Protein AF-A0A7S4PWJ2-F1 (afdb_monomer)

Secondary structure (DSSP, 8-state):
-HHHHHHHHHHTT---EEE---TT-S-GGG-EEEEEETTEEEEEESS---EE--SHHHHHHHHHHHHTTS-EE--S-EEEEETTTEEEE--HHHH--EEE-BTTTBTHHHHHHHHHTSEEE-S----EEEE-TTS-EEEE-TTS-B-SS-S-BS-EEE---HHHHHHHHTT-SS--TTHHHH-EEE-SS--SS-SSEEE--EEEEEEEEETTS-S-SEEEEES-SSEEEEEEHHHHS--PPPTT---EEEEEEEE-HHHHHHT---TTS--HHHHHHHHHHHHHHHHHHTT-S--TT-EEEEEEEETT--BSEEESSS-EEETTTTEEE--HHHH-SSHHHHHHHHHHHHHHHHHHHHHT-PPP---PPEEE-SS-BTTB-SS-S-TT--HHHHHHHHHTTPPPP----HHHHTTS-SPPPP----------------------------------------------------------EEEEEE-GGGG-HIIIIIIS----SEEEEEEEETEEEE--STTS--EEEE-SSSS-TT---SEEEEEEEEEEHHHHHHHHHHTTTSEEEEEEEEETTS-EEEEEEEE--TT---

Organism: NCBI:txid311494

Radius of gyration: 30.35 Å; Cα contacts (8 Å, |Δi|>4): 1183; chains: 1; bounding box: 60×90×89 Å

Sequence (594 aa):
SGLACGWALKRRGLPAVVLDTGHRGPGGRASSRLLPLGGWPQAVDHAVQAFTAQGTEVRALLGEAERAGAARPWRGVVGTLRAGEGFSPRDEMAEGQLWIGSSEVGMGSLATWLASEQAVVNDVWVAKLATAHDGTWALLDQRGRPVGGHRSYRYAVVAHSGKCADRLIKTAPMTTAAHAPLRCKFAHTASATSDRLELSSLWVCVVATPRGAAAFEGAFVEGSEVLSWVGNNSAKYPRQLRAGEQPVDAWTLISTRKYGSANKCPQEAIPDPVRRKVSSELCQAFAELLGLCSVRGMEVLHLQLWGAALPLNVCAQHFIHDPGVNVGVCGDWLTSPSVEGALFSGLALAEAIGRHLQGGGLAGSGAKRFEGLRCCHAIGSFGSCTRGSTTKETVGLLASGSEPARGADPVTRRLAAAPAPQQEDVGTPLGDAARQAVGSSKWRRRGPAGPSPTTPRAGADGLAACSASGDQRSACADEDLVWYFGFGASISPVKLREQRKITPVEEVPGRLPGWRLVFNHKGGMGNIERMPSMPPPDGGPEAVHGILLLLRAQDFRRLAQMEHECTKEELQVEAYDGRSLRARVFVSQPQWRL

InterPro domains:
  IPR013024 Gamma-glutamyl cyclotransferase-like [cd06661] (484-587)
  IPR036188 FAD/NAD(P)-binding domain superfamily [G3DSA:3.50.50.60] (1-351)
  IPR036188 FAD/NAD(P)-binding domain superfamily [SSF51905] (1-359)

pLDDT: mean 82.8, std 21.89, range [24.33, 98.69]

Solvent-accessible surface area (backbone atoms only — not comparable to full-atom values): 33987 Å² total; per-residue (Å²): 44,47,52,39,17,42,35,46,23,44,79,70,74,38,92,50,73,47,72,27,64,35,76,94,47,60,43,75,64,37,32,38,42,75,41,74,55,93,86,37,80,37,33,32,45,74,56,43,72,62,35,35,70,73,28,55,65,56,42,51,52,46,56,52,31,35,77,70,51,19,29,39,75,58,88,64,52,41,27,40,34,33,61,96,77,46,77,45,77,56,58,47,87,86,57,47,60,41,36,34,28,23,57,80,45,15,38,19,24,44,39,49,53,42,42,75,69,44,52,67,41,62,59,38,65,73,51,30,39,40,65,37,98,86,69,29,38,20,45,14,27,89,86,69,45,74,45,85,94,47,79,58,34,82,60,50,74,46,53,62,68,41,70,64,33,32,53,27,54,72,42,38,86,62,92,56,57,64,55,60,68,34,30,53,50,75,45,61,67,53,49,87,77,43,82,42,41,30,23,18,17,29,36,30,38,32,30,36,31,57,57,76,77,57,98,56,35,31,27,43,40,41,86,49,76,52,41,30,33,41,33,32,26,37,72,75,30,63,73,88,80,58,93,91,62,75,70,61,30,42,32,32,39,31,27,18,29,59,42,19,56,76,66,66,68,56,62,93,62,68,52,66,71,56,51,53,51,52,52,50,52,55,44,46,53,51,22,54,69,64,74,42,96,56,56,81,70,58,43,83,76,43,80,45,54,35,73,69,53,47,51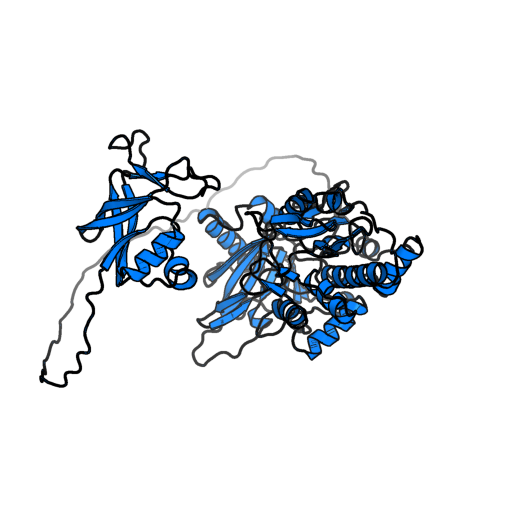,32,28,20,34,76,40,51,45,34,40,31,61,91,77,30,40,33,37,25,29,21,42,21,62,36,42,24,66,47,32,8,39,47,8,6,39,31,41,25,50,44,51,47,44,30,76,76,68,79,67,44,63,57,63,48,70,63,67,44,45,43,51,90,84,62,54,79,81,34,50,71,72,83,63,67,79,70,69,44,49,68,55,61,44,44,28,52,65,68,74,42,76,77,77,82,64,80,59,64,82,64,63,76,68,71,77,67,84,76,82,80,84,77,84,89,79,86,89,88,78,91,83,85,90,85,88,89,86,86,84,87,86,81,90,82,86,87,83,86,86,87,88,86,86,82,82,89,85,88,87,78,89,86,87,86,83,88,87,84,87,78,85,76,78,82,71,87,76,57,71,40,43,32,48,27,49,79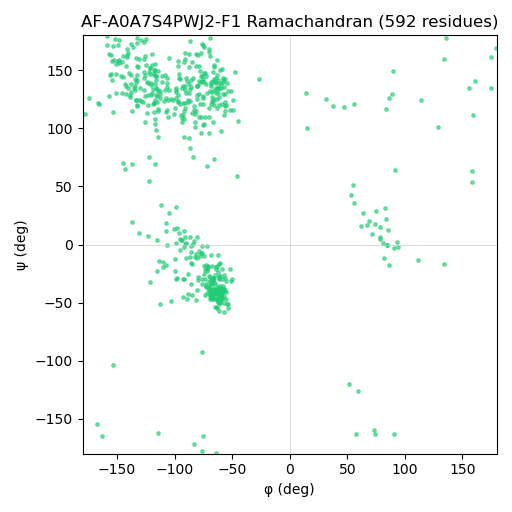,75,65,62,35,66,61,49,33,45,72,71,66,67,36,77,60,81,42,81,44,55,25,34,31,70,57,24,33,75,41,57,75,32,67,92,60,47,77,43,52,44,77,53,96,54,85,75,42,93,83,73,55,69,62,38,33,70,34,36,37,31,32,24,48,50,69,51,49,50,56,50,47,65,75,45,62,85,38,44,80,44,80,42,77,30,42,35,74,91,73,49,79,43,74,22,39,30,76,34,52,62,80,88,51,86,96

Mean predicted aligned error: 15.98 Å

Nearest PDB structures (foldseek):
  4zcd-assembly3_B  TM=8.743E-01  e=1.534E-20  Pseudomonas savastanoi pv. phaseolicola 1448A
  4zcd-assembly2_A  TM=8.883E-01  e=5.383E-19  Pseudomonas savastanoi pv. phaseolicola 1448A
  4zcc-assembly2_B  TM=8.789E-01  e=2.892E-19  Pseudomonas savastanoi pv. phaseolicola 1448A
  4zcc-assembly2_C  TM=8.827E-01  e=1.002E-18  Pseudomonas savastanoi pv. phaseolicola 1448A
  6foz-assembly2_B  TM=5.422E-01  e=1.763E-05  Pseudomonas fluorescens

Foldseek 3Di:
DQLLQQLLLVVLVHADEAEEQAPVADDVQLFWAQFQDLHGTFTGRQAFPWAFAQAPVVVVLVVVCVVVQFKDWQPFFEAAQEQPPGTDGDDCVVQHTIMWGHLVGISCSSRVVSPVSHHYDYSDDQQEWDADPVLFIFTADPVRHGDRPDRGDNAAEAADADPRQQNHVVRHPDDFLSNQARAEDEDQAWDQADSYWYFFKKKKWKKKAQPCLDPGAKHQYHPDQFFGIKGWSCSRNPDDDDPPRGHITIMITMTHSNNRVVLDDDQVDQDPVSVVVSNVVRLVSVCSSSVHPDSPRIDTRDMGMPRRRWTQKAQCALKWATLPSNYIYGYCRHHWRGPNSRSRSSSLVSVLSSCVVPVPDQDTPRTHGIGGQPDAGSSTDRDFDDRPDDSCNSSVCSRVVHDPDCPPRCSPVVVPPDDDDDDDDDDDDDDDDDDDDDDDDDDDDDDDDDDDDDDDDDDDDDDDDDDDDDDDDDDDDPQDKAKAWDDDPRQDPCCQCVVLVWDFPDKFKWKAFQKDWDQLADVRDIFIDGAPDPPHPVNDDRTGITMIGIGGPVSVVSVCVVLVQWDWDFGFIQTPVGDTDTHIYTGHDSPDHD

Structure (mmCIF, N/CA/C/O backbone):
data_AF-A0A7S4PWJ2-F1
#
_entry.id   AF-A0A7S4PWJ2-F1
#
loop_
_atom_site.group_PDB
_atom_site.id
_atom_site.type_symbol
_atom_site.label_atom_id
_atom_site.label_alt_id
_atom_site.label_comp_id
_atom_site.label_asym_id
_atom_site.label_entity_id
_atom_site.label_seq_id
_atom_site.pdbx_PDB_ins_code
_atom_site.Cartn_x
_atom_site.Cartn_y
_atom_site.Cartn_z
_atom_site.occupancy
_atom_site.B_iso_or_equiv
_atom_site.auth_seq_id
_atom_site.auth_comp_id
_atom_site.auth_asym_id
_atom_site.auth_atom_id
_atom_site.pdbx_PDB_model_num
ATOM 1 N N . SER A 1 1 ? 1.475 2.292 -8.385 1.00 95.94 1 SER A N 1
ATOM 2 C CA . SER A 1 1 ? 2.346 2.749 -9.483 1.00 95.94 1 SER A CA 1
ATOM 3 C C . SER A 1 1 ? 2.641 1.642 -10.481 1.00 95.94 1 SER A C 1
ATOM 5 O O . SER A 1 1 ? 2.285 1.815 -11.637 1.00 95.94 1 SER A O 1
ATOM 7 N N . GLY A 1 2 ? 3.209 0.500 -10.070 1.00 97.62 2 GLY A N 1
ATOM 8 C CA . GLY A 1 2 ? 3.576 -0.598 -10.986 1.00 97.62 2 GLY A CA 1
ATOM 9 C C . GLY A 1 2 ? 2.429 -1.084 -11.877 1.00 97.62 2 GLY A C 1
ATOM 10 O O . GLY A 1 2 ? 2.562 -1.059 -13.095 1.00 97.62 2 GLY A O 1
ATOM 11 N N . LEU A 1 3 ? 1.272 -1.396 -11.280 1.00 97.81 3 LEU A N 1
ATOM 12 C CA . LEU A 1 3 ? 0.063 -1.771 -12.026 1.00 97.81 3 LEU A CA 1
ATOM 13 C C . LEU A 1 3 ? -0.391 -0.689 -13.022 1.00 97.81 3 LEU A C 1
ATOM 15 O O . LEU A 1 3 ? -0.755 -1.013 -14.144 1.00 97.81 3 LEU A O 1
ATOM 19 N N . ALA A 1 4 ? -0.336 0.594 -12.650 1.00 97.62 4 ALA A N 1
ATOM 20 C CA . ALA A 1 4 ? -0.696 1.684 -13.561 1.00 97.62 4 ALA A CA 1
ATOM 21 C C . ALA A 1 4 ? 0.289 1.797 -14.738 1.00 97.62 4 ALA A C 1
ATOM 23 O O . ALA A 1 4 ? -0.132 2.027 -15.867 1.00 97.62 4 ALA A O 1
ATOM 24 N N . CYS A 1 5 ? 1.587 1.589 -14.484 1.00 98.31 5 CYS A N 1
ATOM 25 C CA . CYS A 1 5 ? 2.617 1.569 -15.521 1.00 98.31 5 CYS A CA 1
ATOM 26 C C . CYS A 1 5 ? 2.389 0.421 -16.513 1.00 98.31 5 CYS A C 1
ATOM 28 O O . CYS A 1 5 ? 2.268 0.668 -17.709 1.00 98.31 5 CYS A O 1
ATOM 30 N N . GLY A 1 6 ? 2.256 -0.819 -16.031 1.00 97.81 6 GLY A N 1
ATOM 31 C CA . GLY A 1 6 ? 2.047 -1.978 -16.905 1.00 97.81 6 GLY A CA 1
ATOM 32 C C . GLY A 1 6 ? 0.731 -1.910 -17.690 1.00 97.81 6 GLY A C 1
ATOM 33 O O . GLY A 1 6 ? 0.720 -2.174 -18.893 1.00 97.81 6 GLY A O 1
ATOM 34 N N . TRP A 1 7 ? -0.349 -1.426 -17.066 1.00 96.94 7 TRP A N 1
ATOM 35 C CA . TRP A 1 7 ? -1.626 -1.169 -17.738 1.00 96.94 7 TRP A CA 1
ATOM 36 C C . TRP A 1 7 ? -1.474 -0.161 -18.886 1.00 96.94 7 TRP A C 1
ATOM 38 O O . TRP A 1 7 ? -1.914 -0.395 -20.014 1.00 96.94 7 TRP A O 1
ATOM 48 N N . ALA A 1 8 ? -0.781 0.949 -18.627 1.00 97.06 8 ALA A N 1
ATOM 49 C CA . ALA A 1 8 ? -0.532 1.992 -19.612 1.00 97.06 8 ALA A CA 1
ATOM 50 C C . ALA A 1 8 ? 0.441 1.562 -20.726 1.00 97.06 8 ALA A C 1
ATOM 52 O O . ALA A 1 8 ? 0.296 2.030 -21.859 1.00 97.06 8 ALA A O 1
ATOM 53 N N . LEU A 1 9 ? 1.402 0.678 -20.436 1.00 97.38 9 LEU A N 1
ATOM 54 C CA . LEU A 1 9 ? 2.285 0.063 -21.434 1.00 97.38 9 LEU A CA 1
ATOM 55 C C . LEU A 1 9 ? 1.501 -0.864 -22.367 1.00 97.38 9 LEU A C 1
ATOM 57 O O . LEU A 1 9 ? 1.608 -0.726 -23.587 1.00 97.38 9 LEU A O 1
ATOM 61 N N . LYS A 1 10 ? 0.639 -1.732 -21.819 1.00 95.88 10 LYS A N 1
ATOM 62 C CA . LYS A 1 10 ? -0.197 -2.633 -22.626 1.00 95.88 10 LYS A CA 1
ATOM 63 C C . LYS A 1 10 ? -1.073 -1.857 -23.610 1.00 95.88 10 LYS A C 1
ATOM 65 O O . LYS A 1 10 ? -1.126 -2.208 -24.785 1.00 95.88 10 LYS A O 1
ATOM 70 N N . ARG A 1 11 ? -1.705 -0.760 -23.173 1.00 94.25 11 ARG A N 1
ATOM 71 C CA . ARG A 1 11 ? -2.519 0.111 -24.050 1.00 94.25 11 ARG A CA 1
ATOM 72 C C . ARG A 1 11 ? -1.715 0.798 -25.161 1.00 94.25 11 ARG A C 1
ATOM 74 O O . ARG A 1 11 ? -2.300 1.222 -26.149 1.00 94.25 11 ARG A O 1
ATOM 81 N N . ARG A 1 12 ? -0.390 0.894 -25.016 1.00 93.88 12 ARG A N 1
ATOM 82 C CA . ARG A 1 12 ? 0.541 1.386 -26.048 1.00 93.88 12 ARG A CA 1
ATOM 83 C C . ARG A 1 12 ? 1.088 0.268 -26.946 1.00 93.88 12 ARG A C 1
ATOM 85 O O . ARG A 1 12 ? 1.987 0.519 -27.744 1.00 93.88 12 ARG A O 1
ATOM 92 N N . GLY A 1 13 ? 0.581 -0.958 -26.807 1.00 95.19 13 GLY A N 1
ATOM 93 C CA . GLY A 1 13 ? 1.055 -2.122 -27.556 1.00 95.19 13 GLY A CA 1
ATOM 94 C C . GLY A 1 13 ? 2.410 -2.652 -27.083 1.00 95.19 13 GLY A C 1
ATOM 95 O O . GLY A 1 13 ? 3.054 -3.391 -27.820 1.00 95.19 13 GLY A O 1
ATOM 96 N N . LEU A 1 14 ? 2.860 -2.282 -25.878 1.00 94.81 14 LEU A N 1
ATOM 97 C CA . LEU A 1 14 ? 4.109 -2.767 -25.291 1.00 94.81 14 LEU A CA 1
ATOM 98 C C . LEU A 1 14 ? 3.809 -3.873 -24.267 1.00 94.81 14 LEU A C 1
ATOM 100 O O . LEU A 1 14 ? 3.223 -3.581 -23.220 1.00 94.81 14 LEU A O 1
ATOM 104 N N . PRO A 1 15 ? 4.197 -5.135 -24.534 1.00 93.69 15 PRO A N 1
ATOM 105 C CA . PRO A 1 15 ? 4.018 -6.223 -23.581 1.00 93.69 15 PRO A CA 1
ATOM 106 C C . PRO A 1 15 ? 4.810 -5.962 -22.297 1.00 93.69 15 PRO A C 1
ATOM 108 O O . PRO A 1 15 ? 6.005 -5.671 -22.339 1.00 93.69 15 PRO A O 1
ATOM 111 N N . ALA A 1 16 ? 4.144 -6.094 -21.154 1.00 95.12 16 ALA A N 1
ATOM 112 C CA . ALA A 1 16 ? 4.745 -5.954 -19.836 1.00 95.12 16 ALA A CA 1
ATOM 113 C C . ALA A 1 16 ? 4.179 -7.019 -18.893 1.00 95.12 16 ALA A C 1
ATOM 115 O O . ALA A 1 16 ? 3.009 -7.388 -19.005 1.00 95.12 16 ALA A O 1
ATOM 116 N N . VAL A 1 17 ? 5.008 -7.477 -17.954 1.00 96.62 17 VAL A N 1
ATOM 117 C CA . VAL A 1 17 ? 4.608 -8.356 -16.852 1.00 96.62 17 VAL A CA 1
ATOM 118 C C . VAL A 1 17 ? 4.894 -7.662 -15.525 1.00 96.62 17 VAL A C 1
ATOM 120 O O . VAL A 1 17 ? 5.988 -7.137 -15.309 1.00 96.62 17 VAL A O 1
ATOM 123 N N . VAL A 1 18 ? 3.905 -7.630 -14.635 1.00 97.25 18 VAL A N 1
ATOM 124 C CA . VAL A 1 18 ? 4.050 -7.097 -13.276 1.00 97.25 18 VAL A CA 1
ATOM 125 C C . VAL A 1 18 ? 4.318 -8.251 -12.320 1.00 97.25 18 VAL A C 1
ATOM 127 O O . VAL A 1 18 ? 3.568 -9.221 -12.299 1.00 97.25 18 VAL A O 1
ATOM 130 N N . LEU A 1 19 ? 5.371 -8.140 -11.512 1.00 96.50 19 LEU A N 1
ATOM 131 C CA . LEU A 1 19 ? 5.717 -9.124 -10.485 1.00 96.50 19 LEU A CA 1
ATOM 132 C C . LEU A 1 19 ? 5.416 -8.534 -9.109 1.00 96.50 19 LEU A C 1
ATOM 134 O O . LEU A 1 19 ? 5.888 -7.438 -8.797 1.00 96.50 19 LEU A O 1
ATOM 138 N N . ASP A 1 20 ? 4.634 -9.242 -8.299 1.00 95.38 20 ASP A N 1
ATOM 139 C CA . ASP A 1 20 ? 4.210 -8.783 -6.974 1.00 95.38 20 ASP A CA 1
ATOM 140 C C . ASP A 1 20 ? 4.360 -9.912 -5.942 1.00 95.38 20 ASP A C 1
ATOM 142 O O . ASP A 1 20 ? 4.112 -11.085 -6.227 1.00 95.38 20 ASP A O 1
ATOM 146 N N . THR A 1 21 ? 4.766 -9.561 -4.724 1.00 92.19 21 THR A N 1
ATOM 147 C CA . THR A 1 21 ? 4.941 -10.505 -3.610 1.00 92.19 21 THR A CA 1
ATOM 148 C C . THR A 1 21 ? 3.623 -10.825 -2.901 1.00 92.19 21 THR A C 1
ATOM 150 O O . THR A 1 21 ? 3.571 -11.707 -2.046 1.00 92.19 21 THR A O 1
ATOM 153 N N . GLY A 1 22 ? 2.540 -10.119 -3.227 1.00 89.00 22 GLY A N 1
ATOM 154 C CA . GLY A 1 22 ? 1.217 -10.343 -2.666 1.00 89.00 22 GLY A CA 1
ATOM 155 C C . GLY A 1 22 ? 0.628 -11.688 -3.089 1.00 89.00 22 GLY A C 1
ATOM 156 O O . GLY A 1 22 ? 0.130 -11.830 -4.204 1.00 89.00 22 GLY A O 1
ATOM 157 N N . HIS A 1 23 ? 0.608 -12.650 -2.163 1.00 85.00 23 HIS A N 1
ATOM 158 C CA . HIS A 1 23 ? 0.003 -13.978 -2.354 1.00 85.00 23 HIS A CA 1
ATOM 159 C C . HIS A 1 23 ? -1.494 -13.924 -2.724 1.00 85.00 23 HIS A C 1
ATOM 161 O O . HIS A 1 23 ? -1.955 -14.713 -3.540 1.00 85.00 23 HIS A O 1
ATOM 167 N N . ARG A 1 24 ? -2.270 -12.999 -2.135 1.00 81.88 24 ARG A N 1
ATOM 168 C CA . ARG A 1 24 ? -3.731 -12.894 -2.368 1.00 81.88 24 ARG A CA 1
ATOM 169 C C . ARG A 1 24 ? -4.111 -11.977 -3.532 1.00 81.88 24 ARG A C 1
ATOM 171 O O . ARG A 1 24 ? -5.294 -11.751 -3.755 1.00 81.88 24 ARG A O 1
ATOM 178 N N . GLY A 1 25 ? -3.127 -11.410 -4.220 1.00 86.38 25 GLY A N 1
ATOM 179 C CA . GLY A 1 25 ? -3.336 -10.383 -5.231 1.00 86.38 25 GLY A CA 1
ATOM 180 C C . GLY A 1 25 ? -2.366 -9.211 -5.066 1.00 86.38 25 GLY A C 1
ATOM 181 O O . GLY A 1 25 ? -1.789 -9.029 -3.987 1.00 86.38 25 GLY A O 1
ATOM 182 N N . PRO A 1 26 ? -2.163 -8.425 -6.135 1.00 90.94 26 PRO A N 1
ATOM 183 C CA . PRO A 1 26 ? -1.317 -7.243 -6.089 1.00 90.94 26 PRO A CA 1
ATOM 184 C C . PRO A 1 26 ? -2.029 -6.088 -5.366 1.00 90.94 26 PRO A C 1
ATOM 186 O O . PRO A 1 26 ? -3.221 -6.147 -5.069 1.00 90.94 26 PRO A O 1
ATOM 189 N N . GLY A 1 27 ? -1.307 -4.997 -5.109 1.00 90.12 27 GLY A N 1
ATOM 190 C CA . GLY A 1 27 ? -1.904 -3.744 -4.615 1.00 90.12 27 GLY A CA 1
ATOM 191 C C . GLY A 1 27 ? -1.163 -3.098 -3.450 1.00 90.12 27 GLY A C 1
ATOM 192 O O . GLY A 1 27 ? -1.328 -1.902 -3.203 1.00 90.12 27 GLY A O 1
ATOM 193 N N . GLY A 1 28 ? -0.294 -3.844 -2.764 1.00 92.56 28 GLY A N 1
ATOM 194 C CA . GLY A 1 28 ? 0.567 -3.319 -1.704 1.00 92.56 28 GLY A CA 1
ATOM 195 C C . GLY A 1 28 ? -0.214 -2.533 -0.644 1.00 92.56 28 GLY A C 1
ATOM 196 O O . GLY A 1 28 ? -1.132 -3.056 -0.016 1.00 92.56 28 GLY A O 1
ATOM 197 N N . ARG A 1 29 ? 0.124 -1.249 -0.463 1.00 93.94 29 ARG A N 1
ATOM 198 C CA . ARG A 1 29 ? -0.524 -0.345 0.511 1.00 93.94 29 ARG A CA 1
ATOM 199 C C . ARG A 1 29 ? -1.981 0.016 0.166 1.00 93.94 29 ARG A C 1
ATOM 201 O O . ARG A 1 29 ? -2.654 0.601 1.003 1.00 93.94 29 ARG A O 1
ATOM 208 N N . ALA A 1 30 ? -2.478 -0.330 -1.021 1.00 93.94 30 ALA A N 1
ATOM 209 C CA . ALA A 1 30 ? -3.884 -0.172 -1.406 1.00 93.94 30 ALA A CA 1
ATOM 210 C C . ALA A 1 30 ? -4.685 -1.486 -1.307 1.00 93.94 30 ALA A C 1
ATOM 212 O O . ALA A 1 30 ? -5.778 -1.579 -1.849 1.00 93.94 30 ALA A O 1
ATOM 213 N N . SER A 1 31 ? -4.139 -2.516 -0.652 1.00 93.56 31 SER A N 1
ATOM 214 C CA . SER A 1 31 ? -4.832 -3.792 -0.464 1.00 93.56 31 SER A CA 1
ATOM 215 C C . SER A 1 31 ? -5.829 -3.764 0.699 1.00 93.56 31 SER A C 1
ATOM 217 O O . SER A 1 31 ? -5.666 -3.056 1.698 1.00 93.56 31 SER A O 1
ATOM 219 N N . SER A 1 32 ? -6.836 -4.622 0.586 1.00 95.25 32 SER A N 1
ATOM 220 C CA . SER A 1 32 ? -7.879 -4.831 1.589 1.00 95.25 32 SER A CA 1
ATOM 221 C C . SER A 1 32 ? -7.855 -6.276 2.076 1.00 95.25 32 SER A C 1
ATOM 223 O O . SER A 1 32 ? -7.246 -7.156 1.461 1.00 95.25 32 SER A O 1
ATOM 225 N N . ARG A 1 33 ? -8.503 -6.533 3.209 1.00 93.62 33 ARG A N 1
ATOM 226 C CA . ARG A 1 33 ? -8.677 -7.874 3.772 1.00 93.62 33 ARG A CA 1
ATOM 227 C C . ARG A 1 33 ? -10.155 -8.176 3.919 1.00 93.62 33 ARG A C 1
ATOM 229 O O . ARG A 1 33 ? -10.929 -7.289 4.244 1.00 93.62 33 ARG A O 1
ATOM 236 N N . LEU A 1 34 ? -10.511 -9.443 3.751 1.00 93.81 34 LEU A N 1
ATOM 237 C CA . LEU A 1 34 ? -11.783 -9.968 4.227 1.00 93.81 34 LEU A CA 1
ATOM 238 C C . LEU A 1 34 ? -11.542 -10.547 5.622 1.00 93.81 34 LEU A C 1
ATOM 240 O O . LEU A 1 34 ? -10.796 -11.520 5.760 1.00 93.81 34 LEU A O 1
ATOM 244 N N . LEU A 1 35 ? -12.101 -9.909 6.647 1.00 94.12 35 LEU A N 1
ATOM 245 C CA . LEU A 1 35 ? -11.987 -10.336 8.044 1.00 94.12 35 LEU A CA 1
ATOM 246 C C . LEU A 1 35 ? -13.340 -10.846 8.551 1.00 94.12 35 LEU A C 1
ATOM 248 O O . LEU A 1 35 ? -14.365 -10.303 8.143 1.00 94.12 35 LEU A O 1
ATOM 252 N N . PRO A 1 36 ? -13.371 -11.865 9.427 1.00 91.19 36 PRO A N 1
ATOM 253 C CA . PRO A 1 36 ? -14.613 -12.310 10.040 1.00 91.19 36 PRO A CA 1
ATOM 254 C C . PRO A 1 36 ? -15.114 -11.245 11.026 1.00 91.19 36 PRO A C 1
ATOM 256 O O . PRO A 1 36 ? -14.451 -10.941 12.012 1.00 91.19 36 PRO A O 1
ATOM 259 N N . LEU A 1 37 ? -16.292 -10.688 10.763 1.00 89.94 37 LEU A N 1
ATOM 260 C CA . LEU A 1 37 ? -17.015 -9.767 11.633 1.00 89.94 37 LEU A CA 1
ATOM 261 C C . LEU A 1 37 ? -18.405 -10.360 11.877 1.00 89.94 37 LEU A C 1
ATOM 263 O O . LEU A 1 37 ? -19.184 -10.501 10.935 1.00 89.94 37 LEU A O 1
ATOM 267 N N . GLY A 1 38 ? -18.698 -10.761 13.117 1.00 82.38 38 GLY A N 1
ATOM 268 C CA . GLY A 1 38 ? -19.947 -11.471 13.430 1.00 82.38 38 GLY A CA 1
ATOM 269 C C . GLY A 1 38 ? -20.068 -12.835 12.731 1.00 82.38 38 GLY A C 1
ATOM 270 O O . GLY A 1 38 ? -21.169 -13.281 12.433 1.00 82.38 38 GLY A O 1
ATOM 271 N N . GLY A 1 39 ? -18.936 -13.479 12.417 1.00 82.25 39 GLY A N 1
ATOM 272 C CA . GLY A 1 39 ? -18.891 -14.755 11.689 1.00 82.25 39 GLY A CA 1
ATOM 273 C C . GLY A 1 39 ? -18.941 -14.637 10.159 1.00 82.25 39 GLY A C 1
ATOM 274 O O . GLY A 1 39 ? -18.836 -15.655 9.479 1.00 82.25 39 GLY A O 1
ATOM 275 N N . TRP A 1 40 ? -19.036 -13.423 9.605 1.00 84.50 40 TRP A N 1
ATOM 276 C CA . TRP A 1 40 ? -19.130 -13.182 8.159 1.00 84.50 40 TRP A CA 1
ATOM 277 C C . TRP A 1 40 ? -17.951 -12.366 7.621 1.00 84.50 40 TRP A C 1
ATOM 279 O O . TRP A 1 40 ? -17.411 -11.530 8.342 1.00 84.50 40 TRP A O 1
ATOM 289 N N . PRO A 1 41 ? -17.545 -12.560 6.354 1.00 90.88 41 PRO A N 1
ATOM 290 C CA . PRO A 1 41 ? -16.478 -11.769 5.757 1.00 90.88 41 PRO A CA 1
ATOM 291 C C . PRO A 1 41 ? -16.913 -10.308 5.573 1.00 90.88 41 PRO A C 1
ATOM 293 O O . PRO A 1 41 ? -17.897 -10.017 4.896 1.00 90.88 41 PRO A O 1
ATOM 296 N N . GLN A 1 42 ? -16.143 -9.389 6.147 1.00 93.50 42 GLN A N 1
ATOM 297 C CA . GLN A 1 42 ? -16.239 -7.945 5.952 1.00 93.50 42 GLN A CA 1
ATOM 298 C C . GLN A 1 42 ? -14.988 -7.461 5.219 1.00 93.50 42 GLN A C 1
ATOM 300 O O . GLN A 1 42 ? -13.869 -7.754 5.651 1.00 93.50 42 GLN A O 1
ATOM 305 N N . ALA A 1 43 ? -15.168 -6.692 4.144 1.00 95.38 43 ALA A N 1
ATOM 306 C CA . ALA A 1 43 ? -14.069 -5.976 3.510 1.00 95.38 43 ALA A CA 1
ATOM 307 C C . ALA A 1 43 ? -13.556 -4.878 4.451 1.00 95.38 43 ALA A C 1
ATOM 309 O O . ALA A 1 43 ? -14.330 -4.056 4.950 1.00 95.38 43 ALA A O 1
ATOM 310 N N . VAL A 1 44 ? -12.250 -4.887 4.703 1.00 96.75 44 VAL A N 1
ATOM 311 C CA . VAL A 1 44 ? -11.562 -3.943 5.579 1.00 96.75 44 VAL A CA 1
ATOM 312 C C . VAL A 1 44 ? -10.304 -3.428 4.899 1.00 96.75 44 VAL A C 1
ATOM 314 O O . VAL A 1 44 ? -9.401 -4.189 4.535 1.00 96.75 44 VAL A O 1
ATOM 317 N N . ASP A 1 45 ? -10.212 -2.111 4.795 1.00 97.19 45 ASP A N 1
ATOM 318 C CA . ASP A 1 45 ? -9.005 -1.438 4.354 1.00 97.19 45 ASP A CA 1
ATOM 319 C C . ASP A 1 45 ? -8.060 -1.271 5.534 1.00 97.19 45 ASP A C 1
ATOM 321 O O . ASP A 1 45 ? -8.344 -0.550 6.482 1.00 97.19 45 ASP A O 1
ATOM 325 N N . HIS A 1 46 ? -6.905 -1.923 5.462 1.00 93.06 46 HIS A N 1
ATOM 326 C CA . HIS A 1 46 ? -5.918 -1.970 6.546 1.00 93.06 46 HIS A CA 1
ATOM 327 C C . HIS A 1 46 ? -4.660 -1.130 6.248 1.00 93.06 46 HIS A C 1
ATOM 329 O O . HIS A 1 46 ? -3.596 -1.342 6.835 1.00 93.06 46 HIS A O 1
ATOM 335 N N . ALA A 1 47 ? -4.773 -0.203 5.295 1.00 93.19 47 ALA A N 1
ATOM 336 C CA . ALA A 1 47 ? -3.732 0.738 4.895 1.00 93.19 47 ALA A CA 1
ATOM 337 C C . ALA A 1 47 ? -4.380 1.999 4.298 1.00 93.19 47 ALA A C 1
ATOM 339 O O . ALA A 1 47 ? -4.932 2.789 5.061 1.00 93.19 47 ALA A O 1
ATOM 340 N N . VAL A 1 48 ? -4.374 2.185 2.971 1.00 95.62 48 VAL A N 1
ATOM 341 C CA . VAL A 1 48 ? -5.067 3.311 2.317 1.00 95.62 48 VAL A CA 1
ATOM 342 C C . VAL A 1 48 ? -6.557 3.281 2.650 1.00 95.62 48 VAL A C 1
ATOM 344 O O . VAL A 1 48 ? -7.255 2.324 2.334 1.00 95.62 48 VAL A O 1
ATOM 347 N N . GLN A 1 49 ? -7.037 4.358 3.268 1.00 96.69 49 GLN A N 1
ATOM 348 C CA . GLN A 1 49 ? -8.431 4.497 3.688 1.00 96.69 49 GLN A CA 1
ATOM 349 C C . GLN A 1 49 ? -9.256 5.196 2.615 1.00 96.69 49 GLN A C 1
ATOM 351 O O . GLN A 1 49 ? -10.333 4.751 2.262 1.00 96.69 49 GLN A O 1
ATOM 356 N N . ALA A 1 50 ? -8.752 6.271 2.042 1.00 95.88 50 ALA A N 1
ATOM 357 C CA . ALA A 1 50 ? -9.379 6.942 0.921 1.00 95.88 50 ALA A CA 1
ATOM 358 C C . ALA A 1 50 ? -8.310 7.759 0.207 1.00 95.88 50 ALA A C 1
ATOM 360 O O . ALA A 1 50 ? -7.187 7.893 0.702 1.00 95.88 50 ALA A O 1
ATOM 361 N N . PHE A 1 51 ? -8.653 8.314 -0.944 1.00 95.19 51 PHE A N 1
ATOM 362 C CA . PHE A 1 51 ? -7.771 9.229 -1.652 1.00 95.19 51 PHE A CA 1
ATOM 363 C C . PHE A 1 51 ? -8.575 10.260 -2.438 1.00 95.19 51 PHE A C 1
ATOM 365 O O . PHE A 1 51 ? -9.734 10.040 -2.772 1.00 95.19 51 PHE A O 1
ATOM 372 N N . THR A 1 52 ? -7.954 11.393 -2.739 1.00 92.56 52 THR A N 1
ATOM 373 C CA . THR A 1 52 ? -8.481 12.379 -3.690 1.00 92.56 52 THR A CA 1
ATOM 374 C C . THR A 1 52 ? -7.848 12.174 -5.058 1.00 92.56 52 THR A C 1
ATOM 376 O O . THR A 1 52 ? -6.733 11.661 -5.145 1.00 92.56 52 THR A O 1
ATOM 379 N N . ALA A 1 53 ? -8.509 12.659 -6.106 1.00 90.69 53 ALA A N 1
ATOM 380 C CA . ALA A 1 53 ? -7.907 12.799 -7.426 1.00 90.69 53 ALA A CA 1
ATOM 381 C C . ALA A 1 53 ? -8.319 14.120 -8.077 1.00 90.69 53 ALA A C 1
ATOM 383 O O . ALA A 1 53 ? -9.506 14.432 -8.182 1.00 90.69 53 ALA A O 1
ATOM 384 N N . GLN A 1 54 ? -7.335 14.894 -8.519 1.00 84.69 54 GLN A N 1
ATOM 385 C CA . GLN A 1 54 ? -7.506 16.212 -9.129 1.00 84.69 54 GLN A CA 1
ATOM 386 C C . GLN A 1 54 ? -6.927 16.271 -10.553 1.00 84.69 54 GLN A C 1
ATOM 388 O O . GLN A 1 54 ? -7.473 16.963 -11.416 1.00 84.69 54 GLN A O 1
ATOM 393 N N . GLY A 1 55 ? -5.859 15.520 -10.826 1.00 85.44 55 GLY A N 1
ATOM 394 C CA . GLY A 1 55 ? -5.190 15.428 -12.117 1.00 85.44 55 GLY A CA 1
ATOM 395 C C . GLY A 1 55 ? -6.089 14.830 -13.196 1.00 85.44 55 GLY A C 1
ATOM 396 O O . GLY A 1 55 ? -6.830 13.876 -12.961 1.00 85.44 55 GLY A O 1
ATOM 397 N N . THR A 1 56 ? -6.033 15.397 -14.400 1.00 87.81 56 THR A N 1
ATOM 398 C CA . THR A 1 56 ? -6.942 15.052 -15.504 1.00 87.81 56 THR A CA 1
ATOM 399 C C . THR A 1 56 ? -6.869 13.575 -15.888 1.00 87.81 56 THR A C 1
ATOM 401 O O . THR A 1 56 ? -7.906 12.928 -16.000 1.00 87.81 56 THR A O 1
ATOM 404 N N . GLU A 1 57 ? -5.670 13.010 -16.027 1.00 90.31 57 GLU A N 1
ATOM 405 C CA . GLU A 1 57 ? -5.512 11.605 -16.432 1.00 90.31 57 GLU A CA 1
ATOM 406 C C . GLU A 1 57 ? -5.897 10.620 -15.332 1.00 90.31 57 GLU A C 1
ATOM 408 O O . GLU A 1 57 ? -6.492 9.584 -15.618 1.00 90.31 57 GLU A O 1
ATOM 413 N N . VAL A 1 58 ? -5.613 10.949 -14.069 1.00 92.69 58 VAL A N 1
ATOM 414 C CA . VAL A 1 58 ? -6.037 10.107 -12.945 1.00 92.69 58 VAL A CA 1
ATOM 415 C C . VAL A 1 58 ? -7.557 10.144 -12.809 1.00 92.69 58 VAL A C 1
ATOM 417 O O . VAL A 1 58 ? -8.163 9.095 -12.623 1.00 92.69 58 VAL A O 1
ATOM 420 N N . ARG A 1 59 ? -8.201 11.306 -12.988 1.00 92.69 59 ARG A N 1
ATOM 421 C CA . ARG A 1 59 ? -9.671 11.398 -13.033 1.00 92.69 59 ARG A CA 1
ATOM 422 C C . ARG A 1 59 ? -10.269 10.608 -14.197 1.00 92.69 59 ARG A C 1
ATOM 424 O O . ARG A 1 59 ? -11.281 9.948 -14.002 1.00 92.69 59 ARG A O 1
ATOM 431 N N . ALA A 1 60 ? -9.646 10.633 -15.376 1.00 93.75 60 ALA A N 1
ATOM 432 C CA . ALA A 1 60 ? -10.092 9.824 -16.511 1.00 93.75 60 ALA A CA 1
ATOM 433 C C . ALA A 1 60 ? -10.005 8.319 -16.200 1.00 93.75 60 ALA A C 1
ATOM 435 O O . ALA A 1 60 ? -10.982 7.598 -16.396 1.00 93.75 60 ALA A O 1
ATOM 436 N N . LEU A 1 61 ? -8.880 7.867 -15.632 1.00 94.94 61 LEU A N 1
ATOM 437 C CA . LEU A 1 61 ? -8.703 6.486 -15.176 1.00 94.94 61 LEU A CA 1
ATOM 438 C C . LEU A 1 61 ? -9.735 6.107 -14.109 1.00 94.94 61 LEU A C 1
ATOM 440 O O . LEU A 1 61 ? -10.302 5.021 -14.176 1.00 94.94 61 LEU A O 1
ATOM 444 N N . LEU A 1 62 ? -10.022 6.992 -13.152 1.00 95.50 62 LEU A N 1
ATOM 445 C CA . LEU A 1 62 ? -11.054 6.743 -12.143 1.00 95.50 62 LEU A CA 1
ATOM 446 C C . LEU A 1 62 ? -12.458 6.693 -12.735 1.00 95.50 62 LEU A C 1
ATOM 448 O O . LEU A 1 62 ? -13.247 5.883 -12.277 1.00 95.50 62 LEU A O 1
ATOM 452 N N . GLY A 1 63 ? -12.763 7.478 -13.769 1.00 96.94 63 GLY A N 1
ATOM 453 C CA . GLY A 1 63 ? -14.033 7.361 -14.488 1.00 96.94 63 GLY A CA 1
ATOM 454 C C . GLY A 1 63 ? -14.171 6.035 -15.250 1.00 96.94 63 GLY A C 1
ATOM 455 O O . GLY A 1 63 ? -15.275 5.513 -15.404 1.00 96.94 63 GLY A O 1
ATOM 456 N N . GLU A 1 64 ? -13.068 5.450 -15.730 1.00 97.12 64 GLU A N 1
ATOM 457 C CA . GLU A 1 64 ? -13.058 4.069 -16.243 1.00 97.12 64 GLU A CA 1
ATOM 458 C C . GLU A 1 64 ? -13.259 3.055 -15.102 1.00 97.12 64 GLU A C 1
ATOM 460 O O . GLU A 1 64 ? -14.125 2.186 -15.206 1.00 97.12 64 GLU A O 1
ATOM 465 N N . ALA A 1 65 ? -12.534 3.212 -13.991 1.00 97.19 65 ALA A N 1
ATOM 466 C CA . ALA A 1 65 ? -12.637 2.335 -12.827 1.00 97.19 65 ALA A CA 1
ATOM 467 C C . ALA A 1 65 ? -14.032 2.371 -12.179 1.00 97.19 65 ALA A C 1
ATOM 469 O O . ALA A 1 65 ? -14.552 1.331 -11.790 1.00 97.19 65 ALA A O 1
ATOM 470 N N . GLU A 1 66 ? -14.661 3.541 -12.086 1.00 97.81 66 GLU A N 1
ATOM 471 C CA . GLU A 1 66 ? -16.007 3.722 -11.536 1.00 97.81 66 GLU A CA 1
ATOM 472 C C . GLU A 1 66 ? -17.061 3.034 -12.398 1.00 97.81 66 GLU A C 1
ATOM 474 O O . GLU A 1 66 ? -17.880 2.278 -11.878 1.00 97.81 66 GLU A O 1
ATOM 479 N N . ARG A 1 67 ? -16.994 3.200 -13.725 1.00 97.56 67 ARG A N 1
ATOM 480 C CA . ARG A 1 67 ? -17.880 2.479 -14.655 1.00 97.56 67 ARG A CA 1
ATOM 481 C C . ARG A 1 67 ? -17.697 0.964 -14.586 1.00 97.56 67 ARG A C 1
ATOM 483 O O . ARG A 1 67 ? -18.656 0.235 -14.810 1.00 97.56 67 ARG A O 1
ATOM 490 N N . ALA A 1 68 ? -16.494 0.499 -14.256 1.00 96.81 68 ALA A N 1
ATOM 491 C CA . ALA A 1 68 ? -16.198 -0.911 -14.021 1.00 96.81 68 ALA A CA 1
ATOM 492 C C . ALA A 1 68 ? -16.530 -1.389 -12.589 1.00 96.81 68 ALA A C 1
ATOM 494 O O . ALA A 1 68 ? -16.276 -2.547 -12.265 1.00 96.81 68 ALA A O 1
ATOM 495 N N . GLY A 1 69 ? -17.053 -0.520 -11.714 1.00 97.00 69 GLY A N 1
ATOM 496 C CA . GLY A 1 69 ? -17.354 -0.840 -10.312 1.00 97.00 69 GLY A CA 1
ATOM 497 C C . GLY A 1 69 ? -16.122 -1.003 -9.409 1.00 97.00 69 GLY A C 1
ATOM 498 O O . GLY A 1 69 ? -16.242 -1.419 -8.260 1.00 97.00 69 GLY A O 1
ATOM 499 N N . ALA A 1 70 ? -14.927 -0.674 -9.900 1.00 97.19 70 ALA A N 1
ATOM 500 C CA . ALA A 1 70 ? -13.659 -0.853 -9.198 1.00 97.19 70 ALA A CA 1
ATOM 501 C C . ALA A 1 70 ? -13.297 0.306 -8.256 1.00 97.19 70 ALA A C 1
ATOM 503 O O . ALA A 1 70 ? -12.426 0.150 -7.399 1.00 97.19 70 ALA A O 1
ATOM 504 N N . ALA A 1 71 ? -13.940 1.462 -8.396 1.00 97.44 71 ALA A N 1
ATOM 505 C CA . ALA A 1 71 ? -13.800 2.607 -7.503 1.00 97.44 71 ALA A CA 1
ATOM 506 C C . ALA A 1 71 ? -15.138 3.342 -7.393 1.00 97.44 71 ALA A C 1
ATOM 508 O O . ALA A 1 71 ? -15.975 3.240 -8.283 1.00 97.44 71 ALA A O 1
ATOM 509 N N . ARG A 1 72 ? -15.351 4.095 -6.315 1.00 97.00 72 ARG A N 1
ATOM 510 C CA . ARG A 1 72 ? -16.536 4.949 -6.169 1.00 97.00 72 ARG A CA 1
ATOM 511 C C . ARG A 1 72 ? -16.279 6.133 -5.237 1.00 97.00 72 ARG A C 1
ATOM 513 O O . ARG A 1 72 ? -15.393 6.045 -4.380 1.00 97.00 72 ARG A O 1
ATOM 520 N N . PRO A 1 73 ? -17.071 7.208 -5.348 1.00 96.44 73 PRO A N 1
ATOM 521 C CA . PRO A 1 73 ? -17.091 8.275 -4.360 1.00 96.44 73 PRO A CA 1
ATOM 522 C C . PRO A 1 73 ? -17.484 7.737 -2.979 1.00 96.44 73 PRO A C 1
ATOM 524 O O . PRO A 1 73 ? -18.453 6.982 -2.849 1.00 96.44 73 PRO A O 1
ATOM 527 N N . TRP A 1 74 ? -16.764 8.140 -1.935 1.00 96.19 74 TRP A N 1
ATOM 528 C CA . TRP A 1 74 ? -17.201 7.917 -0.560 1.00 96.19 74 TRP A CA 1
ATOM 529 C C . TRP A 1 74 ? -18.211 9.000 -0.189 1.00 96.19 74 TRP A C 1
ATOM 531 O O . TRP A 1 74 ? -17.866 10.173 -0.154 1.00 96.19 74 TRP A O 1
ATOM 541 N N . ARG A 1 75 ? -19.461 8.598 0.059 1.00 94.06 75 ARG A N 1
ATOM 542 C CA . ARG A 1 75 ? -20.568 9.500 0.431 1.00 94.06 75 ARG A CA 1
ATOM 543 C C . ARG A 1 75 ? -20.807 9.585 1.945 1.00 94.06 75 ARG A C 1
ATOM 545 O O . ARG A 1 75 ? -21.843 10.080 2.372 1.00 94.06 75 ARG A O 1
ATOM 552 N N . GLY A 1 76 ? -19.889 9.025 2.727 1.00 93.56 76 GLY A N 1
ATOM 553 C CA . GLY A 1 76 ? -19.987 8.953 4.177 1.00 93.56 76 GLY A CA 1
ATOM 554 C C . GLY A 1 76 ? -19.558 10.244 4.856 1.00 93.56 76 GLY A C 1
ATOM 555 O O . GLY A 1 76 ? -18.871 11.076 4.265 1.00 93.56 76 GLY A O 1
ATOM 556 N N . VAL A 1 77 ? -19.918 10.395 6.129 1.00 95.94 77 VAL A N 1
ATOM 557 C CA . VAL A 1 77 ? -19.514 11.562 6.924 1.00 95.94 77 VAL A CA 1
ATOM 558 C C . VAL A 1 77 ? -18.041 11.424 7.315 1.00 95.94 77 VAL A C 1
ATOM 560 O O . VAL A 1 77 ? -17.700 10.665 8.224 1.00 95.94 77 VAL A O 1
ATOM 563 N N . VAL A 1 78 ? -17.163 12.157 6.627 1.00 97.00 78 VAL A N 1
ATOM 564 C CA . VAL A 1 78 ? -15.717 12.191 6.893 1.00 97.00 78 VAL A CA 1
ATOM 565 C C . VAL A 1 78 ? -15.293 13.593 7.324 1.00 97.00 78 VAL A C 1
ATOM 567 O O . VAL A 1 78 ? -15.803 14.584 6.808 1.00 97.00 78 VAL A O 1
ATOM 570 N N . GLY A 1 79 ? -14.367 13.694 8.275 1.00 95.50 79 GLY A N 1
ATOM 571 C CA . GLY A 1 79 ? -13.928 14.983 8.809 1.00 95.50 79 GLY A CA 1
ATOM 572 C C . GLY A 1 79 ? -12.673 14.900 9.664 1.00 95.50 79 GLY A C 1
ATOM 573 O O . GLY A 1 79 ? -11.869 13.981 9.518 1.00 95.50 79 GLY A O 1
ATOM 574 N N . THR A 1 80 ? -12.524 15.859 10.568 1.00 95.62 80 THR A N 1
ATOM 575 C CA . THR A 1 80 ? -11.451 15.907 11.563 1.00 95.62 80 THR A CA 1
ATOM 576 C C . THR A 1 80 ? -12.048 15.761 12.955 1.00 95.62 80 THR A C 1
ATOM 578 O O . THR A 1 80 ? -13.017 16.435 13.289 1.00 95.62 80 THR A O 1
ATOM 581 N N . LEU A 1 81 ? -11.467 14.888 13.770 1.00 96.44 81 LEU A N 1
ATOM 582 C CA . LEU A 1 81 ? -11.778 14.708 15.180 1.00 96.44 81 LEU A CA 1
ATOM 583 C C . LEU A 1 81 ? -10.623 15.269 16.012 1.00 96.44 81 LEU A C 1
ATOM 585 O O . LEU A 1 81 ? -9.509 14.741 15.974 1.00 96.44 81 LEU A O 1
ATOM 589 N N . ARG A 1 82 ? -10.895 16.335 16.763 1.00 93.56 82 ARG A N 1
ATOM 590 C CA . ARG A 1 82 ? -9.939 16.975 17.671 1.00 93.56 82 ARG A CA 1
ATOM 591 C C . ARG A 1 82 ? -10.181 16.493 19.090 1.00 93.56 82 ARG A C 1
ATOM 593 O O . ARG A 1 82 ? -11.300 16.589 19.599 1.00 93.56 82 ARG A O 1
ATOM 600 N N . ALA A 1 83 ? -9.136 15.978 19.732 1.00 85.94 83 ALA A N 1
ATOM 601 C CA . ALA A 1 83 ? -9.207 15.579 21.132 1.00 85.94 83 ALA A CA 1
ATOM 602 C C . ALA A 1 83 ? -9.664 16.770 21.999 1.00 85.94 83 ALA A C 1
ATOM 604 O O . ALA A 1 83 ? -9.013 17.809 22.017 1.00 85.94 83 ALA A O 1
ATOM 605 N N . GLY A 1 84 ? -10.801 16.629 22.685 1.00 83.06 84 GLY A N 1
ATOM 606 C CA . GLY A 1 84 ? -11.385 17.675 23.539 1.00 83.06 84 GLY A CA 1
ATOM 607 C C . GLY A 1 84 ? -12.290 18.700 22.837 1.00 83.06 84 GLY A C 1
ATOM 608 O O . GLY A 1 84 ? -13.097 19.324 23.518 1.00 83.06 84 GLY A O 1
ATOM 609 N N . GLU A 1 85 ? -12.230 18.837 21.508 1.00 88.19 85 GLU A N 1
ATOM 610 C CA . GLU A 1 85 ? -13.047 19.807 20.744 1.00 88.19 85 GLU A CA 1
ATOM 611 C C . GLU A 1 85 ? -14.138 19.146 19.880 1.00 88.19 85 GLU A C 1
ATOM 613 O O . GLU A 1 85 ? -15.077 19.809 19.443 1.00 88.19 85 GLU A O 1
ATOM 618 N N . GLY A 1 86 ? -14.050 17.833 19.648 1.00 91.38 86 GLY A N 1
ATOM 619 C CA . GLY A 1 86 ? -15.063 17.067 18.920 1.00 91.38 86 GLY A CA 1
ATOM 620 C C . GLY A 1 86 ? -14.821 16.976 17.410 1.00 91.38 86 GLY A C 1
ATOM 621 O O . GLY A 1 86 ? -13.701 17.139 16.921 1.00 91.38 86 GLY A O 1
ATOM 622 N N . PHE A 1 87 ? -15.871 16.608 16.671 1.00 96.38 87 PHE A N 1
ATOM 623 C CA . PHE A 1 87 ? -15.809 16.307 15.238 1.00 96.38 87 PHE A CA 1
ATOM 624 C C . PHE A 1 87 ? -16.261 17.496 14.379 1.00 96.38 87 PHE A C 1
ATOM 626 O O . PHE A 1 87 ? -17.348 18.033 14.582 1.00 96.38 87 PHE A O 1
ATOM 633 N N . SER A 1 88 ? -15.469 17.841 13.364 1.00 95.81 88 SER A N 1
ATOM 634 C CA . SER A 1 88 ? -15.809 18.812 12.320 1.00 95.81 88 SER A CA 1
ATOM 635 C C . SER A 1 88 ? -15.825 18.132 10.941 1.00 95.81 88 SER A C 1
ATOM 637 O O . SER A 1 88 ? -14.786 17.589 10.549 1.00 95.81 88 SER A O 1
ATOM 639 N N . PRO A 1 89 ? -16.943 18.161 10.187 1.00 95.06 89 PRO A N 1
ATOM 640 C CA . PRO A 1 89 ? -17.009 17.604 8.834 1.00 95.06 89 PRO A CA 1
ATOM 641 C C . PRO A 1 89 ? -16.005 18.251 7.873 1.00 95.06 89 PRO A C 1
ATOM 643 O O . PRO A 1 89 ? -15.663 19.424 8.015 1.00 95.06 89 PRO A O 1
ATOM 646 N N . ARG A 1 90 ? -15.559 17.483 6.877 1.00 92.56 90 ARG A N 1
ATOM 647 C CA . ARG A 1 90 ? -14.673 17.957 5.807 1.00 92.56 90 ARG A CA 1
ATOM 648 C C . ARG A 1 90 ? -15.423 18.856 4.821 1.00 92.56 90 ARG A C 1
ATOM 650 O O . ARG A 1 90 ? -16.571 18.567 4.483 1.00 92.56 90 ARG A O 1
ATOM 657 N N . ASP A 1 91 ? -14.755 19.876 4.283 1.00 87.62 91 ASP A N 1
ATOM 658 C CA . ASP A 1 91 ? -15.282 20.648 3.153 1.00 87.62 91 ASP A CA 1
ATOM 659 C C . ASP A 1 91 ? -14.876 19.973 1.834 1.00 87.62 91 ASP A C 1
ATOM 661 O O . ASP A 1 91 ? -13.811 20.222 1.262 1.00 87.62 91 ASP A O 1
ATOM 665 N N . GLU A 1 92 ? -15.731 19.082 1.329 1.00 82.56 92 GLU A N 1
ATOM 666 C CA . GLU A 1 92 ? -15.463 18.369 0.075 1.00 82.56 92 GLU A CA 1
ATOM 667 C C . GLU A 1 92 ? -15.335 19.296 -1.142 1.00 82.56 92 GLU A C 1
ATOM 669 O O . GLU A 1 92 ? -14.620 18.955 -2.088 1.00 82.56 92 GLU A O 1
ATOM 674 N N . MET A 1 93 ? -15.970 20.471 -1.130 1.00 81.50 93 MET A N 1
ATOM 675 C CA . MET A 1 93 ? -15.868 21.430 -2.235 1.00 81.50 93 MET A CA 1
ATOM 676 C C . MET A 1 93 ? -14.487 22.086 -2.254 1.00 81.50 93 MET A C 1
ATOM 678 O O . MET A 1 93 ? -13.875 22.228 -3.319 1.00 81.50 93 MET A O 1
ATOM 682 N N . ALA A 1 94 ? -13.960 22.443 -1.082 1.00 81.94 94 ALA A N 1
ATOM 683 C CA . ALA A 1 94 ? -12.642 23.057 -0.956 1.00 81.94 94 ALA A CA 1
ATOM 684 C C . ALA A 1 94 ? -11.480 22.052 -1.022 1.00 81.94 94 ALA A C 1
ATOM 686 O O . ALA A 1 94 ? -10.365 22.430 -1.417 1.00 81.94 94 ALA A O 1
ATOM 687 N N . GLU A 1 95 ? -11.709 20.802 -0.618 1.00 83.25 95 GLU A N 1
ATOM 688 C CA . GLU A 1 95 ? -10.661 19.794 -0.421 1.00 83.25 95 GLU A CA 1
ATOM 689 C C . GLU A 1 95 ? -10.720 18.616 -1.411 1.00 83.25 95 GLU A C 1
ATOM 691 O O . GLU A 1 95 ? -9.742 17.876 -1.568 1.00 83.25 95 GLU A O 1
ATOM 696 N N . GLY A 1 96 ? -11.832 18.461 -2.127 1.00 87.31 96 GLY A N 1
ATOM 697 C CA . GLY A 1 96 ? -12.032 17.469 -3.176 1.00 87.31 96 GLY A CA 1
ATOM 698 C C . GLY A 1 96 ? -12.599 16.129 -2.695 1.00 87.31 96 GLY A C 1
ATOM 699 O O . GLY A 1 96 ? -12.298 15.645 -1.600 1.00 87.31 96 GLY A O 1
ATOM 700 N N . GLN A 1 97 ? -13.364 15.501 -3.594 1.00 91.44 97 GLN A N 1
ATOM 701 C CA . GLN A 1 97 ? -14.034 14.211 -3.408 1.00 91.44 97 GLN A CA 1
ATOM 702 C C . GLN A 1 97 ? -13.073 13.102 -2.959 1.00 91.44 97 GLN A C 1
ATOM 704 O O . GLN A 1 97 ? -12.025 12.880 -3.578 1.00 91.44 97 GLN A O 1
ATOM 709 N N . LEU A 1 98 ? -13.480 12.355 -1.929 1.00 95.38 98 LEU A N 1
ATOM 710 C CA . LEU A 1 98 ? -12.840 11.094 -1.555 1.00 95.38 98 LEU A CA 1
ATOM 711 C C . LEU A 1 98 ? -13.317 9.938 -2.423 1.00 95.38 98 LEU A C 1
ATOM 713 O O . LEU A 1 98 ? -14.515 9.757 -2.632 1.00 95.38 98 LEU A O 1
ATOM 717 N N . TRP A 1 99 ? -12.362 9.121 -2.843 1.00 97.25 99 TRP A N 1
ATOM 718 C CA . TRP A 1 99 ? -12.557 7.874 -3.562 1.00 97.25 99 TRP A CA 1
ATOM 719 C C . TRP A 1 99 ? -12.184 6.687 -2.681 1.00 97.25 99 TRP A C 1
ATOM 721 O O . TRP A 1 99 ? -11.195 6.717 -1.937 1.00 97.25 99 TRP A O 1
ATOM 731 N N . ILE A 1 100 ? -12.992 5.640 -2.790 1.00 97.94 100 ILE A N 1
ATOM 732 C CA . ILE A 1 100 ? -12.837 4.345 -2.127 1.00 97.94 100 ILE A CA 1
ATOM 733 C C . ILE A 1 100 ? -13.029 3.222 -3.149 1.00 97.94 100 ILE A C 1
ATOM 735 O O . ILE A 1 100 ? -13.378 3.476 -4.304 1.00 97.94 100 ILE A O 1
ATOM 739 N N . GLY A 1 101 ? -12.784 1.980 -2.739 1.00 97.69 101 GLY A N 1
ATOM 740 C CA . GLY A 1 101 ? -13.033 0.826 -3.595 1.00 97.69 101 GLY A CA 1
ATOM 741 C C . GLY A 1 101 ? -14.486 0.335 -3.576 1.00 97.69 101 GLY A C 1
ATOM 742 O O . GLY A 1 101 ? -15.388 0.965 -3.009 1.00 97.69 101 GLY A O 1
ATOM 743 N N . SER A 1 102 ? -14.702 -0.815 -4.209 1.00 96.00 102 SER A N 1
ATOM 744 C CA . SER A 1 102 ? -15.980 -1.543 -4.225 1.00 96.00 102 SER A CA 1
ATOM 745 C C . SER A 1 102 ? -16.388 -2.008 -2.823 1.00 96.00 102 SER A C 1
ATOM 747 O O . SER A 1 102 ? -15.536 -2.158 -1.945 1.00 96.00 102 SER A O 1
ATOM 749 N N . SER A 1 103 ? -17.675 -2.283 -2.613 1.00 93.06 103 SER A N 1
ATOM 750 C CA . SER A 1 103 ? -18.177 -2.805 -1.334 1.00 93.06 103 SER A CA 1
ATOM 751 C C . SER A 1 103 ? -17.670 -4.218 -1.029 1.00 93.06 103 SER A C 1
ATOM 753 O O . SER A 1 103 ? -17.460 -4.564 0.130 1.00 93.06 103 SER A O 1
ATOM 755 N N . GLU A 1 104 ? -17.443 -5.024 -2.061 1.00 90.81 104 GLU A N 1
ATOM 756 C CA . GLU A 1 104 ? -17.122 -6.447 -1.960 1.00 90.81 104 GLU A CA 1
ATOM 757 C C . GLU A 1 104 ? -15.643 -6.680 -1.640 1.00 90.81 104 GLU A C 1
ATOM 759 O O . GLU A 1 104 ? -15.297 -7.574 -0.868 1.00 90.81 104 GLU A O 1
ATOM 764 N N . VAL A 1 105 ? -14.762 -5.875 -2.240 1.00 93.38 105 VAL A N 1
ATOM 765 C CA . VAL A 1 105 ? -13.304 -6.056 -2.155 1.00 93.38 105 VAL A CA 1
ATOM 766 C C . VAL A 1 105 ? -12.643 -4.963 -1.313 1.00 93.38 105 VAL A C 1
ATOM 768 O O . VAL A 1 105 ? -11.536 -5.168 -0.826 1.00 93.38 105 VAL A O 1
ATOM 771 N N . GLY A 1 106 ? -13.297 -3.820 -1.094 1.00 96.50 106 GLY A N 1
ATOM 772 C CA . GLY A 1 106 ? -12.683 -2.638 -0.486 1.00 96.50 106 GLY A CA 1
ATOM 773 C C . GLY A 1 106 ? -11.725 -1.928 -1.446 1.00 96.50 106 GLY A C 1
ATOM 774 O O . GLY A 1 106 ? -11.795 -2.132 -2.657 1.00 96.50 106 GLY A O 1
ATOM 775 N N . MET A 1 107 ? -10.803 -1.113 -0.921 1.00 97.00 107 MET A N 1
ATOM 776 C CA . MET A 1 107 ? -9.784 -0.364 -1.682 1.00 97.00 107 MET A CA 1
ATOM 777 C C . MET A 1 107 ? -8.994 -1.224 -2.685 1.00 97.00 107 MET A C 1
ATOM 779 O O . MET A 1 107 ? -8.591 -0.736 -3.744 1.00 97.00 107 MET A O 1
ATOM 783 N N . GLY A 1 108 ? -8.817 -2.515 -2.387 1.00 96.25 108 GLY A N 1
ATOM 784 C CA . GLY A 1 108 ? -8.143 -3.476 -3.255 1.00 96.25 108 GLY A CA 1
ATOM 785 C C . GLY A 1 108 ? -8.784 -3.644 -4.636 1.00 96.25 108 GLY A C 1
ATOM 786 O O . GLY A 1 108 ? -8.088 -4.048 -5.565 1.00 96.25 108 GLY A O 1
ATOM 787 N N . SER A 1 109 ? -10.061 -3.286 -4.820 1.00 97.12 109 SER A N 1
ATOM 788 C CA . SER A 1 109 ? -10.747 -3.403 -6.116 1.00 97.12 109 SER A CA 1
ATOM 789 C C . SER A 1 109 ? -10.066 -2.624 -7.235 1.00 97.12 109 SER A C 1
ATOM 791 O O . SER A 1 109 ? -10.008 -3.114 -8.360 1.00 97.12 109 SER A O 1
ATOM 793 N N . LEU A 1 110 ? -9.496 -1.452 -6.937 1.00 96.75 110 LEU A N 1
ATOM 794 C CA . LEU A 1 110 ? -8.785 -0.655 -7.937 1.00 96.75 110 LEU A CA 1
ATOM 795 C C . LEU A 1 110 ? -7.519 -1.375 -8.424 1.00 96.75 110 LEU A C 1
ATOM 797 O O . LEU A 1 110 ? -7.218 -1.376 -9.617 1.00 96.75 110 LEU A O 1
ATOM 801 N N . ALA A 1 111 ? -6.782 -2.007 -7.506 1.00 96.31 111 ALA A N 1
ATOM 802 C CA . ALA A 1 111 ? -5.604 -2.795 -7.851 1.00 96.31 111 ALA A CA 1
ATOM 803 C C . ALA A 1 111 ? -5.989 -4.053 -8.643 1.00 96.31 111 ALA A C 1
ATOM 805 O O . ALA A 1 111 ? -5.356 -4.341 -9.657 1.00 96.31 111 ALA A O 1
ATOM 806 N N . THR A 1 112 ? -7.048 -4.752 -8.228 1.00 96.12 112 THR A N 1
ATOM 807 C CA . THR A 1 112 ? -7.578 -5.927 -8.935 1.00 96.12 112 THR A CA 1
ATOM 808 C C . THR A 1 112 ? -8.010 -5.586 -10.359 1.00 96.12 112 THR A C 1
ATOM 810 O O . THR A 1 112 ? -7.649 -6.302 -11.287 1.00 96.12 112 THR A O 1
ATOM 813 N N . TRP A 1 113 ? -8.714 -4.471 -10.555 1.00 96.94 113 TRP A N 1
ATOM 814 C CA . TRP A 1 113 ? -9.148 -4.019 -11.879 1.00 96.94 113 TRP A CA 1
ATOM 815 C C . TRP A 1 113 ? -7.978 -3.616 -12.783 1.00 96.94 113 TRP A C 1
ATOM 817 O O . TRP A 1 113 ? -7.916 -4.015 -13.942 1.00 96.94 113 TRP A O 1
ATOM 827 N N . LEU A 1 114 ? -6.987 -2.885 -12.260 1.00 96.75 114 LEU A N 1
ATOM 828 C CA . LEU A 1 114 ? -5.781 -2.601 -13.044 1.00 96.75 114 LEU A CA 1
ATOM 829 C C . LEU A 1 114 ? -5.043 -3.892 -13.420 1.00 96.75 114 LEU A C 1
ATOM 831 O O . LEU A 1 114 ? -4.485 -3.983 -14.513 1.00 96.75 114 LEU A O 1
ATOM 835 N N . ALA A 1 115 ? -5.016 -4.876 -12.521 1.00 96.25 115 ALA A N 1
ATOM 836 C CA . ALA A 1 115 ? -4.360 -6.158 -12.742 1.00 96.25 115 ALA A CA 1
ATOM 837 C C . ALA A 1 115 ? -5.084 -7.037 -13.773 1.00 96.25 115 ALA A C 1
ATOM 839 O O . ALA A 1 115 ? -4.403 -7.686 -14.562 1.00 96.25 115 ALA A O 1
ATOM 840 N N . SER A 1 116 ? -6.423 -7.040 -13.818 1.00 94.25 116 SER A N 1
ATOM 841 C CA . SER A 1 116 ? -7.195 -7.886 -14.749 1.00 94.25 116 SER A CA 1
ATOM 842 C C . SER A 1 116 ? -6.926 -7.561 -16.216 1.00 94.25 116 SER A C 1
ATOM 844 O O . SER A 1 116 ? -7.065 -8.408 -17.092 1.00 94.25 116 SER A O 1
ATOM 846 N N . GLU A 1 117 ? -6.484 -6.337 -16.478 1.00 85.25 117 GLU A N 1
ATOM 847 C CA . GLU A 1 117 ? -6.178 -5.843 -17.808 1.00 85.25 117 GLU A CA 1
ATOM 848 C C . GLU A 1 117 ? -4.706 -6.036 -18.206 1.00 85.25 117 GLU A C 1
ATOM 850 O O . GLU A 1 117 ? -4.298 -5.471 -19.212 1.00 85.25 117 GLU A O 1
ATOM 855 N N . GLN A 1 118 ? -3.873 -6.804 -17.493 1.00 94.25 118 GLN A N 1
ATOM 856 C CA . GLN A 1 118 ? -2.450 -6.998 -17.842 1.00 94.25 118 GLN A CA 1
ATOM 857 C C . GLN A 1 118 ? -1.872 -8.331 -17.339 1.00 94.25 118 GLN A C 1
ATOM 859 O O . GLN A 1 118 ? -2.508 -9.043 -16.571 1.00 94.25 118 GLN A O 1
ATOM 864 N N . ALA A 1 119 ? -0.655 -8.685 -17.767 1.00 95.25 119 ALA A N 1
ATOM 865 C CA . ALA A 1 119 ? 0.031 -9.855 -17.223 1.00 95.25 119 ALA A CA 1
ATOM 866 C C . ALA A 1 119 ? 0.579 -9.536 -15.825 1.00 95.25 119 ALA A C 1
ATOM 868 O O . ALA A 1 119 ? 1.396 -8.627 -15.659 1.00 95.25 119 ALA A O 1
ATOM 869 N N . VAL A 1 120 ? 0.142 -10.297 -14.823 1.00 95.81 120 VAL A N 1
ATOM 870 C CA . VAL A 1 120 ? 0.598 -10.179 -13.435 1.00 95.81 120 VAL A CA 1
ATOM 871 C C . VAL A 1 120 ? 0.992 -11.557 -12.922 1.00 95.81 120 VAL A C 1
ATOM 873 O O . VAL A 1 120 ? 0.267 -12.527 -13.131 1.00 95.81 120 VAL A O 1
ATOM 876 N N . VAL A 1 121 ? 2.136 -11.643 -12.246 1.00 94.94 121 VAL A N 1
ATOM 877 C CA . VAL A 1 121 ? 2.579 -12.848 -11.542 1.00 94.94 121 VAL A CA 1
ATOM 878 C C . VAL A 1 121 ? 2.692 -12.526 -10.057 1.00 94.94 121 VAL A C 1
ATOM 880 O O . VAL A 1 121 ? 3.511 -11.707 -9.635 1.00 94.94 121 VAL A O 1
ATOM 883 N N . ASN A 1 122 ? 1.827 -13.168 -9.280 1.00 93.81 122 ASN A N 1
ATOM 884 C CA . ASN A 1 122 ? 1.746 -13.047 -7.831 1.00 93.81 122 ASN A CA 1
ATOM 885 C C . ASN A 1 122 ? 2.685 -14.020 -7.124 1.00 93.81 122 ASN A C 1
ATOM 887 O O . ASN A 1 122 ? 3.134 -14.997 -7.715 1.00 93.81 122 ASN A O 1
ATOM 891 N N . ASP A 1 123 ? 2.925 -13.759 -5.838 1.00 92.56 123 ASP A N 1
ATOM 892 C CA . ASP A 1 123 ? 3.795 -14.568 -4.978 1.00 92.56 123 ASP A CA 1
ATOM 893 C C . ASP A 1 123 ? 5.222 -14.719 -5.542 1.00 92.56 123 ASP A C 1
ATOM 895 O O . ASP A 1 123 ? 5.877 -15.754 -5.421 1.00 92.56 123 ASP A O 1
ATOM 899 N N . VAL A 1 124 ? 5.718 -13.661 -6.192 1.00 93.19 124 VAL A N 1
ATOM 900 C CA . VAL A 1 124 ? 7.061 -13.632 -6.779 1.00 93.19 124 VAL A CA 1
ATOM 901 C C . VAL A 1 124 ? 7.924 -12.608 -6.067 1.00 93.19 124 VAL A C 1
ATOM 903 O O . VAL A 1 124 ? 7.719 -11.398 -6.162 1.00 93.19 124 VAL A O 1
ATOM 906 N N . TRP A 1 125 ? 8.966 -13.102 -5.402 1.00 93.31 125 TRP A N 1
ATOM 907 C CA . TRP A 1 125 ? 10.027 -12.268 -4.856 1.00 93.31 125 TRP A CA 1
ATOM 908 C C . TRP A 1 125 ? 11.190 -12.145 -5.845 1.00 93.31 125 TRP A C 1
ATOM 910 O O . TRP A 1 125 ? 11.974 -13.081 -6.022 1.00 93.31 125 TRP A O 1
ATOM 920 N N . VAL A 1 126 ? 11.354 -10.963 -6.443 1.00 96.38 126 VAL A N 1
ATOM 921 C CA . VAL A 1 126 ? 12.561 -10.629 -7.214 1.00 96.38 126 VAL A CA 1
ATOM 922 C C . VAL A 1 126 ? 13.674 -10.256 -6.237 1.00 96.38 126 VAL A C 1
ATOM 924 O O . VAL A 1 126 ? 13.624 -9.212 -5.587 1.00 96.38 126 VAL A O 1
ATOM 927 N N . ALA A 1 127 ? 14.681 -11.116 -6.110 1.00 96.00 127 ALA A N 1
ATOM 928 C CA . ALA A 1 127 ? 15.803 -10.900 -5.201 1.00 96.00 127 ALA A CA 1
ATOM 929 C C . ALA A 1 127 ? 16.984 -10.193 -5.867 1.00 96.00 127 ALA A C 1
ATOM 931 O O . ALA A 1 127 ? 17.735 -9.498 -5.180 1.00 96.00 127 ALA A O 1
ATOM 932 N N . LYS A 1 128 ? 17.170 -10.395 -7.177 1.00 96.81 128 LYS A N 1
ATOM 933 C CA . LYS A 1 128 ? 18.338 -9.906 -7.907 1.00 96.81 128 LYS A CA 1
ATOM 934 C C . LYS A 1 128 ? 17.986 -9.446 -9.320 1.00 96.81 128 LYS A C 1
ATOM 936 O O . LYS A 1 128 ? 17.241 -10.113 -10.036 1.00 96.81 128 LYS A O 1
ATOM 941 N N . LEU A 1 129 ? 18.572 -8.319 -9.710 1.00 96.94 129 LEU A N 1
ATOM 942 C CA . LEU A 1 129 ? 18.667 -7.849 -11.084 1.00 96.94 129 LEU A CA 1
ATOM 943 C C . LEU A 1 129 ? 19.972 -8.380 -11.684 1.00 96.94 129 LEU A C 1
ATOM 945 O O . LEU A 1 129 ? 21.027 -8.313 -11.057 1.00 96.94 129 LEU A O 1
ATOM 949 N N . ALA A 1 130 ? 19.908 -8.925 -12.886 1.00 95.56 130 ALA A N 1
ATOM 950 C CA . ALA A 1 130 ? 21.062 -9.395 -13.638 1.00 95.56 130 ALA A CA 1
ATOM 951 C C . ALA A 1 130 ? 20.917 -8.989 -15.106 1.00 95.56 130 ALA A C 1
ATOM 953 O O . ALA A 1 130 ? 19.869 -8.499 -15.524 1.00 95.56 130 ALA A O 1
ATOM 954 N N . THR A 1 131 ? 21.963 -9.214 -15.889 1.00 93.94 131 THR A N 1
ATOM 955 C CA . THR A 1 131 ? 21.910 -9.144 -17.347 1.00 93.94 131 THR A CA 1
ATOM 956 C C . THR A 1 131 ? 21.972 -10.542 -17.938 1.00 93.94 131 THR A C 1
ATOM 958 O O . THR A 1 131 ? 22.724 -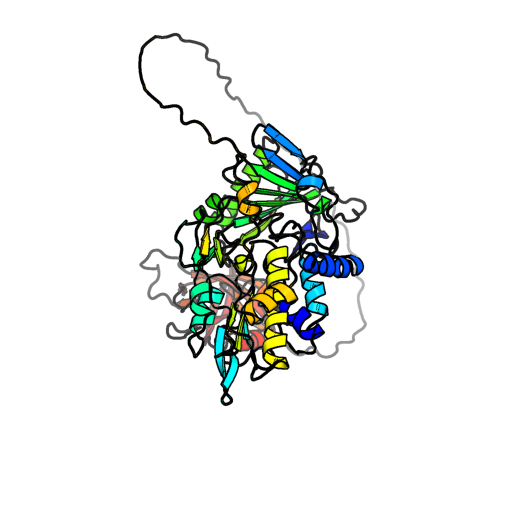11.399 -17.473 1.00 93.94 131 THR A O 1
ATOM 961 N N . ALA A 1 132 ? 21.167 -10.770 -18.967 1.00 89.88 132 ALA A N 1
ATOM 962 C CA . ALA A 1 132 ? 21.314 -11.897 -19.868 1.00 89.88 132 ALA A CA 1
ATOM 963 C C . ALA A 1 132 ? 22.512 -11.677 -20.814 1.00 89.88 132 ALA A C 1
ATOM 965 O O . ALA A 1 132 ? 23.089 -10.589 -20.880 1.00 89.88 132 ALA A O 1
ATOM 966 N N . HIS A 1 133 ? 22.888 -12.721 -21.559 1.00 84.75 133 HIS A N 1
ATOM 967 C CA . HIS A 1 133 ? 24.035 -12.690 -22.478 1.00 84.75 133 HIS A CA 1
ATOM 968 C C . HIS A 1 133 ? 23.907 -11.646 -23.598 1.00 84.75 133 HIS A C 1
ATOM 970 O O . HIS A 1 133 ? 24.916 -11.151 -24.086 1.00 84.75 133 HIS A O 1
ATOM 976 N N . ASP A 1 134 ? 22.681 -11.300 -23.986 1.00 87.19 134 ASP A N 1
ATOM 977 C CA . ASP A 1 134 ? 22.363 -10.293 -25.005 1.00 87.19 134 ASP A CA 1
ATOM 978 C C . ASP A 1 134 ? 22.281 -8.858 -24.440 1.00 87.19 134 ASP A C 1
ATOM 980 O O . ASP A 1 134 ? 21.879 -7.932 -25.143 1.00 87.19 134 ASP A O 1
ATOM 984 N N . GLY A 1 135 ? 22.631 -8.662 -23.163 1.00 87.62 135 GLY A N 1
ATOM 985 C CA . GLY A 1 135 ? 22.594 -7.365 -22.484 1.00 87.62 135 GLY A CA 1
ATOM 986 C C . GLY A 1 135 ? 21.210 -6.941 -21.984 1.00 87.62 135 GLY A C 1
ATOM 987 O O . GLY A 1 135 ? 21.084 -5.867 -21.396 1.00 87.62 135 GLY A O 1
ATOM 988 N N . THR A 1 136 ? 20.172 -7.759 -22.173 1.00 93.88 136 THR A N 1
ATOM 989 C CA . THR A 1 136 ? 18.832 -7.489 -21.629 1.00 93.88 136 THR A CA 1
ATOM 990 C C . THR A 1 136 ? 18.739 -7.858 -20.145 1.00 93.88 136 THR A C 1
ATOM 992 O O . THR A 1 136 ? 19.581 -8.575 -19.606 1.00 93.88 136 THR A O 1
ATOM 995 N N . TRP A 1 137 ? 17.728 -7.355 -19.440 1.00 96.88 137 TRP A N 1
ATOM 996 C CA . TRP A 1 137 ? 17.545 -7.606 -18.011 1.00 96.88 137 TRP A CA 1
ATOM 997 C C . TRP A 1 137 ? 17.085 -9.032 -17.737 1.00 96.88 137 TRP A C 1
ATOM 999 O O . TRP A 1 137 ? 16.170 -9.520 -18.383 1.00 96.88 137 TRP A O 1
ATOM 1009 N N . ALA A 1 138 ? 17.631 -9.668 -16.709 1.00 96.06 138 ALA A N 1
ATOM 1010 C CA . ALA A 1 138 ? 17.123 -10.902 -16.127 1.00 96.06 138 ALA A CA 1
ATOM 1011 C C . ALA A 1 138 ? 16.737 -10.648 -14.664 1.00 96.06 138 ALA A C 1
ATOM 1013 O O . ALA A 1 138 ? 17.481 -10.023 -13.906 1.00 96.06 138 ALA A O 1
ATOM 1014 N N . LEU A 1 139 ? 15.562 -11.131 -14.263 1.00 96.75 139 LEU A N 1
ATOM 1015 C CA . LEU A 1 139 ? 15.042 -11.002 -12.902 1.00 96.75 139 LEU A CA 1
ATOM 1016 C C . LEU A 1 139 ? 15.166 -12.356 -12.214 1.00 96.75 139 LEU A C 1
ATOM 10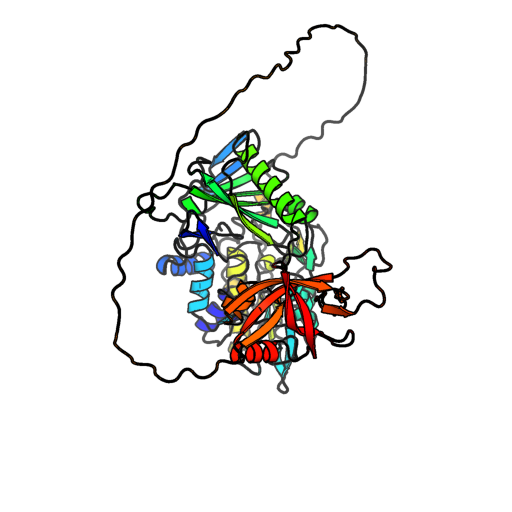18 O O . LEU A 1 139 ? 14.670 -13.347 -12.749 1.00 96.75 139 LEU A O 1
ATOM 1022 N N . LEU A 1 140 ? 15.831 -12.408 -11.060 1.00 96.12 140 LEU A N 1
ATOM 1023 C CA . LEU A 1 140 ? 16.175 -13.660 -10.387 1.00 96.12 140 LEU A CA 1
ATOM 1024 C C . LEU A 1 140 ? 15.615 -13.725 -8.960 1.00 96.12 140 LEU A C 1
ATOM 1026 O O . LEU A 1 140 ? 15.538 -12.708 -8.262 1.00 96.12 140 LEU A O 1
ATOM 1030 N N . ASP A 1 141 ? 15.278 -14.931 -8.508 1.00 94.69 141 ASP A N 1
ATOM 1031 C CA . ASP A 1 141 ? 14.973 -15.227 -7.107 1.00 94.69 141 ASP A CA 1
ATOM 1032 C C . ASP A 1 141 ? 16.246 -15.304 -6.237 1.00 94.69 141 ASP A C 1
ATOM 1034 O O . ASP A 1 141 ? 17.372 -15.097 -6.698 1.00 94.69 141 ASP A O 1
ATOM 1038 N N . GLN A 1 142 ? 16.082 -15.612 -4.946 1.00 92.69 142 GLN A N 1
ATOM 1039 C CA . GLN A 1 142 ? 17.200 -15.711 -3.995 1.00 92.69 142 GLN A CA 1
ATOM 1040 C C . GLN A 1 142 ? 18.194 -16.837 -4.325 1.00 92.69 142 GLN A C 1
ATOM 1042 O O . GLN A 1 142 ? 19.339 -16.789 -3.882 1.00 92.69 142 GLN A O 1
ATOM 1047 N N . ARG A 1 143 ? 17.770 -17.837 -5.104 1.00 92.94 143 ARG A N 1
ATOM 1048 C CA . ARG A 1 143 ? 18.590 -18.971 -5.552 1.00 92.94 143 ARG A CA 1
ATOM 1049 C C . ARG A 1 143 ? 19.227 -18.711 -6.922 1.00 92.94 143 ARG A C 1
ATOM 1051 O O . ARG A 1 143 ? 19.880 -19.597 -7.461 1.00 92.94 143 ARG A O 1
ATOM 1058 N N . GLY A 1 144 ? 19.043 -17.517 -7.492 1.00 91.75 144 GLY A N 1
ATOM 1059 C CA . GLY A 1 144 ? 19.568 -17.145 -8.804 1.00 91.75 144 GLY A CA 1
ATOM 1060 C C . GLY A 1 144 ? 18.766 -17.703 -9.981 1.00 91.75 144 GLY A C 1
ATOM 1061 O O . GLY A 1 144 ? 19.266 -17.697 -11.104 1.00 91.75 144 GLY A O 1
ATOM 1062 N N . ARG A 1 145 ? 17.540 -18.189 -9.757 1.00 92.12 145 ARG A N 1
ATOM 1063 C CA . ARG A 1 145 ? 16.681 -18.737 -10.816 1.00 92.12 145 ARG A CA 1
ATOM 1064 C C . ARG A 1 145 ? 15.829 -17.627 -11.443 1.00 92.12 145 ARG A C 1
ATOM 1066 O O . ARG A 1 145 ? 15.337 -16.784 -10.693 1.00 92.12 145 ARG A O 1
ATOM 1073 N N . PRO A 1 146 ? 15.611 -17.624 -12.772 1.00 92.88 146 PRO A N 1
ATOM 1074 C CA . PRO A 1 146 ? 14.747 -16.644 -13.426 1.00 92.88 146 PRO A CA 1
ATOM 1075 C C . PRO A 1 146 ? 13.314 -16.648 -12.887 1.00 92.88 146 PRO A C 1
ATOM 1077 O O . PRO A 1 146 ? 12.747 -17.710 -12.632 1.00 92.88 146 PRO A O 1
ATOM 1080 N N . VAL A 1 147 ? 12.720 -15.460 -12.767 1.00 93.50 147 VAL A N 1
ATOM 1081 C CA . VAL A 1 147 ? 11.321 -15.257 -12.365 1.00 93.50 147 VAL A CA 1
ATOM 1082 C C . VAL A 1 147 ? 10.551 -14.406 -13.380 1.00 93.50 147 VAL A C 1
ATOM 1084 O O . VAL A 1 147 ? 11.131 -13.705 -14.209 1.00 93.50 147 VAL A O 1
ATOM 1087 N N . GLY A 1 148 ? 9.217 -14.465 -13.308 1.00 84.12 148 GLY A N 1
ATOM 1088 C CA . GLY A 1 148 ? 8.316 -13.672 -14.155 1.00 84.12 148 GLY A CA 1
ATOM 1089 C C . GLY A 1 148 ? 7.989 -14.272 -15.523 1.00 84.12 148 GLY A C 1
ATOM 1090 O O . GLY A 1 148 ? 7.416 -13.593 -16.366 1.00 84.12 148 GLY A O 1
ATOM 1091 N N . GLY A 1 149 ? 8.327 -15.545 -15.747 1.00 84.38 149 GLY A N 1
ATOM 1092 C CA . GLY A 1 149 ? 7.916 -16.302 -16.936 1.00 84.38 149 GLY A CA 1
ATOM 1093 C C . GLY A 1 149 ? 8.765 -16.065 -18.188 1.00 84.38 149 GLY A C 1
ATOM 1094 O O . GLY A 1 149 ? 8.685 -16.857 -19.124 1.00 84.38 149 GLY A O 1
ATOM 1095 N N . HIS A 1 150 ? 9.631 -15.050 -18.194 1.00 86.38 150 HIS A N 1
ATOM 1096 C CA . HIS A 1 150 ? 10.555 -14.776 -19.294 1.00 86.38 150 HIS A CA 1
ATOM 1097 C C . HIS A 1 150 ? 12.011 -14.872 -18.838 1.00 86.38 150 HIS A C 1
ATOM 1099 O O . HIS A 1 150 ? 12.353 -14.572 -17.694 1.00 86.38 150 HIS A O 1
ATOM 1105 N N . ARG A 1 151 ? 12.887 -15.298 -19.757 1.00 85.31 151 ARG A N 1
ATOM 1106 C CA . ARG A 1 151 ? 14.334 -15.385 -19.502 1.00 85.31 151 ARG A CA 1
ATOM 1107 C C . ARG A 1 151 ? 14.996 -14.014 -19.466 1.00 85.31 151 ARG A C 1
ATOM 1109 O O . ARG A 1 151 ? 15.986 -13.854 -18.758 1.00 85.31 151 ARG A O 1
ATOM 1116 N N . SER A 1 152 ? 14.457 -13.053 -20.214 1.00 92.50 152 SER A N 1
ATOM 1117 C CA . SER A 1 152 ? 14.978 -11.700 -20.236 1.00 92.50 152 SER A CA 1
ATOM 1118 C C . SER A 1 152 ? 13.944 -10.638 -20.628 1.00 92.50 152 SER A C 1
ATOM 1120 O O . SER A 1 152 ? 12.876 -10.950 -21.156 1.00 92.50 152 SER A O 1
ATOM 1122 N N . TYR A 1 153 ? 14.264 -9.378 -20.328 1.00 95.31 153 TYR A N 1
ATOM 1123 C CA . TYR A 1 153 ? 13.403 -8.207 -20.454 1.00 95.31 153 TYR A CA 1
ATOM 1124 C C . TYR A 1 153 ? 14.194 -7.032 -21.028 1.00 95.31 153 TYR A C 1
ATOM 1126 O O . TYR A 1 153 ? 15.262 -6.676 -20.535 1.00 95.31 153 TYR A O 1
ATOM 1134 N N . ARG A 1 154 ? 13.654 -6.358 -22.045 1.00 94.69 154 ARG A N 1
ATOM 1135 C CA . ARG A 1 154 ? 14.317 -5.189 -22.646 1.00 94.69 154 ARG A CA 1
ATOM 1136 C C . ARG A 1 154 ? 14.398 -3.990 -21.696 1.00 94.69 154 ARG A C 1
ATOM 1138 O O . ARG A 1 154 ? 15.311 -3.183 -21.824 1.00 94.69 154 ARG A O 1
ATOM 1145 N N . TYR A 1 155 ? 13.443 -3.869 -20.777 1.00 96.62 155 TYR A N 1
ATOM 1146 C CA . 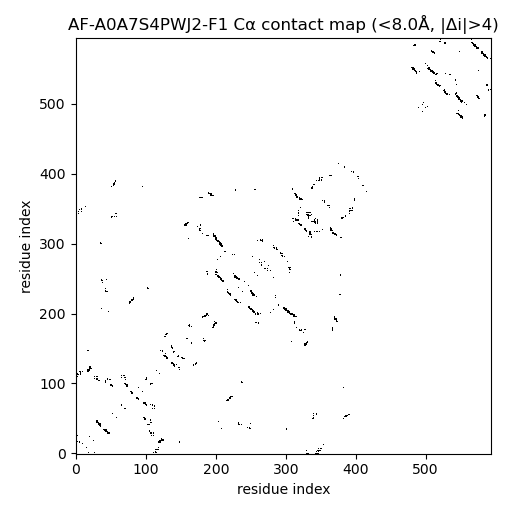TYR A 1 155 ? 13.316 -2.739 -19.864 1.00 96.62 155 TYR A CA 1
ATOM 1147 C C . TYR A 1 155 ? 12.862 -3.224 -18.484 1.00 96.62 155 TYR A C 1
ATOM 1149 O O . TYR A 1 155 ? 11.944 -4.042 -18.401 1.00 96.62 155 TYR A O 1
ATOM 1157 N N . ALA A 1 156 ? 13.471 -2.718 -17.411 1.00 97.00 156 ALA A N 1
ATOM 1158 C CA . ALA A 1 156 ? 13.100 -3.050 -16.036 1.00 97.00 156 ALA A CA 1
ATOM 1159 C C . ALA A 1 156 ? 12.501 -1.836 -15.311 1.00 97.00 156 ALA A C 1
ATOM 1161 O O . ALA A 1 156 ? 13.064 -0.743 -15.322 1.00 97.00 156 ALA A O 1
ATOM 1162 N N . VAL A 1 157 ? 11.357 -2.025 -14.646 1.00 98.19 157 VAL A N 1
ATOM 1163 C CA . VAL A 1 157 ? 10.698 -0.976 -13.853 1.00 98.19 157 VAL A CA 1
ATOM 1164 C C . VAL A 1 157 ? 10.684 -1.367 -12.381 1.00 98.19 157 VAL A C 1
ATOM 1166 O O . VAL A 1 157 ? 10.111 -2.388 -12.008 1.00 98.19 157 VAL A O 1
ATOM 1169 N N . VAL A 1 158 ? 11.260 -0.523 -11.525 1.00 97.88 158 VAL A N 1
ATOM 1170 C CA . VAL A 1 158 ? 11.178 -0.668 -10.069 1.00 97.88 158 VAL A CA 1
ATOM 1171 C C . VAL A 1 158 ? 10.006 0.162 -9.551 1.00 97.88 158 VAL A C 1
ATOM 1173 O O . VAL A 1 158 ? 10.076 1.384 -9.456 1.00 97.88 158 VAL A O 1
ATOM 1176 N N . ALA A 1 159 ? 8.919 -0.515 -9.186 1.00 97.25 159 ALA A N 1
ATOM 1177 C CA . ALA A 1 159 ? 7.732 0.099 -8.585 1.00 97.25 159 ALA A CA 1
ATOM 1178 C C . ALA A 1 159 ? 7.615 -0.168 -7.070 1.00 97.25 159 ALA A C 1
ATOM 1180 O O . ALA A 1 159 ? 6.518 -0.207 -6.513 1.00 97.25 159 ALA A O 1
ATOM 1181 N N . HIS A 1 160 ? 8.755 -0.381 -6.410 1.00 92.50 160 HIS A N 1
ATOM 1182 C CA . HIS A 1 160 ? 8.872 -0.709 -4.989 1.00 92.50 160 HIS A CA 1
ATOM 1183 C C . HIS A 1 160 ? 9.642 0.403 -4.255 1.00 92.50 160 HIS A C 1
ATOM 1185 O O . HIS A 1 160 ? 10.449 1.108 -4.855 1.00 92.50 160 HIS A O 1
ATOM 1191 N N . SER A 1 161 ? 9.427 0.557 -2.947 1.00 90.62 161 SER A N 1
ATOM 1192 C CA . SER A 1 161 ? 10.178 1.484 -2.085 1.00 90.62 161 SER A CA 1
ATOM 1193 C C . SER A 1 161 ? 10.820 0.781 -0.878 1.00 90.62 161 SER A C 1
ATOM 1195 O O . SER A 1 161 ? 10.653 -0.424 -0.669 1.00 90.62 161 SER A O 1
ATOM 1197 N N . GLY A 1 162 ? 11.579 1.527 -0.072 1.00 91.00 162 GLY A N 1
ATOM 1198 C CA . GLY A 1 162 ? 12.155 1.039 1.183 1.00 91.00 162 GLY A CA 1
ATOM 1199 C C . GLY A 1 162 ? 13.344 0.088 1.010 1.00 91.00 162 GLY A C 1
ATOM 1200 O O . GLY A 1 162 ? 13.962 0.014 -0.050 1.00 91.00 162 GLY A O 1
ATOM 1201 N N . LYS A 1 163 ? 13.676 -0.658 2.077 1.00 92.12 163 LYS A N 1
ATOM 1202 C CA . LYS A 1 163 ? 14.884 -1.511 2.129 1.00 92.12 163 LYS A CA 1
ATOM 1203 C C . LYS A 1 163 ? 14.913 -2.571 1.030 1.00 92.12 163 LYS A C 1
ATOM 1205 O O . LYS A 1 163 ? 15.989 -2.990 0.622 1.00 92.12 163 LYS A O 1
ATOM 1210 N N . CYS A 1 164 ? 13.755 -3.048 0.580 1.00 92.38 164 CYS A N 1
ATOM 1211 C CA . CYS A 1 164 ? 13.680 -4.054 -0.477 1.00 92.38 164 CYS A CA 1
ATOM 1212 C C . CYS A 1 164 ? 14.115 -3.475 -1.822 1.00 92.38 164 CYS A C 1
ATOM 1214 O O . CYS A 1 164 ? 14.943 -4.086 -2.485 1.00 92.38 164 CYS A O 1
ATOM 1216 N N . ALA A 1 165 ? 13.651 -2.272 -2.167 1.00 94.81 165 ALA A N 1
ATOM 1217 C CA . ALA A 1 165 ? 14.060 -1.601 -3.396 1.00 94.81 165 ALA A CA 1
ATOM 1218 C C . ALA A 1 165 ? 15.542 -1.187 -3.359 1.00 94.81 165 ALA A C 1
ATOM 1220 O O . ALA A 1 165 ? 16.260 -1.433 -4.323 1.00 94.81 165 ALA A O 1
ATOM 1221 N N . ASP A 1 166 ? 16.019 -0.663 -2.220 1.00 95.00 166 ASP A N 1
ATOM 1222 C CA . ASP A 1 166 ? 17.440 -0.340 -1.998 1.00 95.00 166 ASP A CA 1
ATOM 1223 C C . ASP A 1 166 ? 18.344 -1.580 -2.138 1.00 95.00 166 ASP A C 1
ATOM 1225 O O . ASP A 1 166 ? 19.397 -1.535 -2.767 1.00 95.00 166 ASP A O 1
ATOM 1229 N N . ARG A 1 167 ? 17.934 -2.727 -1.578 1.00 95.69 167 ARG A N 1
ATOM 1230 C CA . ARG A 1 167 ? 18.679 -3.988 -1.736 1.00 95.69 167 ARG A CA 1
ATOM 1231 C C . ARG A 1 167 ? 18.633 -4.506 -3.168 1.00 95.69 167 ARG A C 1
ATOM 1233 O O . ARG A 1 167 ? 19.668 -4.931 -3.663 1.00 95.69 167 ARG A O 1
ATOM 1240 N N . LEU A 1 168 ? 17.468 -4.466 -3.814 1.00 96.62 168 LEU A N 1
ATOM 1241 C CA . LEU A 1 168 ? 17.299 -4.965 -5.175 1.00 96.62 168 LEU A CA 1
ATOM 1242 C C . LEU A 1 168 ? 18.174 -4.181 -6.155 1.00 96.62 168 LEU A C 1
ATOM 1244 O O . LEU A 1 168 ? 18.920 -4.791 -6.918 1.00 96.62 168 LEU A O 1
ATOM 1248 N N . ILE A 1 169 ? 18.144 -2.845 -6.107 1.00 96.31 169 ILE A N 1
ATOM 1249 C CA . ILE A 1 169 ? 18.905 -2.035 -7.065 1.00 96.31 169 ILE A CA 1
ATOM 1250 C C . ILE A 1 169 ? 20.418 -2.219 -6.915 1.00 96.31 169 ILE A C 1
ATOM 1252 O O . ILE A 1 169 ? 21.111 -2.266 -7.919 1.00 96.31 169 ILE A O 1
ATOM 1256 N N . LYS A 1 170 ? 20.927 -2.449 -5.695 1.00 96.31 170 LYS A N 1
ATOM 1257 C CA . LYS A 1 170 ? 22.352 -2.753 -5.447 1.00 96.31 170 LYS A CA 1
ATOM 1258 C C . LYS A 1 170 ? 22.846 -4.029 -6.123 1.00 96.31 170 LYS A C 1
ATOM 1260 O O . LYS A 1 170 ? 24.050 -4.244 -6.194 1.00 96.31 170 LYS A O 1
ATOM 1265 N N . THR A 1 171 ? 21.938 -4.898 -6.562 1.00 96.94 171 THR A N 1
ATOM 1266 C CA . THR A 1 171 ? 22.310 -6.105 -7.304 1.00 96.94 171 THR A CA 1
ATOM 1267 C C . THR A 1 171 ? 22.448 -5.871 -8.805 1.00 96.94 171 THR A C 1
ATOM 1269 O O . THR A 1 171 ? 22.955 -6.759 -9.486 1.00 96.94 171 THR A O 1
ATOM 1272 N N . ALA A 1 172 ? 22.014 -4.709 -9.315 1.00 96.00 172 ALA A N 1
ATOM 1273 C CA . ALA A 1 172 ? 22.121 -4.376 -10.728 1.00 96.00 172 ALA A CA 1
ATOM 1274 C C . ALA A 1 172 ? 23.588 -4.456 -11.190 1.00 96.00 172 ALA A C 1
ATOM 1276 O O . ALA A 1 172 ? 24.474 -3.951 -10.500 1.00 96.00 172 ALA A O 1
ATOM 1277 N N . PRO A 1 173 ? 23.867 -5.062 -12.358 1.00 93.69 173 PRO A N 1
ATOM 1278 C CA . PRO A 1 173 ? 25.236 -5.254 -12.834 1.00 93.69 173 PRO A CA 1
ATOM 1279 C C . PRO A 1 173 ? 25.874 -3.973 -13.399 1.00 93.69 173 PRO A C 1
ATOM 1281 O O . PRO A 1 173 ? 27.031 -3.996 -13.808 1.00 93.69 173 PRO A O 1
ATOM 1284 N N . MET A 1 174 ? 25.141 -2.858 -13.420 1.00 93.25 174 MET A N 1
ATOM 1285 C CA . MET A 1 174 ? 25.611 -1.553 -13.870 1.00 93.25 174 MET A CA 1
ATOM 1286 C C . MET A 1 174 ? 25.045 -0.425 -13.012 1.00 93.25 174 MET A C 1
ATOM 1288 O O . MET A 1 174 ? 23.949 -0.528 -12.462 1.00 93.25 174 MET A O 1
ATOM 1292 N N . THR A 1 175 ? 25.774 0.687 -12.960 1.00 94.31 175 THR A N 1
ATOM 1293 C CA . THR A 1 175 ? 25.308 1.932 -12.345 1.00 94.31 175 THR A CA 1
ATOM 1294 C C . THR A 1 175 ? 24.168 2.538 -13.164 1.00 94.31 175 THR A C 1
ATOM 1296 O O . THR A 1 175 ? 24.203 2.550 -14.389 1.00 94.31 175 THR A O 1
ATOM 1299 N N . THR A 1 176 ? 23.162 3.071 -12.473 1.00 94.50 176 THR A N 1
ATOM 1300 C CA . THR A 1 176 ? 21.989 3.722 -13.078 1.00 94.50 176 THR A CA 1
ATOM 1301 C C . THR A 1 176 ? 21.466 4.841 -12.190 1.00 94.50 176 THR A C 1
ATOM 1303 O O . THR A 1 176 ? 21.642 4.788 -10.965 1.00 94.50 176 THR A O 1
ATOM 1306 N N . ALA A 1 177 ? 20.760 5.806 -12.787 1.00 93.31 177 ALA A N 1
ATOM 1307 C CA . ALA A 1 177 ? 20.057 6.887 -12.097 1.00 93.31 177 ALA A CA 1
ATOM 1308 C C . ALA A 1 177 ? 19.103 6.408 -10.982 1.00 93.31 177 ALA A C 1
ATOM 1310 O O . ALA A 1 177 ? 18.805 7.172 -10.067 1.00 93.31 177 ALA A O 1
ATOM 1311 N N . ALA A 1 178 ? 18.657 5.146 -11.004 1.00 94.50 178 ALA A N 1
ATOM 1312 C CA . ALA A 1 178 ? 17.799 4.572 -9.965 1.00 94.50 178 ALA A CA 1
ATOM 1313 C C . ALA A 1 178 ? 18.511 4.305 -8.617 1.00 94.50 178 ALA A C 1
ATOM 1315 O O . ALA A 1 178 ? 17.838 4.215 -7.590 1.00 94.50 178 ALA A O 1
ATOM 1316 N N . HIS A 1 179 ? 19.847 4.199 -8.578 1.00 95.25 179 HIS A N 1
ATOM 1317 C CA . HIS A 1 179 ? 20.585 3.803 -7.365 1.00 95.25 179 HIS A CA 1
ATOM 1318 C C . HIS A 1 179 ? 20.402 4.774 -6.198 1.00 95.25 179 HIS A C 1
ATOM 1320 O O . HIS A 1 179 ? 19.982 4.379 -5.112 1.00 95.25 179 HIS A O 1
ATOM 1326 N N . ALA A 1 180 ? 20.734 6.049 -6.411 1.00 94.06 180 ALA A N 1
ATOM 1327 C CA . ALA A 1 180 ? 20.668 7.073 -5.374 1.00 94.06 180 ALA A CA 1
ATOM 1328 C C . ALA A 1 180 ? 19.246 7.279 -4.804 1.00 94.06 180 ALA A C 1
ATOM 1330 O O . ALA A 1 180 ? 19.107 7.227 -3.576 1.00 94.06 180 ALA A O 1
ATOM 1331 N N . PRO A 1 181 ? 18.192 7.459 -5.628 1.00 93.75 181 PRO A N 1
ATOM 1332 C CA . PRO A 1 181 ? 16.845 7.740 -5.130 1.00 93.75 181 PRO A CA 1
ATOM 1333 C C . PRO A 1 181 ? 16.159 6.536 -4.464 1.00 93.75 181 PRO A C 1
ATOM 1335 O O . PRO A 1 181 ? 15.264 6.731 -3.648 1.00 93.75 181 PRO A O 1
ATOM 1338 N N . LEU A 1 182 ? 16.581 5.296 -4.739 1.00 95.75 182 LEU A N 1
ATOM 1339 C CA . LEU A 1 182 ? 16.031 4.110 -4.066 1.00 95.75 182 LEU A CA 1
ATOM 1340 C C . LEU A 1 182 ? 16.627 3.847 -2.677 1.00 95.75 182 LEU A C 1
ATOM 1342 O O . LEU A 1 182 ? 16.070 3.048 -1.918 1.00 95.75 182 LEU A O 1
ATOM 1346 N N . ARG A 1 183 ? 17.717 4.530 -2.299 1.00 95.50 183 ARG A N 1
ATOM 1347 C CA . ARG A 1 183 ? 18.243 4.451 -0.932 1.00 95.50 183 ARG A CA 1
ATOM 1348 C C . ARG A 1 183 ? 17.220 5.015 0.040 1.00 95.50 183 ARG A C 1
ATOM 1350 O O . ARG A 1 183 ? 16.696 6.111 -0.156 1.00 95.50 183 ARG A O 1
ATOM 1357 N N . CYS A 1 184 ? 17.006 4.306 1.142 1.00 95.12 184 CYS A N 1
ATOM 1358 C CA . CYS A 1 184 ? 16.012 4.700 2.128 1.00 95.12 184 CYS A CA 1
ATOM 1359 C C . CYS A 1 184 ? 16.579 4.794 3.546 1.00 95.12 184 CYS A C 1
ATOM 1361 O O . CYS A 1 184 ? 17.598 4.186 3.889 1.00 95.12 184 CYS A O 1
ATOM 1363 N N . LYS A 1 185 ? 15.876 5.538 4.391 1.00 94.75 185 LYS A N 1
ATOM 1364 C CA . LYS A 1 185 ? 15.976 5.470 5.849 1.00 94.75 185 LYS A CA 1
ATOM 1365 C C . LYS A 1 185 ? 14.583 5.633 6.453 1.00 94.75 185 LYS A C 1
ATOM 1367 O O . LYS A 1 185 ? 13.630 5.977 5.758 1.00 94.75 185 LYS A O 1
ATOM 1372 N N . PHE A 1 186 ? 14.463 5.364 7.746 1.00 93.75 186 PHE A N 1
ATOM 1373 C CA . PHE A 1 186 ? 13.187 5.457 8.446 1.00 93.75 186 PHE A CA 1
ATOM 1374 C C . PHE A 1 186 ? 13.253 6.537 9.509 1.00 93.75 186 PHE A C 1
ATOM 1376 O O . PHE A 1 186 ? 14.222 6.592 10.262 1.00 93.75 186 PHE A O 1
ATOM 1383 N N . ALA A 1 187 ? 12.215 7.357 9.568 1.00 93.06 187 ALA A N 1
ATOM 1384 C CA . ALA A 1 187 ? 12.079 8.451 10.518 1.00 93.06 187 ALA A CA 1
ATOM 1385 C C . ALA A 1 187 ? 10.594 8.661 10.841 1.00 93.06 187 ALA A C 1
ATOM 1387 O O . ALA A 1 187 ? 9.727 8.056 10.212 1.00 93.06 187 ALA A O 1
ATOM 1388 N N . HIS A 1 188 ? 10.290 9.504 11.823 1.00 91.56 188 HIS A N 1
ATOM 1389 C CA . HIS A 1 188 ? 8.920 9.967 12.083 1.00 91.56 188 HIS A CA 1
ATOM 1390 C C . HIS A 1 188 ? 8.702 11.433 11.682 1.00 91.56 188 HIS A C 1
ATOM 1392 O O . HIS A 1 188 ? 7.559 11.828 11.462 1.00 91.56 188 HIS A O 1
ATOM 1398 N N . THR A 1 189 ? 9.788 12.193 11.514 1.00 90.75 189 THR A N 1
ATOM 1399 C CA . THR A 1 189 ? 9.800 13.602 11.102 1.00 90.75 189 THR A CA 1
ATOM 1400 C C . THR A 1 189 ? 10.663 13.753 9.856 1.00 90.75 189 THR A C 1
ATOM 1402 O O . THR A 1 189 ? 11.708 13.108 9.756 1.00 90.75 189 THR A O 1
ATOM 1405 N N . ALA A 1 190 ? 10.211 14.576 8.910 1.00 88.38 190 ALA A N 1
ATOM 1406 C CA . ALA A 1 190 ? 10.941 14.848 7.679 1.00 88.38 190 ALA A CA 1
ATOM 1407 C C . ALA A 1 190 ? 12.224 15.646 7.958 1.00 88.38 190 ALA A C 1
ATOM 1409 O O . ALA A 1 190 ? 12.208 16.621 8.712 1.00 88.38 190 ALA A O 1
ATOM 1410 N N . SER A 1 191 ? 13.328 15.267 7.324 1.00 88.19 191 SER A N 1
ATOM 1411 C CA . SER A 1 191 ? 14.562 16.053 7.327 1.00 88.19 191 SER A CA 1
ATOM 1412 C C . SER A 1 191 ? 14.546 17.109 6.223 1.00 88.19 191 SER A C 1
ATOM 1414 O O . SER A 1 191 ? 14.137 16.842 5.094 1.00 88.19 191 SER A O 1
ATOM 1416 N N . ALA A 1 192 ? 15.083 18.292 6.525 1.00 83.06 192 ALA A N 1
ATOM 1417 C CA . ALA A 1 192 ? 15.277 19.356 5.541 1.00 83.06 192 ALA A CA 1
ATOM 1418 C C . ALA A 1 192 ? 16.394 19.056 4.521 1.00 83.06 192 ALA A C 1
ATOM 1420 O O . ALA A 1 192 ? 16.443 19.694 3.474 1.00 83.06 192 ALA A O 1
ATOM 1421 N N . THR A 1 193 ? 17.300 18.117 4.817 1.00 82.62 193 THR A N 1
ATOM 1422 C CA . THR A 1 193 ? 18.548 17.914 4.056 1.00 82.62 193 THR A CA 1
ATOM 1423 C C . THR A 1 193 ? 18.809 16.460 3.654 1.00 82.62 193 THR A C 1
ATOM 1425 O O . THR A 1 193 ? 19.905 16.138 3.200 1.00 82.62 193 THR A O 1
ATOM 1428 N N . SER A 1 194 ? 17.838 15.552 3.819 1.00 88.00 194 SER A N 1
ATOM 1429 C CA . SER A 1 194 ? 18.045 14.133 3.500 1.00 88.00 194 SER A CA 1
ATOM 1430 C C . SER A 1 194 ? 18.347 13.909 2.019 1.00 88.00 194 SER A C 1
ATOM 1432 O O . SER A 1 194 ? 17.637 14.385 1.142 1.00 88.00 194 SER A O 1
ATOM 1434 N N . ASP A 1 195 ? 19.352 13.081 1.752 1.00 89.75 195 ASP A N 1
ATOM 1435 C CA . ASP A 1 195 ? 19.731 12.570 0.433 1.00 89.75 195 ASP A CA 1
ATOM 1436 C C . ASP A 1 195 ? 19.164 11.154 0.172 1.00 89.75 195 ASP A C 1
ATOM 1438 O O . ASP A 1 195 ? 19.619 10.424 -0.715 1.00 89.75 195 ASP A O 1
ATOM 1442 N N . ARG A 1 196 ? 18.206 10.722 1.000 1.00 93.94 196 ARG A N 1
ATOM 1443 C CA . ARG A 1 196 ? 17.537 9.413 0.950 1.00 93.94 196 ARG A CA 1
ATOM 1444 C C . ARG A 1 196 ? 16.034 9.576 1.067 1.00 93.94 196 ARG A C 1
ATOM 1446 O O . ARG A 1 196 ? 15.570 10.480 1.767 1.00 93.94 196 ARG A O 1
ATOM 1453 N N . LEU A 1 197 ? 15.305 8.615 0.509 1.00 95.31 197 LEU A N 1
ATOM 1454 C CA . LEU A 1 197 ? 13.883 8.441 0.768 1.00 95.31 197 LEU A CA 1
ATOM 1455 C C . LEU A 1 197 ? 13.657 8.159 2.260 1.00 95.31 197 LEU A C 1
ATOM 1457 O O . LEU A 1 197 ? 14.150 7.170 2.808 1.00 95.31 197 LEU A O 1
ATOM 1461 N N . GLU A 1 198 ? 12.898 9.018 2.921 1.00 95.44 198 GLU A N 1
ATOM 1462 C CA . GLU A 1 198 ? 12.501 8.868 4.314 1.00 95.44 198 GLU A CA 1
ATOM 1463 C C . GLU A 1 198 ? 11.113 8.249 4.388 1.00 95.44 198 GLU A C 1
ATOM 1465 O O . GLU A 1 198 ? 10.155 8.790 3.844 1.00 95.44 198 GLU A O 1
ATOM 1470 N N . LEU A 1 199 ? 10.993 7.112 5.071 1.00 95.50 199 LEU A N 1
ATOM 1471 C CA . LEU A 1 199 ? 9.722 6.413 5.243 1.00 95.50 199 LEU A CA 1
ATOM 1472 C C . LEU A 1 199 ? 9.314 6.389 6.711 1.00 95.50 199 LEU A C 1
ATOM 1474 O O . LEU A 1 199 ? 10.106 6.056 7.598 1.00 95.50 199 LEU A O 1
ATOM 1478 N N . SER A 1 200 ? 8.046 6.700 6.945 1.00 95.44 200 SER A N 1
ATOM 1479 C CA . SER A 1 200 ? 7.403 6.552 8.244 1.00 95.44 200 SER A CA 1
ATOM 1480 C C . SER A 1 200 ? 7.064 5.099 8.557 1.00 95.44 200 SER A C 1
ATOM 1482 O O . SER A 1 200 ? 7.179 4.195 7.721 1.00 95.44 200 SER A O 1
ATOM 1484 N N . SER A 1 201 ? 6.622 4.876 9.790 1.00 96.25 201 SER A N 1
ATOM 1485 C CA . SER A 1 201 ? 6.029 3.612 10.201 1.00 96.25 201 SER A CA 1
ATOM 1486 C C . SER A 1 201 ? 4.754 3.859 10.969 1.00 96.25 201 SER A C 1
ATOM 1488 O O . SER A 1 201 ? 4.675 4.818 11.734 1.00 96.25 201 SER A O 1
ATOM 1490 N N . LEU A 1 202 ? 3.770 3.000 10.734 1.00 97.69 202 LEU A N 1
ATOM 1491 C CA . LEU A 1 202 ? 2.424 3.141 11.271 1.00 97.69 202 LEU A CA 1
ATOM 1492 C C . LEU A 1 202 ? 1.930 1.787 11.751 1.00 97.69 202 LEU A C 1
ATOM 1494 O O . LEU A 1 202 ? 2.110 0.776 11.065 1.00 97.69 202 LEU A O 1
ATOM 1498 N N . TRP A 1 203 ? 1.276 1.789 12.902 1.00 98.44 203 TRP A N 1
ATOM 1499 C CA . TRP A 1 203 ? 0.445 0.679 13.326 1.00 98.44 203 TRP A CA 1
ATOM 1500 C C . TRP A 1 203 ? -0.964 0.863 12.789 1.00 98.44 203 TRP A C 1
ATOM 1502 O O . TRP A 1 203 ? -1.504 1.968 12.817 1.00 98.44 203 TRP A O 1
ATOM 1512 N N . VAL A 1 204 ? -1.544 -0.230 12.312 1.00 98.25 204 VAL A N 1
ATOM 1513 C CA . VAL A 1 204 ? -2.939 -0.304 11.897 1.00 98.25 204 VAL A CA 1
ATOM 1514 C C . VAL A 1 204 ? -3.607 -1.410 12.696 1.00 98.25 204 VAL A C 1
ATOM 1516 O O . VAL A 1 204 ? -3.179 -2.564 12.637 1.00 98.25 204 VAL A O 1
ATOM 1519 N N . CYS A 1 205 ? -4.636 -1.052 13.453 1.00 98.50 205 CYS A N 1
ATOM 1520 C CA . CYS A 1 205 ? -5.458 -1.972 14.227 1.00 98.50 205 CYS A CA 1
ATOM 1521 C C . CYS A 1 205 ? -6.876 -1.956 13.665 1.00 98.50 205 CYS A C 1
ATOM 1523 O O . CYS A 1 205 ? -7.458 -0.888 13.500 1.00 98.50 205 CYS A O 1
ATOM 1525 N N . VAL A 1 206 ? -7.425 -3.127 13.360 1.00 98.50 206 VAL A N 1
ATOM 1526 C CA . VAL A 1 206 ? -8.839 -3.282 13.029 1.00 98.50 206 VAL A CA 1
ATOM 1527 C C . VAL A 1 206 ? -9.539 -3.822 14.260 1.00 98.50 206 VAL A C 1
ATOM 1529 O O . VAL A 1 206 ? -9.156 -4.875 14.772 1.00 98.50 206 VAL A O 1
ATOM 1532 N N . VAL A 1 207 ? -10.569 -3.118 14.706 1.00 97.56 207 VAL A N 1
ATOM 1533 C CA . VAL A 1 207 ? -11.324 -3.426 15.914 1.00 97.56 207 VAL A CA 1
ATOM 1534 C C . VAL A 1 207 ? -12.813 -3.525 15.591 1.00 97.56 207 VAL A C 1
ATOM 1536 O O . VAL A 1 207 ? -13.351 -2.678 14.884 1.00 97.56 207 VAL A O 1
ATOM 1539 N N . ALA A 1 208 ? -13.483 -4.568 16.068 1.00 96.25 208 ALA A N 1
ATOM 1540 C CA . ALA A 1 208 ? -14.936 -4.645 16.071 1.00 96.25 208 ALA A CA 1
ATOM 1541 C C . ALA A 1 208 ? -15.473 -3.851 17.259 1.00 96.25 208 ALA A C 1
ATOM 1543 O O . ALA A 1 208 ? -14.951 -3.978 18.366 1.00 96.25 208 ALA A O 1
ATOM 1544 N N . THR A 1 209 ? -16.519 -3.066 17.043 1.00 94.75 209 THR A N 1
ATOM 1545 C CA . THR A 1 209 ? -17.233 -2.338 18.096 1.00 94.75 209 THR A CA 1
ATOM 1546 C C . THR A 1 209 ? -18.739 -2.564 17.963 1.00 94.75 209 THR A C 1
ATOM 1548 O O . THR A 1 209 ? -19.210 -2.931 16.880 1.00 94.75 209 THR A O 1
ATOM 1551 N N . PRO A 1 210 ? -19.532 -2.345 19.028 1.00 91.25 210 PRO A N 1
ATOM 1552 C CA . PRO A 1 210 ? -20.975 -2.218 18.879 1.00 91.25 210 PRO A CA 1
ATOM 1553 C C . PRO A 1 210 ? -21.300 -1.124 17.855 1.00 91.25 210 PRO A C 1
ATOM 1555 O O . PRO A 1 210 ? -20.653 -0.071 17.836 1.00 91.25 210 PRO A O 1
ATOM 1558 N N . ARG A 1 211 ? -22.295 -1.369 16.996 1.00 90.25 211 ARG A N 1
ATOM 1559 C CA . ARG A 1 211 ? -22.707 -0.388 15.988 1.00 90.25 211 ARG A CA 1
ATOM 1560 C C . ARG A 1 211 ? -23.092 0.943 16.630 1.00 90.25 211 ARG A C 1
ATOM 1562 O O . ARG A 1 211 ? -23.728 0.977 17.680 1.00 90.25 211 ARG A O 1
ATOM 1569 N N . GLY A 1 212 ? -22.745 2.035 15.949 1.00 88.25 212 GLY A N 1
ATOM 1570 C CA . GLY A 1 212 ? -23.066 3.387 16.408 1.00 88.25 212 GLY A CA 1
ATOM 1571 C C . GLY A 1 212 ? -22.073 3.951 17.424 1.00 88.25 212 GLY A C 1
ATOM 1572 O O . GLY A 1 212 ? -22.411 4.884 18.143 1.00 88.25 212 GLY A O 1
ATOM 1573 N N . ALA A 1 213 ? -20.843 3.422 17.469 1.00 90.00 213 ALA A N 1
ATOM 1574 C CA . ALA A 1 213 ? -19.771 3.957 18.312 1.00 90.00 213 ALA A CA 1
ATOM 1575 C C . ALA A 1 213 ? -19.452 5.443 18.033 1.00 90.00 213 ALA A C 1
ATOM 1577 O O . ALA A 1 213 ? -18.977 6.141 18.923 1.00 90.00 213 ALA A O 1
ATOM 1578 N N . ALA A 1 214 ? -19.717 5.933 16.817 1.00 92.75 214 ALA A N 1
ATOM 1579 C CA . ALA A 1 214 ? -19.587 7.339 16.451 1.00 92.75 214 ALA A CA 1
ATOM 1580 C C . ALA A 1 214 ? -20.616 7.732 15.380 1.00 92.75 214 ALA A C 1
ATOM 1582 O O . ALA A 1 214 ? -21.105 6.879 14.639 1.00 92.75 214 ALA A O 1
ATOM 1583 N N . ALA A 1 215 ? -20.899 9.033 15.275 1.00 92.88 215 ALA A N 1
ATOM 1584 C CA . ALA A 1 215 ? -21.793 9.600 14.259 1.00 92.88 215 ALA A CA 1
ATOM 1585 C C . ALA A 1 215 ? -21.114 9.845 12.893 1.00 92.88 215 ALA A C 1
ATOM 1587 O O . ALA A 1 215 ? -21.793 10.144 11.915 1.00 92.88 215 ALA A O 1
ATOM 1588 N N . PHE A 1 216 ? -19.784 9.738 12.826 1.00 96.00 216 PHE A N 1
ATOM 1589 C CA . PHE A 1 216 ? -18.996 9.873 11.600 1.00 96.00 216 PHE A CA 1
ATOM 1590 C C . PHE A 1 216 ? -18.507 8.506 11.104 1.00 96.00 216 PHE A C 1
ATOM 1592 O O . PHE A 1 216 ? -18.414 7.545 11.867 1.00 96.00 216 PHE A O 1
ATOM 1599 N N . GLU A 1 217 ? -18.140 8.421 9.829 1.00 97.12 217 GLU A N 1
ATOM 1600 C CA . GLU A 1 217 ? -17.589 7.210 9.210 1.00 97.12 217 GLU A CA 1
ATOM 1601 C C . GLU A 1 217 ? -16.066 7.237 9.087 1.00 97.12 217 GLU A C 1
ATOM 1603 O O . GLU A 1 217 ? -15.434 6.188 8.989 1.00 97.12 217 GLU A O 1
ATOM 1608 N N . GLY A 1 218 ? -15.453 8.419 9.085 1.00 97.50 218 GLY A N 1
ATOM 1609 C CA . GLY A 1 218 ? -14.003 8.569 9.036 1.00 97.50 218 GLY A CA 1
ATOM 1610 C C . GLY A 1 218 ? -13.554 9.878 9.660 1.00 97.50 218 GLY A C 1
ATOM 1611 O O . GLY A 1 218 ? -14.201 10.908 9.484 1.00 97.50 218 GLY A O 1
ATOM 1612 N N . ALA A 1 219 ? -12.440 9.853 10.379 1.00 97.12 219 ALA A N 1
ATOM 1613 C CA . ALA A 1 219 ? -11.874 11.058 10.953 1.00 97.12 219 ALA A CA 1
ATOM 1614 C C . ALA A 1 219 ? -10.348 11.065 10.895 1.00 97.12 219 ALA A C 1
ATOM 1616 O O . ALA A 1 219 ? -9.687 10.126 11.350 1.00 97.12 219 ALA A O 1
ATOM 1617 N N . PHE A 1 220 ? -9.799 12.169 10.389 1.00 96.25 220 PHE A N 1
ATOM 1618 C CA . PHE A 1 220 ? -8.434 12.591 10.689 1.00 96.25 220 PHE A CA 1
ATOM 1619 C C . PHE A 1 220 ? -8.375 12.983 12.163 1.00 96.25 220 PHE A C 1
ATOM 1621 O O . PHE A 1 220 ? -9.243 13.708 12.636 1.00 96.25 220 PHE A O 1
ATOM 1628 N N . VAL A 1 221 ? -7.394 12.484 12.904 1.00 96.62 221 VAL A N 1
ATOM 1629 C CA . VAL A 1 221 ? -7.289 12.711 14.347 1.00 96.62 221 VAL A CA 1
ATOM 1630 C C . VAL A 1 221 ? -6.217 13.756 14.620 1.00 96.62 221 VAL A C 1
ATOM 1632 O O . VAL A 1 221 ? -5.060 13.589 14.233 1.00 96.62 221 VAL A O 1
ATOM 1635 N N . GLU A 1 222 ? -6.604 14.807 15.333 1.00 93.75 222 GLU A N 1
ATOM 1636 C CA . GLU A 1 222 ? -5.727 15.880 15.803 1.00 93.75 222 GLU A CA 1
ATOM 1637 C C . GLU A 1 222 ? -5.688 15.894 17.340 1.00 93.75 222 GLU A C 1
ATOM 1639 O O . GLU A 1 222 ? -6.671 15.577 18.012 1.00 93.75 222 GLU A O 1
ATOM 1644 N N . GLY A 1 223 ? -4.528 16.233 17.911 1.00 91.12 223 GLY A N 1
ATOM 1645 C CA . GLY A 1 223 ? -4.334 16.288 19.366 1.00 91.12 223 GLY A CA 1
ATOM 1646 C C . GLY A 1 223 ? -4.134 14.932 20.061 1.00 91.12 223 GLY A C 1
ATOM 1647 O O . GLY A 1 223 ? -4.016 14.895 21.281 1.00 91.12 223 GLY A O 1
ATOM 1648 N N . SER A 1 224 ? -4.057 13.818 19.322 1.00 94.75 224 SER A N 1
ATOM 1649 C CA . SER A 1 224 ? -3.695 12.504 19.877 1.00 94.75 224 SER A CA 1
ATOM 1650 C C . SER A 1 224 ? -2.220 12.179 19.633 1.00 94.75 224 SER A C 1
ATOM 1652 O O . SER A 1 224 ? -1.727 12.253 18.509 1.00 94.75 224 SER A O 1
ATOM 1654 N N . GLU A 1 225 ? -1.515 11.724 20.670 1.00 95.75 225 GLU A N 1
ATOM 1655 C CA . GLU A 1 225 ? -0.149 11.193 20.537 1.00 95.75 225 GLU A CA 1
ATOM 1656 C C . GLU A 1 225 ? -0.123 9.799 19.880 1.00 95.75 225 GLU A C 1
ATOM 1658 O O . GLU A 1 225 ? 0.896 9.375 19.321 1.00 95.75 225 GLU A O 1
ATOM 1663 N N . VAL A 1 226 ? -1.248 9.079 19.932 1.00 98.00 226 VAL A N 1
ATOM 1664 C CA . VAL A 1 226 ? -1.347 7.664 19.561 1.00 98.00 226 VAL A CA 1
ATOM 1665 C C . VAL A 1 226 ? -1.980 7.485 18.189 1.00 98.00 226 VAL A C 1
ATOM 1667 O O . VAL A 1 226 ? -1.403 6.777 17.365 1.00 98.00 226 VAL A O 1
ATOM 1670 N N . LEU A 1 227 ? -3.117 8.129 17.917 1.00 98.06 227 LEU A N 1
ATOM 1671 C CA . LEU A 1 227 ? -3.894 7.948 16.689 1.00 98.06 227 LEU A CA 1
ATOM 1672 C C . LEU A 1 227 ? -3.759 9.138 15.743 1.00 98.06 227 LEU A C 1
ATOM 1674 O O . LEU A 1 227 ? -3.705 10.284 16.163 1.00 98.06 227 LEU A O 1
ATOM 1678 N N . SER A 1 228 ? -3.730 8.845 14.447 1.00 96.94 228 SER A N 1
ATOM 1679 C CA . SER A 1 228 ? -3.827 9.845 13.382 1.00 96.94 228 SER A CA 1
ATOM 1680 C C . SER A 1 228 ? -5.088 9.683 12.544 1.00 96.94 228 SER A C 1
ATOM 1682 O O . SER A 1 228 ? -5.533 10.634 11.918 1.00 96.94 228 SER A O 1
ATOM 1684 N N . TRP A 1 229 ? -5.687 8.495 12.507 1.00 98.00 229 TRP A N 1
ATOM 1685 C CA . TRP A 1 229 ? -6.909 8.262 11.746 1.00 98.00 229 TRP A CA 1
ATOM 1686 C C . TRP A 1 229 ? -7.756 7.167 12.371 1.00 98.00 229 TRP A C 1
ATOM 1688 O O . TRP A 1 229 ? -7.222 6.174 12.874 1.00 98.00 229 TRP A O 1
ATOM 1698 N N . VAL A 1 230 ? -9.071 7.320 12.246 1.00 98.25 230 VAL A N 1
ATOM 1699 C CA . VAL A 1 230 ? -10.061 6.282 12.536 1.00 98.25 230 VAL A CA 1
ATOM 1700 C C . VAL A 1 230 ? -11.086 6.198 11.403 1.00 98.25 230 VAL A C 1
ATOM 1702 O O . VAL A 1 230 ? -11.494 7.223 10.863 1.00 98.25 230 VAL A O 1
ATOM 1705 N N . GLY A 1 231 ? -11.508 4.994 11.009 1.00 97.94 231 GLY A N 1
ATOM 1706 C CA . GLY A 1 231 ? -12.494 4.818 9.935 1.00 97.94 231 GLY A CA 1
ATOM 1707 C C . GLY A 1 231 ? -13.355 3.564 10.069 1.00 97.94 231 GLY A C 1
ATOM 1708 O O . GLY A 1 231 ? -12.833 2.463 10.239 1.00 97.94 231 GLY A O 1
ATOM 1709 N N . ASN A 1 232 ? -14.669 3.725 9.952 1.00 97.81 232 ASN A N 1
ATOM 1710 C CA . ASN A 1 232 ? -15.673 2.670 10.012 1.00 97.81 232 ASN A CA 1
ATOM 1711 C C . ASN A 1 232 ? -15.794 1.971 8.650 1.00 97.81 232 ASN A C 1
ATOM 1713 O O . ASN A 1 232 ? -16.436 2.465 7.725 1.00 97.81 232 ASN A O 1
ATOM 1717 N N . ASN A 1 233 ? -15.183 0.795 8.522 1.00 97.50 233 ASN A N 1
ATOM 1718 C CA . ASN A 1 233 ? -15.243 -0.013 7.307 1.00 97.50 233 ASN A CA 1
ATOM 1719 C C . ASN A 1 233 ? -16.634 -0.602 7.063 1.00 97.50 233 ASN A C 1
ATOM 1721 O O . ASN A 1 233 ? -16.986 -0.812 5.910 1.00 97.50 233 ASN A O 1
ATOM 1725 N N . SER A 1 234 ? -17.428 -0.844 8.107 1.00 95.69 234 SER A N 1
ATOM 1726 C CA . SER A 1 234 ? -18.791 -1.365 7.956 1.00 95.69 234 SER A CA 1
ATOM 1727 C C . SER A 1 234 ? -19.758 -0.317 7.409 1.00 95.69 234 SER A C 1
ATOM 1729 O O . SER A 1 234 ? -20.620 -0.661 6.607 1.00 95.69 234 SER A O 1
ATOM 1731 N N . ALA A 1 235 ? -19.601 0.954 7.786 1.00 95.19 235 ALA A N 1
ATOM 1732 C CA . ALA A 1 235 ? -20.366 2.051 7.190 1.00 95.19 235 ALA A CA 1
ATOM 1733 C C . ALA A 1 235 ? -19.878 2.364 5.767 1.00 95.19 235 ALA A C 1
ATOM 1735 O O . ALA A 1 235 ? -20.669 2.467 4.832 1.00 95.19 235 ALA A O 1
ATOM 1736 N N . LYS A 1 236 ? -18.554 2.401 5.591 1.00 95.44 236 LYS A N 1
ATOM 1737 C CA . LYS A 1 236 ? -17.906 2.629 4.300 1.00 95.44 236 LYS A CA 1
ATOM 1738 C C . LYS A 1 236 ? -18.239 1.548 3.270 1.00 95.44 236 LYS A C 1
ATOM 1740 O O . LYS A 1 236 ? -18.486 1.875 2.112 1.00 95.44 236 LYS A O 1
ATOM 1745 N N . TYR A 1 237 ? -18.265 0.278 3.672 1.00 95.19 237 TYR A N 1
ATOM 1746 C CA . TYR A 1 237 ? -18.589 -0.891 2.846 1.00 95.19 237 TYR A CA 1
ATOM 1747 C C . TYR A 1 237 ? -19.776 -1.643 3.461 1.00 95.19 237 TYR A C 1
ATOM 1749 O O . TYR A 1 237 ? -19.587 -2.685 4.103 1.00 95.19 237 TYR A O 1
ATOM 1757 N N . PRO A 1 238 ? -21.000 -1.104 3.303 1.00 91.69 238 PRO A N 1
ATOM 1758 C CA . PRO A 1 238 ? -22.177 -1.675 3.926 1.00 91.69 238 PRO A CA 1
ATOM 1759 C C . PRO A 1 238 ? -22.507 -3.023 3.295 1.00 91.69 238 PRO A C 1
ATOM 1761 O O . PRO A 1 238 ? -22.490 -3.186 2.074 1.00 91.69 238 PRO A O 1
ATOM 1764 N N . ARG A 1 239 ? -22.864 -3.981 4.148 1.00 87.12 239 ARG A N 1
ATOM 1765 C CA . ARG A 1 239 ? -23.414 -5.277 3.749 1.00 87.12 239 ARG A CA 1
ATOM 1766 C C . ARG A 1 239 ? -24.807 -5.459 4.327 1.00 87.12 239 ARG A C 1
ATOM 1768 O O . ARG A 1 239 ? -25.134 -4.900 5.375 1.00 87.12 239 ARG A O 1
ATOM 1775 N N . GLN A 1 240 ? -25.611 -6.280 3.663 1.00 82.56 240 GLN A N 1
ATOM 1776 C CA . GLN A 1 240 ? -26.886 -6.712 4.221 1.00 82.56 240 GLN A CA 1
ATOM 1777 C C . GLN A 1 240 ? -26.631 -7.583 5.456 1.00 82.56 240 GLN A C 1
ATOM 1779 O O . GLN A 1 240 ? -25.888 -8.567 5.395 1.00 82.56 240 GLN A O 1
ATOM 1784 N N . LEU A 1 241 ? -27.233 -7.192 6.580 1.00 78.81 241 LEU A N 1
ATOM 1785 C CA . LEU A 1 241 ? -27.245 -7.995 7.799 1.00 78.81 241 LEU A CA 1
ATOM 1786 C C . LEU A 1 241 ? -28.222 -9.155 7.624 1.00 78.81 241 LEU A C 1
ATOM 1788 O O . LEU A 1 241 ? -29.307 -8.982 7.062 1.00 78.81 241 LEU A O 1
ATOM 1792 N N . ARG A 1 242 ? -27.847 -10.337 8.111 1.00 78.81 242 ARG A N 1
ATOM 1793 C CA . ARG A 1 242 ? -28.751 -11.495 8.119 1.00 78.81 242 ARG A CA 1
ATOM 1794 C C . ARG A 1 242 ? -29.641 -11.469 9.362 1.00 78.81 242 ARG A C 1
ATOM 1796 O O . ARG A 1 242 ? -29.295 -10.875 10.380 1.00 78.81 242 ARG A O 1
ATOM 1803 N N . ALA A 1 243 ? -30.793 -12.136 9.287 1.00 78.69 243 ALA A N 1
ATOM 1804 C CA . ALA A 1 243 ? -31.690 -12.276 10.432 1.00 78.69 243 ALA A CA 1
ATOM 1805 C C . ALA A 1 243 ? -30.953 -12.904 11.632 1.00 78.69 243 ALA A C 1
ATOM 1807 O O . ALA A 1 243 ? -30.300 -13.937 11.487 1.00 78.69 243 ALA A O 1
ATOM 1808 N N . GLY A 1 244 ? -31.055 -12.272 12.805 1.00 75.50 244 GLY A N 1
ATOM 1809 C CA . GLY A 1 244 ? -30.408 -12.724 14.044 1.00 75.50 244 GLY A CA 1
ATOM 1810 C C . GLY A 1 244 ? -28.953 -12.275 14.230 1.00 75.50 244 GLY A C 1
ATOM 1811 O O . GLY A 1 244 ? -28.353 -12.587 15.257 1.00 75.50 244 GLY A O 1
ATOM 1812 N N . GLU A 1 245 ? -28.378 -11.536 13.280 1.00 80.12 245 GLU A N 1
ATOM 1813 C CA . GLU A 1 245 ? -27.018 -11.017 13.396 1.00 80.12 245 GLU A CA 1
ATOM 1814 C C . GLU A 1 245 ? -26.952 -9.770 14.292 1.00 80.12 245 GLU A C 1
ATOM 1816 O O . GLU A 1 245 ? -27.698 -8.808 14.099 1.00 80.12 245 GLU A O 1
ATOM 1821 N N . GLN A 1 246 ? -26.030 -9.771 15.260 1.00 76.00 246 GLN A N 1
ATOM 1822 C CA . GLN A 1 246 ? -25.788 -8.606 16.110 1.00 76.00 246 GLN A CA 1
ATOM 1823 C C . GLN A 1 246 ? -25.082 -7.500 15.311 1.00 76.00 246 GLN A C 1
ATOM 1825 O O . GLN A 1 246 ? -24.068 -7.773 14.661 1.00 76.00 246 GLN A O 1
ATOM 1830 N N . PRO A 1 247 ? -25.568 -6.247 15.360 1.00 85.50 247 PRO A N 1
ATOM 1831 C CA . PRO A 1 247 ? -24.973 -5.161 14.603 1.00 85.50 247 PRO A CA 1
ATOM 1832 C C . PRO A 1 247 ? -23.652 -4.725 15.250 1.00 85.50 247 PRO A C 1
ATOM 1834 O O . PRO A 1 247 ? -23.622 -4.017 16.258 1.00 85.50 247 PRO A O 1
ATOM 1837 N N . VAL A 1 248 ? -22.552 -5.141 14.633 1.00 92.56 248 VAL A N 1
ATOM 1838 C CA . VAL A 1 248 ? -21.188 -4.711 14.956 1.00 92.56 248 VAL A CA 1
ATOM 1839 C C . VAL A 1 248 ? -20.575 -3.989 13.762 1.00 92.56 248 VAL A C 1
ATOM 1841 O O . VAL A 1 248 ? -20.897 -4.293 12.609 1.00 92.56 248 VAL A O 1
ATOM 1844 N N . ASP A 1 249 ? -19.679 -3.050 14.043 1.00 94.81 249 ASP A N 1
ATOM 1845 C CA . ASP A 1 249 ? -18.949 -2.292 13.033 1.00 94.81 249 ASP A CA 1
ATOM 1846 C C . ASP A 1 249 ? -17.446 -2.572 13.135 1.00 94.81 249 ASP A C 1
ATOM 1848 O O . ASP A 1 249 ? -16.882 -2.622 14.228 1.00 94.81 249 ASP A O 1
ATOM 1852 N N . ALA A 1 250 ? -16.775 -2.733 11.993 1.00 97.12 250 ALA A N 1
ATOM 1853 C CA . ALA A 1 250 ? -15.321 -2.843 11.926 1.00 97.12 250 ALA A CA 1
ATOM 1854 C C . ALA A 1 250 ? -14.682 -1.462 11.744 1.00 97.12 250 ALA A C 1
ATOM 1856 O O . ALA A 1 250 ? -14.842 -0.822 10.704 1.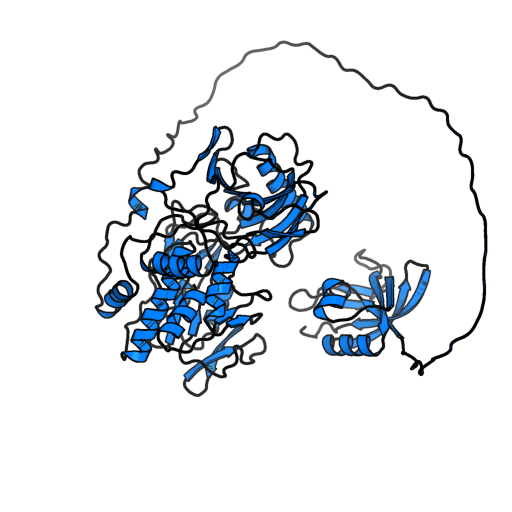00 97.12 250 ALA A O 1
ATOM 1857 N N . TRP A 1 251 ? -13.886 -1.031 12.713 1.00 98.12 251 TRP A N 1
ATOM 1858 C CA . TRP A 1 251 ? -13.141 0.223 12.694 1.00 98.12 251 TRP A CA 1
ATOM 1859 C C . TRP A 1 251 ? -11.660 -0.019 12.425 1.00 98.12 251 TRP A C 1
ATOM 1861 O O . TRP A 1 251 ? -11.043 -0.876 13.045 1.00 98.12 251 TRP A O 1
ATOM 1871 N N . THR A 1 252 ? -11.070 0.750 11.514 1.00 98.50 252 THR A N 1
ATOM 1872 C CA . THR A 1 252 ? -9.620 0.808 11.315 1.00 98.50 252 THR A CA 1
ATOM 1873 C C . THR A 1 252 ? -9.052 2.005 12.057 1.00 98.50 252 THR A C 1
ATOM 1875 O O . THR A 1 252 ? -9.449 3.136 11.798 1.00 98.50 252 THR A O 1
ATOM 1878 N N . LEU A 1 253 ? -8.098 1.746 12.943 1.00 98.69 253 LEU A N 1
ATOM 1879 C CA . LEU A 1 253 ? -7.361 2.718 13.740 1.00 98.69 253 LEU A CA 1
ATOM 1880 C C . LEU A 1 253 ? -5.924 2.777 13.219 1.00 98.69 253 LEU A C 1
ATOM 1882 O O . LEU A 1 253 ? -5.244 1.748 13.177 1.00 98.69 253 LEU A O 1
ATOM 1886 N N . ILE A 1 254 ? -5.448 3.955 12.824 1.00 98.62 254 ILE A N 1
ATOM 1887 C CA . ILE A 1 254 ? -4.085 4.148 12.315 1.00 98.62 254 ILE A CA 1
ATOM 1888 C C . ILE A 1 254 ? -3.325 5.068 13.258 1.00 98.62 254 ILE A C 1
ATOM 1890 O O . ILE A 1 254 ? -3.791 6.158 13.595 1.00 98.62 254 ILE A O 1
ATOM 1894 N N . SER A 1 255 ? -2.139 4.635 13.677 1.00 98.56 255 SER A N 1
ATOM 1895 C CA . SER A 1 255 ? -1.333 5.365 14.649 1.00 98.56 255 SER A CA 1
ATOM 1896 C C . SER A 1 255 ? -0.741 6.661 14.089 1.00 98.56 255 SER A C 1
ATOM 1898 O O . SER A 1 255 ? -0.691 6.875 12.877 1.00 98.56 255 SER A O 1
ATOM 1900 N N . THR A 1 256 ? -0.190 7.509 14.953 1.00 97.44 256 THR A N 1
ATOM 1901 C CA . THR A 1 256 ? 0.748 8.558 14.536 1.00 97.44 256 THR A CA 1
ATOM 1902 C C . THR A 1 256 ? 2.075 7.945 14.070 1.00 97.44 256 THR A C 1
ATOM 1904 O O . THR A 1 256 ? 2.415 6.796 14.384 1.00 97.44 256 THR A O 1
ATOM 1907 N N . ARG A 1 257 ? 2.871 8.731 13.334 1.00 96.06 257 ARG A N 1
ATOM 1908 C CA . ARG A 1 257 ? 4.231 8.351 12.903 1.00 96.06 257 ARG A CA 1
ATOM 1909 C C . ARG A 1 257 ? 5.185 8.201 14.084 1.00 96.06 257 ARG A C 1
ATOM 1911 O O . ARG A 1 257 ? 6.027 7.306 14.089 1.00 96.06 257 ARG A O 1
ATOM 1918 N N . LYS A 1 258 ? 5.046 9.085 15.079 1.00 96.62 258 LYS A N 1
ATOM 1919 C CA . LYS A 1 258 ? 5.831 9.077 16.318 1.00 96.62 258 LYS A CA 1
ATOM 1920 C C . LYS A 1 258 ? 5.584 7.776 17.078 1.00 96.62 258 LYS A C 1
ATOM 1922 O O . LYS A 1 258 ? 6.536 7.050 17.360 1.00 96.62 258 LYS A O 1
ATOM 1927 N N . TYR A 1 259 ? 4.315 7.423 17.282 1.00 98.12 259 TYR A N 1
ATOM 1928 C CA . TYR A 1 259 ? 3.925 6.178 17.937 1.00 98.12 259 TYR A CA 1
ATOM 1929 C C . TYR A 1 259 ? 4.413 4.936 17.174 1.00 98.12 259 TYR A C 1
ATOM 1931 O O . TYR A 1 259 ? 5.004 4.028 17.765 1.00 98.12 259 TYR A O 1
ATOM 1939 N N . GLY A 1 260 ? 4.232 4.910 15.849 1.00 97.50 260 GLY A N 1
ATOM 1940 C CA . GLY A 1 260 ? 4.698 3.808 15.004 1.00 97.50 260 GLY A CA 1
ATOM 1941 C C . GLY A 1 260 ? 6.220 3.639 15.005 1.00 97.50 260 GLY A C 1
ATOM 1942 O O . GLY A 1 260 ? 6.713 2.513 14.992 1.00 97.50 260 GLY A O 1
ATOM 1943 N N . SER A 1 261 ? 6.977 4.738 15.078 1.00 96.69 261 SER A N 1
ATOM 1944 C CA . SER A 1 261 ? 8.438 4.706 15.211 1.00 96.69 261 SER A CA 1
ATOM 1945 C C . SER A 1 261 ? 8.896 4.211 16.584 1.00 96.69 261 SER A C 1
ATOM 1947 O O . SER A 1 261 ? 9.863 3.455 16.651 1.00 96.69 261 SER A O 1
ATOM 1949 N N . ALA A 1 262 ? 8.223 4.622 17.661 1.00 97.75 262 ALA A N 1
ATOM 1950 C CA . ALA A 1 262 ? 8.569 4.242 19.032 1.00 97.75 262 ALA A CA 1
ATOM 1951 C C . ALA A 1 262 ? 8.272 2.763 19.338 1.00 97.75 262 ALA A C 1
ATOM 1953 O O . ALA A 1 262 ? 8.941 2.157 20.168 1.00 97.75 262 ALA A O 1
ATOM 1954 N N . ASN A 1 263 ? 7.300 2.169 18.643 1.00 97.19 263 ASN A N 1
ATOM 1955 C CA . ASN A 1 263 ? 6.855 0.790 18.860 1.00 97.19 263 ASN A CA 1
ATOM 1956 C C . ASN A 1 263 ? 7.205 -0.136 17.681 1.00 97.19 263 ASN A C 1
ATOM 1958 O O . ASN A 1 263 ? 6.433 -1.035 17.339 1.00 97.19 263 ASN A O 1
ATOM 1962 N N . LYS A 1 264 ? 8.344 0.088 17.014 1.00 94.81 264 LYS A N 1
ATOM 1963 C CA . LYS A 1 264 ? 8.802 -0.793 15.930 1.00 94.81 264 LYS A CA 1
ATOM 1964 C C . LYS A 1 264 ? 9.174 -2.182 16.440 1.00 94.81 264 LYS A C 1
ATOM 1966 O O . LYS A 1 264 ? 9.849 -2.331 17.450 1.00 94.81 264 LYS A O 1
ATOM 1971 N N . CYS A 1 265 ? 8.815 -3.192 15.659 1.00 94.62 265 CYS A N 1
ATOM 1972 C CA . CYS A 1 265 ? 9.232 -4.580 15.841 1.00 94.62 265 CYS A CA 1
ATOM 1973 C C . CYS A 1 265 ? 9.339 -5.271 14.463 1.00 94.62 265 CYS A C 1
ATOM 1975 O O . CYS A 1 265 ? 9.039 -4.636 13.442 1.00 94.62 265 CYS A O 1
ATOM 1977 N N . PRO A 1 266 ? 9.786 -6.537 14.379 1.00 92.19 266 PRO A N 1
ATOM 1978 C CA . PRO A 1 266 ? 9.720 -7.304 13.136 1.00 92.19 266 PRO A CA 1
ATOM 1979 C C . PRO A 1 266 ? 8.275 -7.394 12.617 1.00 92.19 266 PRO A C 1
ATOM 1981 O O . PRO A 1 266 ? 7.427 -8.044 13.218 1.00 92.19 266 PRO A O 1
ATOM 1984 N N . GLN A 1 267 ? 7.983 -6.733 11.492 1.00 90.06 267 GLN A N 1
ATOM 1985 C CA . GLN A 1 267 ? 6.606 -6.588 10.991 1.00 90.06 267 GLN A CA 1
ATOM 1986 C C . GLN A 1 267 ? 5.951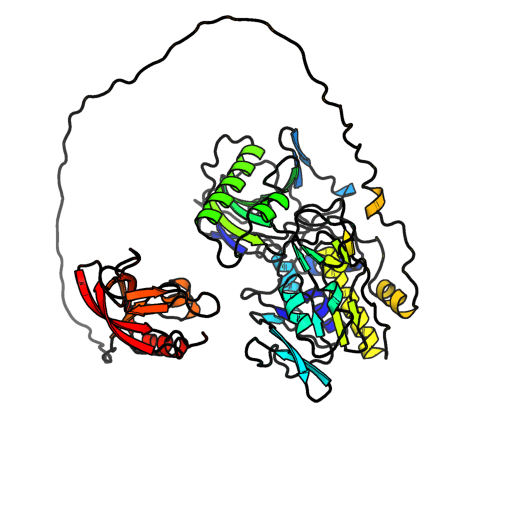 -7.917 10.570 1.00 90.06 267 GLN A C 1
ATOM 1988 O O . GLN A 1 267 ? 4.730 -8.029 10.586 1.00 90.06 267 GLN A O 1
ATOM 1993 N N . GLU A 1 268 ? 6.760 -8.910 10.187 1.00 85.25 268 GLU A N 1
ATOM 1994 C CA . GLU A 1 268 ? 6.311 -10.250 9.775 1.00 85.25 268 GLU A CA 1
ATOM 1995 C C . GLU A 1 268 ? 6.101 -11.188 10.976 1.00 85.25 268 GLU A C 1
ATOM 1997 O O . GLU A 1 268 ? 5.426 -12.206 10.854 1.00 85.25 268 GLU A O 1
ATOM 2002 N N . ALA A 1 269 ? 6.647 -10.833 12.145 1.00 89.81 269 ALA A N 1
ATOM 2003 C CA . ALA A 1 269 ? 6.623 -11.639 13.361 1.00 89.81 269 ALA A CA 1
ATOM 2004 C C . ALA A 1 269 ? 6.502 -10.729 14.594 1.00 89.81 269 ALA A C 1
ATOM 2006 O O . ALA A 1 269 ? 7.448 -10.550 15.361 1.00 89.81 269 ALA A O 1
ATOM 2007 N N . ILE A 1 270 ? 5.327 -10.112 14.754 1.00 93.31 270 ILE A N 1
ATOM 2008 C CA . ILE A 1 270 ? 5.034 -9.206 15.872 1.00 93.31 270 ILE A CA 1
ATOM 2009 C C . ILE A 1 270 ? 5.036 -10.006 17.189 1.00 93.31 270 ILE A C 1
ATOM 2011 O O . ILE A 1 270 ? 4.189 -10.893 17.330 1.00 93.31 270 ILE A O 1
ATOM 2015 N N . PRO A 1 271 ? 5.905 -9.684 18.171 1.00 95.88 271 PRO A N 1
ATOM 2016 C CA . PRO A 1 271 ? 5.917 -10.368 19.464 1.00 95.88 271 PRO A CA 1
ATOM 2017 C C . PRO A 1 271 ? 4.619 -10.152 20.255 1.00 95.88 271 PRO A C 1
ATOM 2019 O O . PRO A 1 271 ? 4.091 -9.038 20.285 1.00 95.88 271 PRO A O 1
ATOM 2022 N N . ASP A 1 272 ? 4.142 -11.170 20.976 1.00 95.50 272 ASP A N 1
ATOM 2023 C CA . ASP A 1 272 ? 2.886 -11.099 21.743 1.00 95.50 272 ASP A CA 1
ATOM 2024 C C . ASP A 1 272 ? 2.819 -9.968 22.784 1.00 95.50 272 ASP A C 1
ATOM 2026 O O . ASP A 1 272 ? 1.760 -9.343 22.913 1.00 95.50 272 ASP A O 1
ATOM 2030 N N . PRO A 1 273 ? 3.901 -9.629 23.521 1.00 96.88 273 PRO A N 1
ATOM 2031 C CA . PRO A 1 273 ? 3.889 -8.459 24.398 1.00 96.88 273 PRO A CA 1
ATOM 2032 C C . PRO A 1 273 ? 3.636 -7.153 23.633 1.00 96.88 273 PRO A C 1
ATOM 2034 O O . PRO A 1 273 ? 2.853 -6.320 24.087 1.00 96.88 273 PRO A O 1
ATOM 2037 N N . VAL A 1 274 ? 4.236 -6.998 22.446 1.00 97.12 274 VAL A N 1
ATOM 2038 C CA . VAL A 1 274 ? 4.048 -5.817 21.589 1.00 97.12 274 VAL A CA 1
ATOM 2039 C C . VAL A 1 274 ? 2.633 -5.794 21.024 1.00 97.12 274 VAL A C 1
ATOM 2041 O O . VAL A 1 274 ? 1.981 -4.756 21.081 1.00 97.12 274 VAL A O 1
ATOM 2044 N N . ARG A 1 275 ? 2.121 -6.940 20.553 1.00 97.12 275 ARG A N 1
ATOM 2045 C CA . ARG A 1 275 ? 0.737 -7.075 20.076 1.00 97.12 275 ARG A CA 1
ATOM 2046 C C . ARG A 1 275 ? -0.261 -6.623 21.139 1.00 97.12 275 ARG A C 1
ATOM 2048 O O . ARG A 1 275 ? -1.125 -5.806 20.832 1.00 97.12 275 ARG A O 1
ATOM 2055 N N . ARG A 1 276 ? -0.140 -7.129 22.373 1.00 97.31 276 ARG A N 1
ATOM 2056 C CA . ARG A 1 276 ? -1.038 -6.772 23.485 1.00 97.31 276 ARG A CA 1
ATOM 2057 C C . ARG A 1 276 ? -0.947 -5.289 23.830 1.00 97.31 276 ARG A C 1
ATOM 2059 O O . ARG A 1 276 ? -1.980 -4.630 23.882 1.00 97.31 276 ARG A O 1
ATOM 2066 N N . LYS A 1 277 ? 0.273 -4.767 23.996 1.00 98.25 277 LYS A N 1
ATOM 2067 C CA . LYS A 1 277 ? 0.517 -3.351 24.301 1.00 98.25 277 LYS A CA 1
ATOM 2068 C C . LYS A 1 277 ? -0.102 -2.436 23.243 1.00 98.25 277 LYS A C 1
ATOM 2070 O O . LYS A 1 277 ? -0.954 -1.618 23.565 1.00 98.25 277 LYS A O 1
ATOM 2075 N N . VAL A 1 278 ? 0.293 -2.608 21.981 1.00 98.56 278 VAL A N 1
ATOM 2076 C CA . VAL A 1 278 ? -0.131 -1.732 20.881 1.00 98.56 278 VAL A CA 1
ATOM 2077 C C . VAL A 1 278 ? -1.637 -1.807 20.660 1.00 98.56 278 VAL A C 1
ATOM 2079 O O . VAL A 1 278 ? -2.278 -0.775 20.491 1.00 98.56 278 VAL A O 1
ATOM 2082 N N . SER A 1 279 ? -2.225 -3.006 20.693 1.00 98.06 279 SER A N 1
ATOM 2083 C CA . SER A 1 279 ? -3.675 -3.133 20.518 1.00 98.06 279 SER A CA 1
ATOM 2084 C C . SER A 1 279 ? -4.436 -2.437 21.647 1.00 98.06 279 SER A C 1
ATOM 2086 O O . SER A 1 279 ? -5.395 -1.719 21.374 1.00 98.06 279 SER A O 1
ATOM 2088 N N . SER A 1 280 ? -3.983 -2.603 22.896 1.00 97.94 280 SER A N 1
ATOM 2089 C CA . SER A 1 280 ? -4.584 -1.950 24.062 1.00 97.94 280 SER A CA 1
ATOM 2090 C C . SER A 1 280 ? -4.482 -0.429 23.974 1.00 97.94 280 SER A C 1
ATOM 2092 O O . SER A 1 280 ? -5.480 0.249 24.177 1.00 97.94 280 SER A O 1
ATOM 2094 N N . GLU A 1 281 ? -3.306 0.111 23.650 1.00 98.50 281 GLU A N 1
ATOM 2095 C CA . GLU A 1 281 ? -3.078 1.560 23.568 1.00 98.50 281 GLU A CA 1
ATOM 2096 C C . GLU A 1 281 ? -3.866 2.203 22.414 1.00 98.50 281 GLU A C 1
ATOM 2098 O O . GLU A 1 281 ? -4.450 3.268 22.597 1.00 98.50 281 GLU A O 1
ATOM 2103 N N . LEU A 1 282 ? -3.960 1.545 21.250 1.00 98.56 282 LEU A N 1
ATOM 2104 C CA . LEU A 1 282 ? -4.769 2.041 20.128 1.00 98.56 282 LEU A CA 1
ATOM 2105 C C . LEU A 1 282 ? -6.273 2.013 20.442 1.00 98.56 282 LEU A C 1
ATOM 2107 O O . LEU A 1 282 ? -6.968 2.977 20.131 1.00 98.56 282 LEU A O 1
ATOM 2111 N N . CYS A 1 283 ? -6.780 0.943 21.067 1.00 98.31 283 CYS A N 1
ATOM 2112 C CA . CYS A 1 283 ? -8.192 0.870 21.466 1.00 98.31 283 CYS A CA 1
ATOM 2113 C C . CYS A 1 283 ? -8.518 1.886 22.567 1.00 98.31 283 CYS A C 1
ATOM 2115 O O . CYS A 1 283 ? -9.566 2.522 22.517 1.00 98.31 283 CYS A O 1
ATOM 2117 N N . GLN A 1 284 ? -7.611 2.068 23.530 1.00 97.56 284 GLN A N 1
ATOM 2118 C CA . GLN A 1 284 ? -7.768 3.040 24.609 1.00 97.56 284 GLN A CA 1
ATOM 2119 C C . GLN A 1 284 ? -7.821 4.470 24.061 1.00 97.56 284 GLN A C 1
ATOM 2121 O O . GLN A 1 284 ? -8.756 5.201 24.370 1.00 97.56 284 GLN A O 1
ATOM 2126 N N . ALA A 1 285 ? -6.895 4.833 23.168 1.00 97.19 285 ALA A N 1
ATOM 2127 C CA . ALA A 1 285 ? -6.916 6.135 22.506 1.00 97.19 285 ALA A CA 1
ATOM 2128 C C . ALA A 1 285 ? -8.203 6.348 21.691 1.00 97.19 285 ALA A C 1
ATOM 2130 O O . ALA A 1 285 ? -8.732 7.455 21.645 1.00 97.19 285 ALA A O 1
ATOM 2131 N N . PHE A 1 286 ? -8.738 5.296 21.061 1.00 97.00 286 PHE A N 1
ATOM 2132 C CA . PHE A 1 286 ? -10.011 5.397 20.349 1.00 97.00 286 PHE A CA 1
ATOM 2133 C C . PHE A 1 286 ? -11.195 5.605 21.300 1.00 97.00 286 PHE A C 1
ATOM 2135 O O . PHE A 1 286 ? -12.034 6.462 21.038 1.00 97.00 286 PHE A O 1
ATOM 2142 N N . ALA A 1 287 ? -11.250 4.879 22.419 1.00 95.19 287 ALA A N 1
ATOM 2143 C CA . ALA A 1 287 ? -12.275 5.072 23.442 1.00 95.19 287 ALA A CA 1
ATOM 2144 C C . ALA A 1 287 ? -12.249 6.501 24.012 1.00 95.19 287 ALA A C 1
ATOM 2146 O O . ALA A 1 287 ? -13.299 7.131 24.110 1.00 95.19 287 ALA A O 1
ATOM 2147 N N . GLU A 1 288 ? -11.063 7.039 24.301 1.00 94.31 288 GLU A N 1
ATOM 2148 C CA . GLU A 1 288 ? -10.877 8.413 24.788 1.00 94.31 288 GLU A CA 1
ATOM 2149 C C . GLU A 1 288 ? -11.380 9.459 23.789 1.00 94.31 288 GLU A C 1
ATOM 2151 O O . GLU A 1 288 ? -12.107 10.375 24.172 1.00 94.31 288 GLU A O 1
ATOM 2156 N N . LEU A 1 289 ? -11.068 9.291 22.499 1.00 93.69 289 LEU A N 1
ATOM 2157 C CA . LEU A 1 289 ? -11.553 10.173 21.431 1.00 93.69 289 LEU A CA 1
ATOM 2158 C C . LEU A 1 289 ? -13.083 10.181 21.302 1.00 93.69 289 LEU A C 1
ATOM 2160 O O . LEU A 1 289 ? -13.656 11.180 20.875 1.00 93.69 289 LEU A O 1
ATOM 2164 N N . LEU A 1 290 ? -13.737 9.076 21.663 1.00 90.88 290 LEU A N 1
ATOM 2165 C CA . LEU A 1 290 ? -15.194 8.943 21.667 1.00 90.88 290 LEU A CA 1
ATOM 2166 C C . LEU A 1 290 ? -15.836 9.328 23.012 1.00 90.88 290 LEU A C 1
ATOM 2168 O O . LEU A 1 290 ? -17.054 9.232 23.150 1.00 90.88 290 LEU A O 1
ATOM 2172 N N . GLY A 1 291 ? -15.047 9.734 24.013 1.00 90.00 291 GLY A N 1
ATOM 2173 C CA . GLY A 1 291 ? -15.543 10.029 25.362 1.00 90.00 291 GLY A CA 1
ATOM 2174 C C . GLY A 1 291 ? -16.020 8.793 26.137 1.00 90.00 291 GLY A C 1
ATOM 2175 O O . GLY A 1 291 ? -16.800 8.916 27.081 1.00 90.00 291 GLY A O 1
ATOM 2176 N N . LEU A 1 292 ? -15.581 7.593 25.750 1.00 87.69 292 LEU A N 1
ATOM 2177 C CA . LEU A 1 292 ? -15.945 6.336 26.400 1.00 87.69 292 LEU A CA 1
ATOM 2178 C C . LEU A 1 292 ? -15.020 6.048 27.589 1.00 87.69 292 LEU A C 1
ATOM 2180 O O . LEU A 1 292 ? -13.799 6.110 27.482 1.00 87.69 292 LEU A O 1
ATOM 2184 N N . CYS A 1 293 ? -15.596 5.631 28.719 1.00 81.06 293 CYS A N 1
ATOM 2185 C CA . CYS A 1 293 ? -14.827 5.283 29.922 1.00 81.06 293 CYS A CA 1
ATOM 2186 C C . CYS A 1 293 ? -14.172 3.889 29.863 1.00 81.06 293 CYS A C 1
ATOM 2188 O O . CYS A 1 293 ? -13.486 3.490 30.804 1.00 81.06 293 CYS A O 1
ATOM 2190 N N . SER A 1 294 ? -14.439 3.094 28.821 1.00 85.94 294 SER A N 1
ATOM 2191 C CA . SER A 1 294 ? -13.942 1.723 28.707 1.00 85.94 294 SER A CA 1
ATOM 2192 C C . SER A 1 294 ? -13.864 1.254 27.258 1.00 85.94 294 SER A C 1
ATOM 2194 O O . SER A 1 294 ? -14.735 1.559 26.450 1.00 85.94 294 SER A O 1
ATOM 2196 N N . VAL A 1 295 ? -12.872 0.408 26.978 1.00 88.81 295 VAL A N 1
ATOM 2197 C CA . VAL A 1 295 ? -12.751 -0.376 25.736 1.00 88.81 295 VAL A CA 1
ATOM 2198 C C . VAL A 1 295 ? -13.614 -1.649 25.742 1.00 88.81 295 VAL A C 1
ATOM 2200 O O . VAL A 1 295 ? -13.490 -2.493 24.857 1.00 88.81 295 VAL A O 1
ATOM 2203 N N . ARG A 1 296 ? -14.469 -1.860 26.755 1.00 86.94 296 ARG A N 1
ATOM 2204 C CA . ARG A 1 296 ? -15.341 -3.045 26.823 1.00 86.94 296 ARG A CA 1
ATOM 2205 C C . ARG A 1 296 ? -16.235 -3.110 25.578 1.00 86.94 296 ARG A C 1
ATOM 2207 O O . ARG A 1 296 ? -16.918 -2.149 25.250 1.00 86.94 296 ARG A O 1
ATOM 2214 N N . GLY A 1 297 ? -16.257 -4.272 24.926 1.00 86.19 297 GLY A N 1
ATOM 2215 C CA . GLY A 1 297 ? -16.987 -4.484 23.671 1.00 86.19 297 GLY A CA 1
ATOM 2216 C C . GLY A 1 297 ? -16.155 -4.209 22.415 1.00 86.19 297 GLY A C 1
ATOM 2217 O O . GLY A 1 297 ? -16.648 -4.442 21.318 1.00 86.19 297 GLY A O 1
ATOM 2218 N N . MET A 1 298 ? -14.906 -3.758 22.568 1.00 94.69 298 MET A N 1
ATOM 2219 C CA . MET A 1 298 ? -13.944 -3.669 21.475 1.00 94.69 298 MET A CA 1
ATOM 2220 C C . MET A 1 298 ? -13.174 -4.987 21.326 1.00 94.69 298 MET A C 1
ATOM 2222 O O . MET A 1 298 ? -12.510 -5.428 22.266 1.00 94.69 298 MET A O 1
ATOM 2226 N N . GLU A 1 299 ? -13.232 -5.605 20.148 1.00 95.00 299 GLU A N 1
ATOM 2227 C CA . GLU A 1 299 ? -12.499 -6.839 19.835 1.00 95.00 299 GLU A CA 1
ATOM 2228 C C . GLU A 1 299 ? -11.493 -6.598 18.711 1.00 95.00 299 GLU A C 1
ATOM 2230 O O . GLU A 1 299 ? -11.845 -6.151 17.623 1.00 95.00 299 GLU A O 1
ATOM 2235 N N . VAL A 1 300 ? -10.221 -6.910 18.948 1.00 96.94 300 VAL A N 1
ATOM 2236 C CA . VAL A 1 300 ? -9.163 -6.720 17.948 1.00 96.94 300 VAL A CA 1
ATOM 2237 C C . VAL A 1 300 ? -9.239 -7.835 16.906 1.00 96.94 300 VAL A C 1
ATOM 2239 O O . VAL A 1 300 ? -8.874 -8.975 17.181 1.00 96.94 300 VAL A O 1
ATOM 2242 N N . LEU A 1 301 ? -9.650 -7.489 15.687 1.00 96.50 301 LEU A N 1
ATOM 2243 C CA . LEU A 1 301 ? -9.759 -8.417 14.559 1.00 96.50 301 LEU A CA 1
ATOM 2244 C C . LEU A 1 301 ? -8.434 -8.581 13.809 1.00 96.50 301 LEU A C 1
ATOM 2246 O O . LEU A 1 301 ? -8.138 -9.640 13.253 1.00 96.50 301 LEU A O 1
ATOM 2250 N N . HIS A 1 302 ? -7.638 -7.513 13.731 1.00 96.62 302 HIS A N 1
ATOM 2251 C CA . HIS A 1 302 ? -6.382 -7.516 12.989 1.00 96.62 302 HIS A CA 1
ATOM 2252 C C . HIS A 1 302 ? -5.418 -6.451 13.509 1.00 96.62 302 HIS A C 1
ATOM 2254 O O . HIS A 1 302 ? -5.828 -5.362 13.893 1.00 96.62 302 HIS A O 1
ATOM 2260 N N . LEU A 1 303 ? -4.120 -6.748 13.466 1.00 97.56 303 LEU A N 1
ATOM 2261 C CA . LEU A 1 303 ? -3.062 -5.800 13.798 1.00 97.56 303 LEU A CA 1
ATOM 2262 C C . LEU A 1 303 ? -1.911 -5.951 12.800 1.00 97.56 303 LEU A C 1
ATOM 2264 O O . LEU A 1 303 ? -1.405 -7.059 12.611 1.00 97.56 303 LEU A O 1
ATOM 2268 N N . GLN A 1 304 ? -1.484 -4.837 12.207 1.00 96.44 304 GLN A N 1
ATOM 2269 C CA . GLN A 1 304 ? -0.410 -4.773 11.219 1.00 96.44 304 GLN A CA 1
ATOM 2270 C C . GLN A 1 304 ? 0.534 -3.606 11.520 1.00 96.44 304 GLN A C 1
ATOM 2272 O O . GLN A 1 304 ? 0.097 -2.477 11.735 1.00 96.44 304 GLN A O 1
ATOM 2277 N N . LEU A 1 305 ? 1.842 -3.865 11.458 1.00 97.19 305 LEU A N 1
ATOM 2278 C CA . LEU A 1 305 ? 2.859 -2.818 11.377 1.00 97.19 305 LEU A CA 1
ATOM 2279 C C . LEU A 1 305 ? 3.224 -2.594 9.909 1.00 97.19 305 LEU A C 1
ATOM 2281 O O . LEU A 1 305 ? 3.716 -3.505 9.240 1.00 97.19 305 LEU A O 1
ATOM 2285 N N . TRP A 1 306 ? 3.038 -1.375 9.417 1.00 95.31 306 TRP A N 1
ATOM 2286 C CA . TRP A 1 306 ? 3.616 -0.929 8.154 1.00 95.31 306 TRP A CA 1
ATOM 2287 C C . TRP A 1 306 ? 4.970 -0.284 8.445 1.00 95.31 306 TRP A C 1
ATOM 2289 O O . TRP A 1 306 ? 5.054 0.906 8.749 1.00 95.31 306 TRP A O 1
ATOM 2299 N N . GLY A 1 307 ? 6.049 -1.072 8.387 1.00 93.81 307 GLY A N 1
ATOM 2300 C CA . GLY A 1 307 ? 7.403 -0.588 8.679 1.00 93.81 307 GLY A CA 1
ATOM 2301 C C . GLY A 1 307 ? 7.927 0.411 7.644 1.00 93.81 307 GLY A C 1
ATOM 2302 O O . GLY A 1 307 ? 8.709 1.295 7.985 1.00 93.81 307 GLY A O 1
ATOM 2303 N N . ALA A 1 308 ? 7.463 0.299 6.400 1.00 93.38 308 ALA A N 1
ATOM 2304 C CA . ALA A 1 308 ? 7.690 1.231 5.299 1.00 93.38 308 ALA A CA 1
ATOM 2305 C C . ALA A 1 308 ? 6.344 1.819 4.851 1.00 93.38 308 ALA A C 1
ATOM 2307 O O . ALA A 1 308 ? 5.827 1.455 3.797 1.00 93.38 308 ALA A O 1
ATOM 2308 N N . ALA A 1 309 ? 5.746 2.658 5.702 1.00 94.00 309 ALA A N 1
ATOM 2309 C CA . ALA A 1 309 ? 4.397 3.178 5.507 1.00 94.00 309 ALA A CA 1
ATOM 2310 C C . ALA A 1 309 ? 4.356 4.276 4.437 1.00 94.00 309 ALA A C 1
ATOM 2312 O O . ALA A 1 309 ? 4.210 3.965 3.259 1.00 94.00 309 ALA A O 1
ATOM 2313 N N . LEU A 1 310 ? 4.477 5.550 4.816 1.00 93.31 310 LEU A N 1
ATOM 2314 C CA . LEU A 1 310 ? 4.396 6.674 3.880 1.00 93.31 310 LEU A CA 1
ATOM 2315 C C . LEU A 1 310 ? 5.685 7.492 3.819 1.00 93.31 310 LEU A C 1
ATOM 2317 O O . LEU A 1 310 ? 6.341 7.650 4.855 1.00 93.31 310 LEU A O 1
ATOM 2321 N N . PRO A 1 311 ? 6.022 8.034 2.637 1.00 93.94 311 PRO A N 1
ATOM 2322 C CA . PRO A 1 311 ? 7.127 8.968 2.465 1.00 93.94 311 PRO A CA 1
ATOM 2323 C C . PRO A 1 311 ? 6.971 10.218 3.331 1.00 93.94 311 PRO A C 1
ATOM 2325 O O . PRO A 1 311 ? 5.877 10.765 3.465 1.00 93.94 311 PRO A O 1
ATOM 2328 N N . LEU A 1 312 ? 8.083 10.670 3.900 1.00 93.88 312 LEU A N 1
ATOM 2329 C CA . LEU A 1 312 ? 8.216 11.949 4.600 1.00 93.88 312 LEU A CA 1
ATOM 2330 C C . LEU A 1 312 ? 8.862 13.018 3.720 1.00 93.88 312 LEU A C 1
ATOM 2332 O O . LEU A 1 312 ? 8.843 14.195 4.059 1.00 93.88 312 LEU A O 1
ATOM 2336 N N . ASN A 1 313 ? 9.426 12.612 2.591 1.00 93.31 313 ASN A N 1
ATOM 2337 C CA . ASN A 1 313 ? 10.006 13.472 1.581 1.00 93.31 313 ASN A CA 1
ATOM 2338 C C . ASN A 1 313 ? 9.691 12.920 0.188 1.00 93.31 313 ASN A C 1
ATOM 2340 O O . ASN A 1 313 ? 9.295 11.759 0.043 1.00 93.31 313 ASN A O 1
ATOM 2344 N N . VAL A 1 314 ? 9.855 13.761 -0.829 1.00 92.56 314 VAL A N 1
ATOM 2345 C CA . VAL A 1 314 ? 9.634 13.385 -2.228 1.00 92.56 314 VAL A CA 1
ATOM 2346 C C . VAL A 1 314 ? 10.847 13.705 -3.084 1.00 92.56 314 VAL A C 1
ATOM 2348 O O . VAL A 1 314 ? 11.526 14.698 -2.848 1.00 92.56 314 VAL A O 1
ATOM 2351 N N . CYS A 1 315 ? 11.148 12.861 -4.065 1.00 91.69 315 CYS A N 1
ATOM 2352 C CA . CYS A 1 315 ? 12.181 13.136 -5.066 1.00 91.69 315 CYS A CA 1
ATOM 2353 C C . CYS A 1 315 ? 11.523 13.925 -6.198 1.00 91.69 315 CYS A C 1
ATOM 2355 O O . CYS A 1 315 ? 11.094 13.292 -7.149 1.00 91.69 315 CYS A O 1
ATOM 2357 N N . ALA A 1 316 ? 11.399 15.251 -6.043 1.00 88.44 316 ALA A N 1
ATOM 2358 C CA . ALA A 1 316 ? 10.507 16.211 -6.728 1.00 88.44 316 ALA A CA 1
ATOM 2359 C C . ALA A 1 316 ? 10.378 16.127 -8.278 1.00 88.44 316 ALA A C 1
ATOM 2361 O O . ALA A 1 316 ? 10.643 17.077 -9.027 1.00 88.44 316 ALA A O 1
ATOM 2362 N N . GLN A 1 317 ? 9.947 14.974 -8.779 1.00 90.44 317 GLN A N 1
ATOM 2363 C CA . GLN A 1 317 ? 9.726 14.605 -10.176 1.00 90.44 317 GLN A CA 1
ATOM 2364 C C . GLN A 1 317 ? 8.626 13.533 -10.254 1.00 90.44 317 GLN A C 1
ATOM 2366 O O . GLN A 1 317 ? 8.106 13.090 -9.234 1.00 90.44 317 GLN A O 1
ATOM 2371 N N . HIS A 1 318 ? 8.232 13.106 -11.455 1.00 92.44 318 HIS A N 1
ATOM 2372 C CA . HIS A 1 318 ? 7.125 12.149 -11.620 1.00 92.44 318 HIS A CA 1
ATOM 2373 C C . HIS A 1 318 ? 7.569 10.697 -11.811 1.00 92.44 318 HIS A C 1
ATOM 2375 O O . HIS A 1 318 ? 6.851 9.778 -11.431 1.00 92.44 318 HIS A O 1
ATOM 2381 N N . PHE A 1 319 ? 8.750 10.470 -12.373 1.00 96.06 319 PHE A N 1
ATOM 2382 C CA . PHE A 1 319 ? 9.332 9.152 -12.627 1.00 96.06 319 PHE A CA 1
ATOM 2383 C C . PHE A 1 319 ? 10.848 9.282 -12.739 1.00 96.06 319 PHE A C 1
ATOM 2385 O O . PHE A 1 319 ? 11.360 10.385 -12.927 1.00 96.06 319 PHE A O 1
ATOM 2392 N N . ILE A 1 320 ? 11.563 8.164 -12.639 1.00 96.75 320 ILE A N 1
ATOM 2393 C CA . ILE A 1 320 ? 12.961 8.072 -13.070 1.00 96.75 320 ILE A CA 1
ATOM 2394 C C . ILE A 1 320 ? 12.997 7.228 -14.337 1.00 96.75 320 ILE A C 1
ATOM 2396 O O . ILE A 1 320 ? 12.373 6.170 -14.380 1.00 96.75 320 ILE A O 1
ATOM 2400 N N . HIS A 1 321 ? 13.707 7.700 -15.353 1.00 96.88 321 HIS A N 1
ATOM 2401 C CA . HIS A 1 321 ? 13.945 7.014 -16.614 1.00 96.88 321 HIS A CA 1
ATOM 2402 C C . HIS A 1 321 ? 15.432 7.107 -16.946 1.00 96.88 321 HIS A C 1
ATOM 2404 O O . HIS A 1 321 ? 15.977 8.205 -17.079 1.00 96.88 321 HIS A O 1
ATOM 2410 N N . ASP A 1 322 ? 16.076 5.954 -17.070 1.00 95.69 322 ASP A N 1
ATOM 2411 C CA . ASP A 1 322 ? 17.458 5.810 -17.502 1.00 95.69 322 ASP A CA 1
ATOM 2412 C C . ASP A 1 322 ? 17.486 5.034 -18.832 1.00 95.69 322 ASP A C 1
ATOM 2414 O O . ASP A 1 322 ? 17.356 3.802 -18.833 1.00 95.69 322 ASP A O 1
ATOM 2418 N N . PRO A 1 323 ? 17.589 5.735 -19.976 1.00 94.12 323 PRO A N 1
ATOM 2419 C CA . PRO A 1 323 ? 17.580 5.117 -21.299 1.00 94.12 323 PRO A CA 1
ATOM 2420 C C . PRO A 1 323 ? 18.877 4.358 -21.595 1.00 94.12 323 PRO A C 1
ATOM 2422 O O . PRO A 1 323 ? 18.859 3.451 -22.424 1.00 94.12 323 PRO A O 1
ATOM 2425 N N . GLY A 1 324 ? 19.987 4.695 -20.923 1.00 92.38 324 GLY A N 1
ATOM 2426 C CA . GLY A 1 324 ? 21.298 4.090 -21.178 1.00 92.38 324 GLY A CA 1
ATOM 2427 C C . GLY A 1 324 ? 21.356 2.622 -20.767 1.00 92.38 324 GLY A C 1
ATOM 2428 O O . GLY A 1 324 ? 22.040 1.826 -21.403 1.00 92.38 324 GLY A O 1
ATOM 2429 N N . VAL A 1 325 ? 20.591 2.253 -19.736 1.00 93.69 325 VAL A N 1
ATOM 2430 C CA . VAL A 1 325 ? 20.502 0.870 -19.238 1.00 93.69 325 VAL A CA 1
ATOM 2431 C C . VAL A 1 325 ? 19.075 0.319 -19.241 1.00 93.69 325 VAL A C 1
ATOM 2433 O O . VAL A 1 325 ? 18.833 -0.771 -18.735 1.00 93.69 325 VAL A O 1
ATOM 2436 N N . ASN A 1 326 ? 18.111 1.052 -19.804 1.00 95.56 326 ASN A N 1
ATOM 2437 C CA . ASN A 1 326 ? 16.697 0.673 -19.865 1.00 95.56 326 ASN A CA 1
ATOM 2438 C C . ASN A 1 326 ? 16.079 0.347 -18.489 1.00 95.56 326 ASN A C 1
ATOM 2440 O O . ASN A 1 326 ? 15.455 -0.702 -18.303 1.00 95.56 326 ASN A O 1
ATOM 2444 N N . VAL A 1 327 ? 16.252 1.252 -17.521 1.00 96.75 327 VAL A N 1
ATOM 2445 C CA . VAL A 1 327 ? 15.672 1.131 -16.172 1.00 96.75 327 VAL A CA 1
ATOM 2446 C C . VAL A 1 327 ? 14.821 2.338 -15.835 1.00 96.75 327 VAL A C 1
ATOM 2448 O O . VAL A 1 327 ? 15.211 3.476 -16.084 1.00 96.75 327 VAL A O 1
ATOM 2451 N N . GLY A 1 328 ? 13.677 2.092 -15.204 1.00 97.81 328 GLY A N 1
ATOM 2452 C CA . GLY A 1 328 ? 12.801 3.140 -14.705 1.00 97.81 328 GLY A CA 1
ATOM 2453 C C . GLY A 1 328 ? 12.324 2.898 -13.280 1.00 97.81 328 GLY A C 1
ATOM 2454 O O . GLY A 1 328 ? 12.347 1.774 -12.777 1.00 97.81 328 GLY A O 1
ATOM 2455 N N . VAL A 1 329 ? 11.864 3.961 -12.625 1.00 98.31 329 VAL A N 1
ATOM 2456 C CA . VAL A 1 329 ? 11.299 3.916 -11.269 1.00 98.31 329 VAL A CA 1
ATOM 2457 C C . VAL A 1 329 ? 10.015 4.734 -11.224 1.00 98.31 329 VAL A C 1
ATOM 2459 O O . VAL A 1 329 ? 9.985 5.872 -11.698 1.00 98.31 329 VAL A O 1
ATOM 2462 N N . CYS A 1 330 ? 8.961 4.169 -10.633 1.00 98.06 330 CYS A N 1
ATOM 2463 C CA . CYS A 1 330 ? 7.693 4.861 -10.406 1.00 98.06 330 CYS A CA 1
ATOM 2464 C C . CYS A 1 330 ? 7.122 4.561 -9.011 1.00 98.06 330 CYS A C 1
ATOM 2466 O O . CYS A 1 330 ? 7.238 3.456 -8.479 1.00 98.06 330 CYS A O 1
ATOM 2468 N N . GLY A 1 331 ? 6.462 5.535 -8.393 1.00 96.00 331 GLY A N 1
ATOM 2469 C CA . GLY A 1 331 ? 6.074 5.454 -6.988 1.00 96.00 331 GLY A CA 1
ATOM 2470 C C . GLY A 1 331 ? 5.445 6.737 -6.466 1.00 96.00 331 GLY A C 1
ATOM 2471 O O . GLY A 1 331 ? 5.605 7.807 -7.039 1.00 96.00 331 GLY A O 1
ATOM 2472 N N . ASP A 1 332 ? 4.740 6.612 -5.348 1.00 93.50 332 ASP A N 1
ATOM 2473 C CA . ASP A 1 332 ? 4.135 7.728 -4.614 1.00 93.50 332 ASP A CA 1
ATOM 2474 C C . ASP A 1 332 ? 5.185 8.748 -4.139 1.00 93.50 332 ASP A C 1
ATOM 2476 O O . ASP A 1 332 ? 4.994 9.954 -4.212 1.00 93.50 332 ASP A O 1
ATOM 2480 N N . TRP A 1 333 ? 6.355 8.274 -3.724 1.00 93.25 333 TRP A N 1
ATOM 2481 C CA . TRP A 1 333 ? 7.436 9.101 -3.182 1.00 93.25 333 TRP A CA 1
ATOM 2482 C C . TRP A 1 333 ? 8.175 9.988 -4.195 1.00 93.25 333 TRP A C 1
ATOM 2484 O O . TRP A 1 333 ? 9.098 10.703 -3.815 1.00 93.25 333 TRP A O 1
ATOM 2494 N N . LEU A 1 334 ? 7.828 9.946 -5.478 1.00 93.19 334 LEU A N 1
ATOM 2495 C CA . LEU A 1 334 ? 8.457 10.816 -6.472 1.00 93.19 334 LEU A CA 1
ATOM 2496 C C . LEU A 1 334 ? 7.813 12.206 -6.455 1.00 93.19 334 LEU A C 1
ATOM 2498 O O . LEU A 1 334 ? 8.503 13.211 -6.346 1.00 93.19 334 LEU A O 1
ATOM 2502 N N . THR A 1 335 ? 6.483 12.276 -6.472 1.00 85.75 335 THR A N 1
ATOM 2503 C CA . THR A 1 335 ? 5.772 13.566 -6.504 1.00 85.75 335 THR A CA 1
ATOM 2504 C C . THR A 1 335 ? 5.001 13.838 -5.225 1.00 85.75 335 THR A C 1
ATOM 2506 O O . THR A 1 335 ? 5.108 14.914 -4.651 1.00 85.75 335 THR A O 1
ATOM 2509 N N . SER A 1 336 ? 4.179 12.884 -4.789 1.00 87.31 336 SER A N 1
ATOM 2510 C CA . SER A 1 336 ? 3.234 13.082 -3.693 1.00 87.31 336 SER A CA 1
ATOM 2511 C C . SER A 1 336 ? 2.873 11.734 -3.076 1.00 87.31 336 SER A C 1
ATOM 2513 O O . SER A 1 336 ? 2.449 10.844 -3.821 1.00 87.31 336 SER A O 1
ATOM 2515 N N . PRO A 1 337 ? 2.993 11.566 -1.741 1.00 92.12 337 PRO A N 1
ATOM 2516 C CA . PRO A 1 337 ? 2.708 10.316 -1.039 1.00 92.12 337 PRO A CA 1
ATOM 2517 C C . PRO A 1 337 ? 1.197 10.034 -0.982 1.00 92.12 337 PRO A C 1
ATOM 2519 O O . PRO A 1 337 ? 0.558 10.106 0.069 1.00 92.12 337 PRO A O 1
ATOM 2522 N N . SER A 1 338 ? 0.607 9.753 -2.139 1.00 92.56 338 SER A N 1
ATOM 2523 C CA . SER A 1 338 ? -0.821 9.543 -2.352 1.00 92.56 338 SER A CA 1
ATOM 2524 C C . SER A 1 338 ? -1.059 8.472 -3.420 1.00 92.56 338 SER A C 1
ATOM 2526 O O . SER A 1 338 ? -0.174 8.143 -4.217 1.00 92.56 338 SER A O 1
ATOM 2528 N N . VAL A 1 339 ? -2.279 7.924 -3.452 1.00 95.12 339 VAL A N 1
ATOM 2529 C CA . VAL A 1 339 ? -2.705 7.003 -4.520 1.00 95.12 339 VAL A CA 1
ATOM 2530 C C . VAL A 1 339 ? -2.648 7.702 -5.876 1.00 95.12 339 VAL A C 1
ATOM 2532 O O . VAL A 1 339 ? -2.126 7.131 -6.828 1.00 95.12 339 VAL A O 1
ATOM 2535 N N . GLU A 1 340 ? -3.113 8.950 -5.951 1.00 93.38 340 GLU A N 1
ATOM 2536 C CA . GLU A 1 340 ? -3.047 9.768 -7.163 1.00 93.38 340 GLU A CA 1
ATOM 2537 C C . GLU A 1 340 ? -1.607 9.918 -7.672 1.00 93.38 340 GLU A C 1
ATOM 2539 O O . GLU A 1 340 ? -1.336 9.599 -8.831 1.00 93.38 340 GLU A O 1
ATOM 2544 N N . GLY A 1 341 ? -0.671 10.307 -6.800 1.00 92.62 341 GLY A N 1
ATOM 2545 C CA . GLY A 1 341 ? 0.746 10.422 -7.152 1.00 92.62 341 GLY A CA 1
ATOM 2546 C C . GLY A 1 341 ? 1.330 9.095 -7.642 1.00 92.62 341 GLY A C 1
ATOM 2547 O O . GLY A 1 341 ? 2.045 9.058 -8.644 1.00 92.62 341 GLY A O 1
ATOM 2548 N N . ALA A 1 342 ? 0.965 7.978 -7.004 1.00 95.75 342 ALA A N 1
ATOM 2549 C CA . ALA A 1 342 ? 1.392 6.649 -7.429 1.00 95.75 342 ALA A CA 1
ATOM 2550 C C . ALA A 1 342 ? 0.831 6.247 -8.802 1.00 95.75 342 ALA A C 1
ATOM 2552 O O . ALA A 1 342 ? 1.548 5.614 -9.582 1.00 95.75 342 ALA A O 1
ATOM 2553 N N . LEU A 1 343 ? -0.443 6.539 -9.081 1.00 96.31 343 LEU A N 1
ATOM 2554 C CA . LEU A 1 343 ? -1.077 6.255 -10.370 1.00 96.31 343 LEU A CA 1
ATOM 2555 C C . LEU A 1 343 ? -0.416 7.093 -11.464 1.00 96.31 343 LEU A C 1
ATOM 2557 O O . LEU A 1 343 ? 0.108 6.523 -12.420 1.00 96.31 343 LEU A O 1
ATOM 2561 N N . PHE A 1 344 ? -0.349 8.412 -11.272 1.00 95.38 344 PHE A N 1
ATOM 2562 C CA . PHE A 1 344 ? 0.239 9.336 -12.240 1.00 95.38 344 PHE A CA 1
ATOM 2563 C C . PHE A 1 344 ? 1.702 9.002 -12.543 1.00 95.38 344 PHE A C 1
ATOM 2565 O O . PHE A 1 344 ? 2.079 8.909 -13.707 1.00 95.38 344 PHE A O 1
ATOM 2572 N N . SER A 1 345 ? 2.512 8.721 -11.517 1.00 96.38 345 SER A N 1
ATOM 2573 C CA . SER A 1 345 ? 3.911 8.306 -11.688 1.00 96.38 345 SER A CA 1
ATOM 2574 C C . SER A 1 345 ? 4.054 7.072 -12.590 1.00 96.38 345 SER A C 1
ATOM 2576 O O . SER A 1 345 ? 4.942 7.013 -13.441 1.00 96.38 345 SER A O 1
ATOM 2578 N N . GLY A 1 346 ? 3.159 6.088 -12.439 1.00 97.56 346 GLY A N 1
ATOM 2579 C CA . GLY A 1 346 ? 3.135 4.902 -13.295 1.00 97.56 346 GLY A CA 1
ATOM 2580 C C . GLY A 1 346 ? 2.746 5.221 -14.739 1.00 97.56 346 GLY A C 1
ATOM 2581 O O . GLY A 1 346 ? 3.435 4.792 -15.662 1.00 97.56 346 GLY A O 1
ATOM 2582 N N . LEU A 1 347 ? 1.681 6.005 -14.934 1.00 97.06 347 LEU A N 1
ATOM 2583 C CA . LEU A 1 347 ? 1.228 6.430 -16.264 1.00 97.06 347 LEU A CA 1
ATOM 2584 C C . LEU A 1 347 ? 2.318 7.227 -17.003 1.00 97.06 347 LEU A C 1
ATOM 2586 O O . LEU A 1 347 ? 2.560 6.991 -18.187 1.00 97.06 347 LEU A O 1
ATOM 2590 N N . ALA A 1 348 ? 2.990 8.147 -16.305 1.00 96.38 348 ALA A N 1
ATOM 2591 C CA . ALA A 1 348 ? 4.016 9.013 -16.879 1.00 96.38 348 ALA A CA 1
ATOM 2592 C C . ALA A 1 348 ? 5.274 8.228 -17.274 1.00 96.38 348 ALA A C 1
ATOM 2594 O O . ALA A 1 348 ? 5.821 8.448 -18.354 1.00 96.38 348 ALA A O 1
ATOM 2595 N N . LEU A 1 349 ? 5.696 7.256 -16.456 1.00 97.94 349 LEU A N 1
ATOM 2596 C CA . LEU A 1 349 ? 6.805 6.376 -16.824 1.00 97.94 349 LEU A CA 1
ATOM 2597 C C . LEU A 1 349 ? 6.465 5.505 -18.044 1.00 97.94 349 LEU A C 1
ATOM 2599 O O . LEU A 1 349 ? 7.320 5.306 -18.903 1.00 97.94 349 LEU A O 1
ATOM 2603 N N . ALA A 1 350 ? 5.229 5.013 -18.159 1.00 97.56 350 ALA A N 1
ATOM 2604 C CA . ALA A 1 350 ? 4.802 4.245 -19.329 1.00 97.56 350 ALA A CA 1
ATOM 2605 C C . ALA A 1 350 ? 4.843 5.076 -20.623 1.00 97.56 350 ALA A C 1
ATOM 2607 O O . ALA A 1 350 ? 5.252 4.567 -21.666 1.00 97.56 350 ALA A O 1
ATOM 2608 N N . GLU A 1 351 ? 4.467 6.358 -20.559 1.00 96.19 351 GLU A N 1
ATOM 2609 C CA . GLU A 1 351 ? 4.631 7.301 -21.674 1.00 96.19 351 GLU A CA 1
ATOM 2610 C C . GLU A 1 351 ? 6.109 7.483 -22.044 1.00 96.19 351 GLU A C 1
ATOM 2612 O O . GLU A 1 351 ? 6.462 7.408 -23.222 1.00 96.19 351 GLU A O 1
ATOM 2617 N N . ALA A 1 352 ? 6.983 7.660 -21.048 1.00 96.62 352 ALA A N 1
ATOM 2618 C CA . ALA A 1 352 ? 8.420 7.811 -21.262 1.00 96.62 352 ALA A CA 1
ATOM 2619 C C . ALA A 1 352 ? 9.043 6.575 -21.934 1.00 96.62 352 ALA A C 1
ATOM 2621 O O . ALA A 1 352 ? 9.764 6.698 -22.924 1.00 96.62 352 ALA A O 1
ATOM 2622 N N . ILE A 1 353 ? 8.711 5.377 -21.444 1.00 97.06 353 ILE A N 1
ATOM 2623 C CA . ILE A 1 353 ? 9.151 4.104 -22.031 1.00 97.06 353 ILE A CA 1
ATOM 2624 C C . ILE A 1 353 ? 8.625 3.958 -23.462 1.00 97.06 353 ILE A C 1
ATOM 2626 O O . ILE A 1 353 ? 9.383 3.560 -24.343 1.00 97.06 353 ILE A O 1
ATOM 2630 N N . GLY A 1 354 ? 7.358 4.311 -23.705 1.00 95.25 354 GLY A N 1
ATOM 2631 C CA . GLY A 1 354 ? 6.758 4.308 -25.039 1.00 95.25 354 GLY A CA 1
ATOM 2632 C C . GLY A 1 354 ? 7.575 5.119 -26.038 1.00 95.25 354 GLY A C 1
ATOM 2633 O O . GLY A 1 354 ? 8.030 4.581 -27.046 1.00 95.25 354 GLY A O 1
ATOM 2634 N N . ARG A 1 355 ? 7.850 6.387 -25.713 1.00 93.12 355 ARG A N 1
ATOM 2635 C CA . ARG A 1 355 ? 8.659 7.267 -26.571 1.00 93.12 355 ARG A CA 1
ATOM 2636 C C . ARG A 1 355 ? 10.086 6.770 -26.751 1.00 93.12 355 ARG A C 1
ATOM 2638 O O . ARG A 1 355 ? 10.595 6.807 -27.865 1.00 93.12 355 ARG A O 1
ATOM 2645 N N . HIS A 1 356 ? 10.718 6.286 -25.684 1.00 94.44 356 HIS A N 1
ATOM 2646 C CA . HIS A 1 356 ? 12.076 5.748 -25.752 1.00 94.44 356 HIS A CA 1
ATOM 2647 C C . HIS A 1 356 ? 12.170 4.545 -26.698 1.00 94.44 356 HIS A C 1
ATOM 2649 O O . HIS A 1 356 ? 13.023 4.513 -27.582 1.00 94.44 356 HIS A O 1
ATOM 2655 N N . LEU A 1 357 ? 11.266 3.573 -26.548 1.00 91.88 357 LEU A N 1
ATOM 2656 C CA . LEU A 1 357 ? 11.314 2.315 -27.295 1.00 91.88 357 LEU A CA 1
ATOM 2657 C C . LEU A 1 357 ? 10.773 2.420 -28.726 1.00 91.88 357 LEU A C 1
ATOM 2659 O O . LEU A 1 357 ? 11.242 1.678 -29.585 1.00 91.88 357 LEU A O 1
ATOM 2663 N N . GLN A 1 358 ? 9.802 3.301 -28.983 1.00 85.25 358 GLN A N 1
ATOM 2664 C CA . GLN A 1 358 ? 9.167 3.450 -30.301 1.00 85.25 358 GLN A CA 1
ATOM 2665 C C . GLN A 1 358 ? 9.743 4.618 -31.119 1.00 85.25 358 GLN A C 1
ATOM 2667 O O . GLN A 1 358 ? 9.738 4.554 -32.343 1.00 85.25 358 GLN A O 1
ATOM 2672 N N . GLY A 1 359 ? 10.228 5.680 -30.462 1.00 71.75 359 GLY A N 1
ATOM 2673 C CA . GLY A 1 359 ? 10.646 6.940 -31.093 1.00 71.75 359 GLY A CA 1
ATOM 2674 C C . GLY A 1 359 ? 12.157 7.182 -31.169 1.00 71.75 359 GLY A C 1
ATOM 2675 O O . GLY A 1 359 ? 12.564 8.208 -31.701 1.00 71.75 359 GLY A O 1
ATOM 2676 N N . GLY A 1 360 ? 12.994 6.267 -30.664 1.00 64.19 360 GLY A N 1
ATOM 2677 C CA . GLY A 1 360 ? 14.445 6.306 -30.893 1.00 64.19 360 GLY A CA 1
ATOM 2678 C C . GLY A 1 360 ? 15.258 7.224 -29.973 1.00 64.19 360 GLY A C 1
ATOM 2679 O O . GLY A 1 360 ? 16.299 7.718 -30.394 1.00 64.19 360 GLY A O 1
ATOM 2680 N N . GLY A 1 361 ? 14.833 7.415 -28.719 1.00 72.56 361 GLY A N 1
ATOM 2681 C CA . GLY A 1 361 ? 15.662 8.042 -27.680 1.00 72.56 361 GLY A CA 1
ATOM 2682 C C . GLY A 1 361 ? 14.968 9.184 -26.947 1.00 72.56 361 GLY A C 1
ATOM 2683 O O . GLY A 1 361 ? 14.908 10.312 -27.427 1.00 72.56 361 GLY A O 1
ATOM 2684 N N . LEU A 1 362 ? 14.479 8.890 -25.743 1.00 88.88 362 LEU A N 1
ATOM 2685 C CA . LEU A 1 362 ? 14.106 9.907 -24.763 1.00 88.88 362 LEU A CA 1
ATOM 2686 C C . LEU A 1 362 ? 15.315 10.160 -23.859 1.00 88.88 362 LEU A C 1
ATOM 2688 O O . LEU A 1 362 ? 15.964 9.209 -23.428 1.00 88.88 362 LEU A O 1
ATOM 2692 N N . ALA A 1 363 ? 15.619 11.423 -23.557 1.00 89.69 363 ALA A N 1
ATOM 2693 C CA . ALA A 1 363 ? 16.687 11.748 -22.619 1.00 89.69 363 ALA A CA 1
ATOM 2694 C C . ALA A 1 363 ? 16.406 11.159 -21.225 1.00 89.69 363 ALA A C 1
ATOM 2696 O O . ALA A 1 363 ? 15.256 11.008 -20.807 1.00 89.69 363 ALA A O 1
ATOM 2697 N N . GLY A 1 364 ? 17.468 10.835 -20.486 1.00 91.12 364 GLY A N 1
ATOM 2698 C CA . GLY A 1 364 ? 17.331 10.377 -19.107 1.00 91.12 364 GLY A CA 1
ATOM 2699 C C . GLY A 1 364 ? 16.775 11.476 -18.208 1.00 91.12 364 GLY A C 1
ATOM 2700 O O . GLY A 1 364 ? 17.172 12.632 -18.314 1.00 91.12 364 GLY A O 1
ATOM 2701 N N . SER A 1 365 ? 15.882 11.116 -17.287 1.00 91.62 365 SER A N 1
ATOM 2702 C CA . SER A 1 365 ? 15.303 12.077 -16.338 1.00 91.62 365 SER A CA 1
ATOM 2703 C C . SER A 1 365 ? 16.269 12.484 -15.225 1.00 91.62 365 SER A C 1
ATOM 2705 O O . SER A 1 365 ? 16.008 13.444 -14.504 1.00 91.62 365 SER A O 1
ATOM 2707 N N . GLY A 1 366 ? 17.324 11.691 -15.007 1.00 89.19 366 GLY A N 1
ATOM 2708 C CA . GLY A 1 366 ? 18.139 11.764 -13.800 1.00 89.19 366 GLY A CA 1
ATOM 2709 C C . GLY A 1 366 ? 17.315 11.549 -12.522 1.00 89.19 366 GLY A C 1
ATOM 2710 O O . GLY A 1 366 ? 16.183 11.048 -12.554 1.00 89.19 366 GLY A O 1
ATOM 2711 N N . ALA A 1 367 ? 17.900 11.939 -11.391 1.00 88.38 367 ALA A N 1
ATOM 2712 C CA . ALA A 1 367 ? 17.245 11.959 -10.090 1.00 88.38 367 ALA A CA 1
ATOM 2713 C C . ALA A 1 367 ? 17.436 13.332 -9.439 1.00 88.38 367 ALA A C 1
ATOM 2715 O O . ALA A 1 367 ? 18.567 13.787 -9.246 1.00 88.38 367 ALA A O 1
ATOM 2716 N N . LYS A 1 368 ? 16.331 13.989 -9.091 1.00 90.12 368 LYS A N 1
ATOM 2717 C CA . LYS A 1 368 ? 16.336 15.237 -8.330 1.00 90.12 368 LYS A CA 1
ATOM 2718 C C . LYS A 1 368 ? 16.590 14.984 -6.846 1.00 90.12 368 LYS A C 1
ATOM 2720 O O . LYS A 1 368 ? 16.489 13.862 -6.345 1.00 90.12 368 LYS A O 1
ATOM 2725 N N . ARG A 1 369 ? 16.920 16.058 -6.128 1.00 88.94 369 ARG A N 1
ATOM 2726 C CA . ARG A 1 369 ? 17.073 16.024 -4.669 1.00 88.94 369 ARG A CA 1
ATOM 2727 C C . ARG A 1 369 ? 15.735 15.729 -3.991 1.00 88.94 369 ARG A C 1
ATOM 2729 O O . ARG A 1 369 ? 14.672 16.007 -4.540 1.00 88.94 369 ARG A O 1
ATOM 2736 N N . PHE A 1 370 ? 15.817 15.163 -2.792 1.00 92.38 370 PHE A N 1
ATOM 2737 C CA . PHE A 1 370 ? 14.644 14.969 -1.958 1.00 92.38 370 PHE A CA 1
ATOM 2738 C C . PHE A 1 370 ? 14.241 16.268 -1.263 1.00 92.38 370 PHE A C 1
ATOM 2740 O O . PHE A 1 370 ? 15.090 17.003 -0.761 1.00 92.38 370 PHE A O 1
ATOM 2747 N N . GLU A 1 371 ? 12.937 16.492 -1.174 1.00 91.19 371 GLU A N 1
ATOM 2748 C CA . GLU A 1 371 ? 12.328 17.628 -0.494 1.00 91.19 371 GLU A CA 1
ATOM 2749 C C . GLU A 1 371 ? 11.445 17.125 0.650 1.00 91.19 371 GLU A C 1
ATOM 2751 O O . GLU A 1 371 ? 10.524 16.331 0.441 1.00 91.19 371 GLU A O 1
ATOM 2756 N N . GLY A 1 372 ? 11.757 17.549 1.878 1.00 88.44 372 GLY A N 1
ATOM 2757 C CA . GLY A 1 372 ? 10.997 17.190 3.075 1.00 88.44 372 GLY A CA 1
ATOM 2758 C C . GLY A 1 372 ? 9.581 17.763 3.049 1.00 88.44 372 GLY A C 1
ATOM 2759 O O . GLY A 1 372 ? 9.378 18.951 2.792 1.00 88.44 372 GLY A O 1
ATOM 2760 N N . LEU A 1 373 ? 8.590 16.930 3.357 1.00 86.62 373 LEU A N 1
ATOM 2761 C CA . LEU A 1 373 ? 7.191 17.334 3.403 1.00 86.62 373 LEU A CA 1
ATOM 2762 C C . LEU A 1 373 ? 6.882 17.986 4.751 1.00 86.62 373 LEU A C 1
ATOM 2764 O O . LEU A 1 373 ? 6.973 17.343 5.796 1.00 86.62 373 LEU A O 1
ATOM 2768 N N . ARG A 1 374 ? 6.466 19.256 4.724 1.00 69.12 374 ARG A N 1
ATOM 2769 C CA . ARG A 1 374 ? 6.157 20.022 5.944 1.00 69.12 374 ARG A CA 1
ATOM 2770 C C . ARG A 1 374 ? 4.807 19.646 6.561 1.00 69.12 374 ARG A C 1
ATOM 2772 O O . ARG A 1 374 ? 4.687 19.631 7.778 1.00 69.12 374 ARG A O 1
ATOM 2779 N N . CYS A 1 375 ? 3.812 19.303 5.737 1.00 61.19 375 CYS A N 1
ATOM 2780 C CA . CYS A 1 375 ? 2.424 19.112 6.177 1.00 61.19 375 CYS A CA 1
ATOM 2781 C C . CYS A 1 375 ? 1.736 17.963 5.422 1.00 61.19 375 CYS A C 1
ATOM 2783 O O . CYS A 1 375 ? 0.806 18.175 4.651 1.00 61.19 375 CYS A O 1
ATOM 2785 N N . CYS A 1 376 ? 2.210 16.731 5.607 1.00 67.56 376 CYS A N 1
ATOM 2786 C CA . CYS A 1 376 ? 1.516 15.544 5.102 1.00 67.56 376 CYS A CA 1
ATOM 2787 C C . CYS A 1 376 ? 0.870 14.787 6.260 1.00 67.56 376 CYS A C 1
ATOM 2789 O O . CYS A 1 376 ? 1.524 14.550 7.279 1.00 67.56 376 CYS A O 1
ATOM 2791 N N . HIS A 1 377 ? -0.383 14.359 6.088 1.00 82.00 377 HIS A N 1
ATOM 2792 C CA . HIS A 1 377 ? -1.053 13.538 7.086 1.00 82.00 377 HIS A CA 1
ATOM 2793 C C . HIS A 1 377 ? -0.360 12.175 7.198 1.00 82.00 377 HIS A C 1
ATOM 2795 O O . HIS A 1 377 ? 0.230 11.657 6.241 1.00 82.00 377 HIS A O 1
ATOM 2801 N N . ALA A 1 378 ? -0.443 11.544 8.365 1.00 81.50 378 ALA A N 1
ATOM 2802 C CA . ALA A 1 378 ? 0.123 10.219 8.588 1.00 81.50 378 ALA A CA 1
ATOM 2803 C C . ALA A 1 378 ? -0.489 9.120 7.705 1.00 81.50 378 ALA A C 1
ATOM 2805 O O . ALA A 1 378 ? 0.078 8.042 7.673 1.00 81.50 378 ALA A O 1
ATOM 2806 N N . ILE A 1 379 ? -1.575 9.383 6.967 1.00 86.88 379 ILE A N 1
ATOM 2807 C CA . ILE A 1 379 ? -2.233 8.412 6.070 1.00 86.88 379 ILE A CA 1
ATOM 2808 C C . ILE A 1 379 ? -2.174 8.804 4.586 1.00 86.88 379 ILE A C 1
ATOM 2810 O O . ILE A 1 379 ? -2.704 8.081 3.746 1.00 86.88 379 ILE A O 1
ATOM 2814 N N . GLY A 1 380 ? -1.491 9.903 4.253 1.00 83.94 380 GLY A N 1
ATOM 2815 C CA . GLY A 1 380 ? -1.212 10.305 2.874 1.00 83.94 380 GLY A CA 1
ATOM 2816 C C . GLY A 1 380 ? -1.447 11.788 2.633 1.00 83.94 380 GLY A C 1
ATOM 2817 O O . GLY A 1 380 ? -1.872 12.523 3.525 1.00 83.94 380 GLY A O 1
ATOM 2818 N N . SER A 1 381 ? -1.163 12.221 1.409 1.00 81.25 381 SER A N 1
ATOM 2819 C CA . SER A 1 381 ? -1.540 13.549 0.922 1.00 81.25 381 SER A CA 1
ATOM 2820 C C . SER A 1 381 ? -2.911 13.513 0.247 1.00 81.25 381 SER A C 1
ATOM 2822 O O . SER A 1 381 ? -3.183 12.632 -0.569 1.00 81.25 381 SER A O 1
ATOM 2824 N N . PHE A 1 382 ? -3.740 14.512 0.545 1.00 76.00 382 PHE A N 1
ATOM 2825 C CA . PHE A 1 382 ? -5.050 14.725 -0.067 1.00 76.00 382 PHE A CA 1
ATOM 2826 C C . PHE A 1 382 ? -5.001 16.076 -0.803 1.00 76.00 382 PHE A C 1
ATOM 2828 O O . PHE A 1 382 ? -4.989 17.127 -0.172 1.00 76.00 382 PHE A O 1
ATOM 2835 N N . GLY A 1 383 ? -4.887 16.041 -2.137 1.00 58.28 383 GLY A N 1
ATOM 2836 C CA . GLY A 1 383 ? -4.971 17.221 -3.013 1.00 58.28 383 GLY A CA 1
ATOM 2837 C C . GLY A 1 383 ? -3.664 17.957 -3.346 1.00 58.28 383 GLY A C 1
ATOM 2838 O O . GLY A 1 383 ? -3.541 19.135 -3.028 1.00 58.28 383 GLY A O 1
ATOM 2839 N N . SER A 1 384 ? -2.707 17.321 -4.040 1.00 51.94 384 SER A N 1
ATOM 2840 C CA . SER A 1 384 ? -1.441 17.993 -4.409 1.00 51.94 384 SER A CA 1
ATOM 2841 C C . SER A 1 384 ? -0.920 17.756 -5.835 1.00 51.94 384 SER A C 1
ATOM 2843 O O . SER A 1 384 ? 0.269 17.954 -6.076 1.00 51.94 384 SER A O 1
ATOM 2845 N N . CYS A 1 385 ? -1.745 17.324 -6.790 1.00 46.88 385 CYS A N 1
ATOM 2846 C CA . CYS A 1 385 ? -1.314 17.340 -8.190 1.00 46.88 385 CYS A CA 1
ATOM 2847 C C . CYS A 1 385 ? -1.605 18.708 -8.810 1.00 46.88 385 CYS A C 1
ATOM 2849 O O . CYS A 1 385 ? -2.698 19.256 -8.654 1.00 46.88 385 CYS A O 1
ATOM 2851 N N . THR A 1 386 ? -0.624 19.257 -9.529 1.00 50.41 386 THR A N 1
ATOM 2852 C CA . THR A 1 386 ? -0.795 20.445 -10.364 1.00 50.41 386 THR A CA 1
ATOM 2853 C C . THR A 1 386 ? -1.987 20.223 -11.291 1.00 50.41 386 THR A C 1
ATOM 2855 O O . THR A 1 386 ? -2.000 19.310 -12.119 1.00 50.41 386 THR A O 1
ATOM 2858 N N . ARG A 1 387 ? -3.041 21.032 -11.123 1.00 53.97 387 ARG A N 1
ATOM 2859 C CA . ARG A 1 387 ? -4.205 20.984 -12.011 1.00 53.97 387 ARG A CA 1
ATOM 2860 C C . ARG A 1 387 ? -3.717 21.192 -13.446 1.00 53.97 387 ARG A C 1
ATOM 2862 O O . ARG A 1 387 ? -3.223 22.265 -13.769 1.00 53.97 387 ARG A O 1
ATOM 2869 N N . GLY A 1 388 ? -3.875 20.172 -14.286 1.00 59.06 388 GLY A N 1
ATOM 2870 C CA . GLY A 1 388 ? -3.774 20.304 -15.739 1.00 59.06 388 GLY A CA 1
ATOM 2871 C C . GLY A 1 388 ? -2.580 19.647 -16.428 1.00 59.06 388 GLY A C 1
ATOM 2872 O O . GLY A 1 388 ? -2.673 19.489 -17.636 1.00 59.06 388 GLY A O 1
ATOM 2873 N N . SER A 1 389 ? -1.520 19.207 -15.733 1.00 68.31 389 SER A N 1
ATOM 2874 C CA . SER A 1 389 ? -0.389 18.579 -16.440 1.00 68.31 389 SER A CA 1
ATOM 2875 C C . SER A 1 389 ? -0.718 17.152 -16.889 1.00 68.31 389 SER A C 1
ATOM 2877 O O . SER A 1 389 ? -1.132 16.318 -16.081 1.00 68.31 389 SER A O 1
ATOM 2879 N N . THR A 1 390 ? -0.539 16.871 -18.180 1.00 85.56 390 THR A N 1
ATOM 2880 C CA . THR A 1 390 ? -0.687 15.523 -18.756 1.00 85.56 390 THR A CA 1
ATOM 2881 C C . THR A 1 390 ? 0.638 14.755 -18.753 1.00 85.56 390 THR A C 1
ATOM 2883 O O . THR A 1 390 ? 1.722 15.347 -18.735 1.00 85.56 390 THR A O 1
ATOM 2886 N N . THR A 1 391 ? 0.585 13.424 -18.845 1.00 88.38 391 THR A N 1
ATOM 2887 C CA . THR A 1 391 ? 1.769 12.574 -19.032 1.00 88.38 391 THR A CA 1
ATOM 2888 C C . THR A 1 391 ? 2.547 12.993 -20.274 1.00 88.38 391 THR A C 1
ATOM 2890 O O . THR A 1 391 ? 3.774 13.063 -20.236 1.00 88.38 391 THR A O 1
ATOM 2893 N N . LYS A 1 392 ? 1.849 13.349 -21.361 1.00 88.62 392 LYS A N 1
ATOM 2894 C CA . LYS A 1 392 ? 2.469 13.794 -22.614 1.00 88.62 392 LYS A CA 1
ATOM 2895 C C . LYS A 1 392 ? 3.246 15.094 -22.466 1.00 88.62 392 LYS A C 1
ATOM 2897 O O . LYS A 1 392 ? 4.332 15.185 -23.036 1.00 88.62 392 LYS A O 1
ATOM 2902 N N . GLU A 1 393 ? 2.708 16.067 -21.737 1.00 87.44 393 GLU A N 1
ATOM 2903 C CA . GLU A 1 393 ? 3.390 17.331 -21.432 1.00 87.44 393 GLU A CA 1
ATOM 2904 C C . GLU A 1 393 ? 4.571 17.091 -20.495 1.00 87.44 393 GLU A C 1
ATOM 2906 O O . GLU A 1 393 ? 5.679 17.537 -20.776 1.00 87.44 393 GLU A O 1
ATOM 2911 N N . THR A 1 394 ? 4.359 16.304 -19.437 1.00 85.56 394 THR A N 1
ATOM 2912 C CA . THR A 1 394 ? 5.401 15.935 -18.472 1.00 85.56 394 THR A CA 1
ATOM 2913 C C . THR A 1 394 ? 6.605 15.294 -19.166 1.00 85.56 394 THR A C 1
ATOM 2915 O O . THR A 1 394 ? 7.748 15.671 -18.917 1.00 85.56 394 THR A O 1
ATOM 2918 N N . VAL A 1 395 ? 6.362 14.338 -20.065 1.00 88.25 395 VAL A N 1
ATOM 2919 C CA . VAL A 1 395 ? 7.417 13.672 -20.843 1.00 88.25 395 VAL A CA 1
ATOM 2920 C C . VAL A 1 395 ? 7.933 14.567 -21.978 1.00 88.25 395 VAL A C 1
ATOM 2922 O O . VAL A 1 395 ? 9.104 14.487 -22.339 1.00 88.25 395 VAL A O 1
ATOM 2925 N N . GLY A 1 396 ? 7.094 15.447 -22.529 1.00 85.75 396 GLY A N 1
ATOM 2926 C CA . GLY A 1 396 ? 7.480 16.434 -23.542 1.00 85.75 396 GLY A CA 1
ATOM 2927 C C . GLY A 1 396 ? 8.541 17.410 -23.045 1.00 85.75 396 GLY A C 1
ATOM 2928 O O . GLY A 1 396 ? 9.509 17.647 -23.758 1.00 85.75 396 GLY A O 1
ATOM 2929 N N . LEU A 1 397 ? 8.414 17.884 -21.805 1.00 83.56 397 LEU A N 1
ATOM 2930 C CA . LEU A 1 397 ? 9.406 18.747 -21.156 1.00 83.56 397 LEU A CA 1
ATOM 2931 C C . LEU A 1 397 ? 10.779 18.073 -21.037 1.00 83.56 397 LEU A C 1
ATOM 2933 O O . LEU A 1 397 ? 11.809 18.699 -21.277 1.00 83.56 397 LEU A O 1
ATOM 2937 N N . LEU A 1 398 ? 10.793 16.772 -20.732 1.00 82.50 398 LEU A N 1
ATOM 2938 C CA . LEU A 1 398 ? 12.029 15.993 -20.695 1.00 82.50 398 LEU A CA 1
ATOM 2939 C C . LEU A 1 398 ? 12.666 15.873 -22.088 1.00 82.50 398 LEU A C 1
ATOM 2941 O O . LEU A 1 398 ? 13.883 15.974 -22.217 1.00 82.50 398 LEU A O 1
ATOM 2945 N N . ALA A 1 399 ? 11.850 15.690 -23.129 1.00 79.06 399 ALA A N 1
ATOM 2946 C CA . ALA A 1 399 ? 12.324 15.617 -24.510 1.00 79.06 399 ALA A CA 1
ATOM 2947 C C . ALA A 1 399 ? 12.866 16.962 -25.026 1.00 79.06 399 ALA A C 1
ATOM 2949 O O . ALA A 1 399 ? 13.821 16.973 -25.797 1.00 79.06 399 ALA A O 1
ATOM 2950 N N . SER A 1 400 ? 12.291 18.088 -24.595 1.00 76.44 400 SER A N 1
ATOM 2951 C CA . SER A 1 400 ? 12.737 19.430 -24.991 1.00 76.44 400 SER A CA 1
ATOM 2952 C C . SER A 1 400 ? 13.875 19.987 -24.127 1.00 76.44 400 SER A C 1
ATOM 2954 O O . SER A 1 400 ? 14.311 21.115 -24.357 1.00 76.44 400 SER A O 1
ATOM 2956 N N . GLY A 1 401 ? 14.331 19.249 -23.106 1.00 66.62 401 GLY A N 1
ATOM 2957 C CA . GLY A 1 401 ? 15.311 19.733 -22.124 1.00 66.62 401 GLY A CA 1
ATOM 2958 C C . GLY A 1 401 ? 14.820 20.936 -21.308 1.00 66.62 401 GLY A C 1
ATOM 2959 O O . GLY A 1 401 ? 15.622 21.640 -20.699 1.00 66.62 401 GLY A O 1
ATOM 2960 N N . SER A 1 402 ? 13.513 21.206 -21.321 1.00 59.38 402 SER A N 1
ATOM 2961 C CA . SER A 1 402 ? 12.911 22.347 -20.637 1.00 59.38 402 SER A CA 1
ATOM 2962 C C . SER A 1 402 ? 12.513 21.937 -19.225 1.00 59.38 402 SER A C 1
ATOM 2964 O O . SER A 1 402 ? 11.839 20.925 -19.034 1.00 59.38 402 SER A O 1
ATOM 2966 N N . GLU A 1 403 ? 12.886 22.722 -18.213 1.00 52.66 403 GLU A N 1
ATOM 2967 C CA . GLU A 1 403 ? 12.283 22.529 -16.896 1.00 52.66 403 GLU A CA 1
ATOM 2968 C C . GLU A 1 403 ? 10.789 22.881 -16.969 1.00 52.66 403 GLU A C 1
ATOM 2970 O O . GLU A 1 403 ? 10.422 23.836 -17.663 1.00 52.66 403 GLU A O 1
ATOM 2975 N N . PRO A 1 404 ? 9.905 22.143 -16.269 1.00 48.47 404 PRO A N 1
ATOM 2976 C CA . PRO A 1 404 ? 8.526 22.582 -16.112 1.00 48.47 404 PRO A CA 1
ATOM 2977 C C . PRO A 1 404 ? 8.528 24.025 -15.614 1.00 48.47 404 PRO A C 1
ATOM 2979 O O . PRO A 1 404 ? 9.237 24.349 -14.656 1.00 48.47 404 PRO A O 1
ATOM 2982 N N . ALA A 1 405 ? 7.729 24.888 -16.250 1.00 38.38 405 ALA A N 1
ATOM 2983 C CA . ALA A 1 405 ? 7.457 26.207 -15.705 1.00 38.38 405 ALA A CA 1
ATOM 2984 C C . ALA A 1 405 ? 7.063 26.010 -14.239 1.00 38.38 405 ALA A C 1
ATOM 2986 O O . ALA A 1 405 ? 6.155 25.226 -13.948 1.00 38.38 405 ALA A O 1
ATOM 2987 N N . ARG A 1 406 ? 7.769 26.674 -13.315 1.00 38.19 406 ARG A N 1
ATOM 2988 C CA . ARG A 1 406 ? 7.381 26.728 -11.903 1.00 38.19 406 ARG A CA 1
ATOM 2989 C C . ARG A 1 406 ? 6.065 27.500 -11.809 1.00 38.19 406 ARG A C 1
ATOM 2991 O O . ARG A 1 406 ? 6.040 28.654 -11.394 1.00 38.19 406 ARG A O 1
ATOM 2998 N N . GLY A 1 407 ? 4.962 26.885 -12.226 1.00 32.81 407 GLY A N 1
ATOM 2999 C CA . GLY A 1 407 ? 3.649 27.267 -11.748 1.00 32.81 407 GLY A CA 1
ATOM 3000 C C . GLY A 1 407 ? 3.736 27.171 -10.236 1.00 32.81 407 GLY A C 1
ATOM 3001 O O . GLY A 1 407 ? 4.120 26.121 -9.726 1.00 32.81 407 GLY A O 1
ATOM 3002 N N . ALA A 1 408 ? 3.507 28.290 -9.550 1.00 30.17 408 ALA A N 1
ATOM 3003 C CA . ALA A 1 408 ? 3.555 28.381 -8.100 1.00 30.17 408 ALA A CA 1
ATOM 3004 C C . ALA A 1 408 ? 2.808 27.185 -7.497 1.00 30.17 408 ALA A C 1
ATOM 3006 O O . ALA A 1 408 ? 1.583 27.098 -7.586 1.00 30.17 408 ALA A O 1
ATOM 3007 N N . ASP A 1 409 ? 3.572 26.236 -6.962 1.00 37.44 409 ASP A N 1
ATOM 3008 C CA . ASP A 1 409 ? 3.048 24.978 -6.466 1.00 37.44 409 ASP A CA 1
ATOM 3009 C C . ASP A 1 409 ? 2.104 25.293 -5.290 1.00 37.44 409 ASP A C 1
ATOM 3011 O O . ASP A 1 409 ? 2.559 25.874 -4.291 1.00 37.44 409 ASP A O 1
ATOM 3015 N N . PRO A 1 410 ? 0.792 24.980 -5.365 1.00 35.81 410 PRO A N 1
ATOM 3016 C CA . PRO A 1 410 ? -0.148 25.301 -4.293 1.00 35.81 410 PRO A CA 1
ATOM 3017 C C . PRO A 1 410 ? 0.222 24.624 -2.967 1.00 35.81 410 PRO A C 1
ATOM 3019 O O . PRO A 1 410 ? -0.249 25.069 -1.916 1.00 35.81 410 PRO A O 1
ATOM 3022 N N . VAL A 1 411 ? 1.107 23.614 -3.005 1.00 38.22 411 VAL A N 1
ATOM 3023 C CA . VAL A 1 411 ? 1.738 22.981 -1.836 1.00 38.22 411 VAL A CA 1
ATOM 3024 C C . VAL A 1 411 ? 2.352 24.021 -0.894 1.00 38.22 411 VAL A C 1
ATOM 3026 O O . VAL A 1 411 ? 2.320 23.837 0.317 1.00 38.22 411 VAL A O 1
ATOM 3029 N N . THR A 1 412 ? 2.843 25.152 -1.410 1.00 35.53 412 THR A N 1
ATOM 3030 C CA . THR A 1 412 ? 3.432 26.218 -0.580 1.00 35.53 412 THR A CA 1
ATOM 3031 C C . THR A 1 412 ? 2.422 27.252 -0.072 1.00 35.53 412 THR A C 1
ATOM 3033 O O . THR A 1 412 ? 2.653 27.850 0.977 1.00 35.53 412 THR A O 1
ATOM 3036 N N . ARG A 1 413 ? 1.284 27.462 -0.755 1.00 30.02 413 ARG A N 1
ATOM 3037 C CA . ARG A 1 413 ? 0.386 28.601 -0.471 1.00 30.02 413 ARG A CA 1
ATOM 3038 C C . ARG A 1 413 ? -0.731 28.304 0.533 1.00 30.02 413 ARG A C 1
ATOM 3040 O O . ARG A 1 413 ? -1.109 29.210 1.266 1.00 30.02 413 ARG A O 1
ATOM 3047 N N . ARG A 1 414 ? -1.230 27.062 0.636 1.00 31.98 414 ARG A N 1
ATOM 3048 C CA . ARG A 1 414 ? -2.215 26.702 1.688 1.00 31.98 414 ARG A CA 1
ATOM 3049 C C . ARG A 1 414 ? -1.590 26.475 3.073 1.00 31.98 414 ARG A C 1
ATOM 3051 O O . ARG A 1 414 ? -2.320 26.394 4.049 1.00 31.98 414 ARG A O 1
ATOM 3058 N N . LEU A 1 415 ? -0.259 26.422 3.169 1.00 35.31 415 LEU A N 1
ATOM 3059 C CA . LEU A 1 415 ? 0.476 26.162 4.417 1.00 35.31 415 LEU A CA 1
ATOM 3060 C C . LEU A 1 415 ? 0.948 27.429 5.149 1.00 35.31 415 LEU A C 1
ATOM 3062 O O . LEU A 1 415 ? 1.487 27.328 6.244 1.00 35.31 415 LEU A O 1
ATOM 3066 N N . ALA A 1 416 ? 0.745 28.614 4.567 1.00 27.52 416 ALA A N 1
ATOM 3067 C CA . ALA A 1 416 ? 1.152 29.892 5.158 1.00 27.52 416 ALA A CA 1
ATOM 3068 C C . ALA A 1 416 ? 0.059 30.564 6.018 1.00 27.52 416 ALA A C 1
ATOM 3070 O O . ALA A 1 416 ? 0.300 31.633 6.566 1.00 27.52 416 ALA A O 1
ATOM 3071 N N . ALA A 1 417 ? -1.139 29.972 6.123 1.00 25.66 417 ALA A N 1
ATOM 3072 C CA . ALA A 1 417 ? -2.300 30.587 6.779 1.00 25.66 417 ALA A CA 1
ATOM 3073 C C . ALA A 1 417 ? -2.673 29.973 8.145 1.00 25.66 417 ALA A C 1
ATOM 3075 O O . ALA A 1 417 ? -3.738 30.278 8.672 1.00 25.66 417 ALA A O 1
ATOM 3076 N N . ALA A 1 418 ? -1.821 29.127 8.733 1.00 25.62 418 ALA A N 1
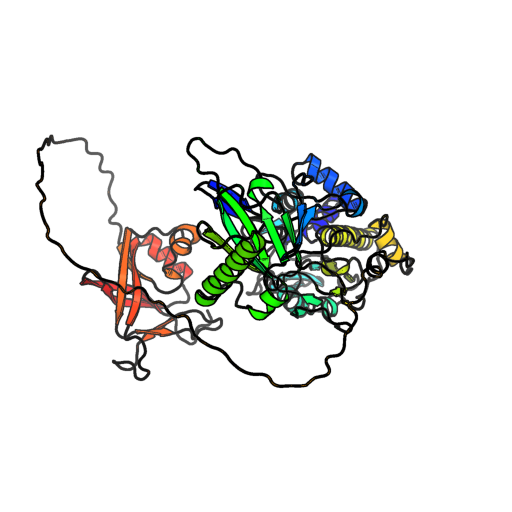ATOM 3077 C CA . ALA A 1 418 ? -1.978 28.715 10.128 1.00 25.62 418 ALA A CA 1
ATOM 3078 C C . ALA A 1 418 ? -1.156 29.664 11.022 1.00 25.62 418 ALA A C 1
ATOM 3080 O O . ALA A 1 418 ? 0.052 29.784 10.794 1.00 25.62 418 ALA A O 1
ATOM 3081 N N . PRO A 1 419 ? -1.759 30.364 12.002 1.00 27.80 419 PRO A N 1
ATOM 3082 C CA . PRO A 1 419 ? -1.001 31.223 12.901 1.00 27.80 419 PRO A CA 1
ATOM 3083 C C . PRO A 1 419 ? -0.036 30.371 13.736 1.00 27.80 419 PRO A C 1
ATOM 3085 O O . PRO A 1 419 ? -0.414 29.342 14.294 1.00 27.80 419 PRO A O 1
ATOM 3088 N N . ALA A 1 420 ? 1.231 30.786 13.785 1.00 26.73 420 ALA A N 1
ATOM 3089 C CA . ALA A 1 420 ? 2.230 30.175 14.653 1.00 26.73 420 ALA A CA 1
ATOM 3090 C C . ALA A 1 420 ? 1.804 30.333 16.127 1.00 26.73 420 ALA A C 1
ATOM 3092 O O . ALA A 1 420 ? 1.339 31.415 16.494 1.00 26.73 420 ALA A O 1
ATOM 3093 N N . PRO A 1 421 ? 1.966 29.308 16.984 1.00 29.48 421 PRO A N 1
ATOM 3094 C CA . PRO A 1 421 ? 1.734 29.476 18.410 1.00 29.48 421 PRO A CA 1
ATOM 3095 C C . PRO A 1 421 ? 2.795 30.429 18.967 1.00 29.48 421 PRO A C 1
ATOM 3097 O O . PRO A 1 421 ? 3.997 30.208 18.802 1.00 29.48 421 PRO A O 1
ATOM 3100 N N . GLN A 1 422 ? 2.336 31.513 19.586 1.00 26.98 422 GLN A N 1
ATOM 3101 C CA . GLN A 1 422 ? 3.185 32.441 20.320 1.00 26.98 422 GLN A CA 1
ATOM 3102 C C . GLN A 1 422 ? 3.823 31.691 21.496 1.00 26.98 422 GLN A C 1
ATOM 3104 O O . GLN A 1 422 ? 3.134 31.045 22.282 1.00 26.98 422 GLN A O 1
ATOM 3109 N N . GLN A 1 423 ? 5.153 31.733 21.572 1.00 26.42 423 GLN A N 1
ATOM 3110 C CA . GLN A 1 423 ? 5.900 31.328 22.757 1.00 26.42 423 GLN A CA 1
ATOM 3111 C C . GLN A 1 423 ? 5.646 32.371 23.845 1.00 26.42 423 GLN A C 1
ATOM 3113 O O . GLN A 1 423 ? 6.119 33.498 23.724 1.00 26.42 423 GLN A O 1
ATOM 3118 N N . GLU A 1 424 ? 4.907 32.005 24.889 1.00 27.80 424 GLU A N 1
ATOM 3119 C CA . GLU A 1 424 ? 4.945 32.738 26.152 1.00 27.80 424 GLU A CA 1
ATOM 3120 C C . GLU A 1 424 ? 6.023 32.124 27.050 1.00 27.80 424 GLU A C 1
ATOM 3122 O O . GLU A 1 424 ? 6.032 30.923 27.335 1.00 27.80 424 GLU A O 1
ATOM 3127 N N . ASP A 1 425 ? 6.971 32.981 27.423 1.00 26.47 425 ASP A N 1
ATOM 3128 C CA . ASP A 1 425 ? 8.090 32.716 28.317 1.00 26.47 425 ASP A CA 1
ATOM 3129 C C . ASP A 1 425 ? 7.617 32.323 29.723 1.00 26.47 425 ASP A C 1
ATOM 3131 O O . ASP A 1 425 ? 6.776 32.979 30.338 1.00 26.47 425 ASP A O 1
ATOM 3135 N N . VAL A 1 426 ? 8.237 31.278 30.272 1.00 28.98 426 VAL A N 1
ATOM 3136 C CA . VAL A 1 426 ? 8.104 30.887 31.678 1.00 28.98 426 VAL A CA 1
ATOM 3137 C C . VAL A 1 426 ? 9.205 31.571 32.487 1.00 28.98 426 VAL A C 1
ATOM 3139 O O . VAL A 1 426 ? 10.383 31.244 32.346 1.00 28.98 426 VAL A O 1
ATOM 3142 N N . GLY A 1 427 ? 8.806 32.467 33.391 1.00 25.44 427 GLY A N 1
ATOM 3143 C CA . GLY A 1 427 ? 9.635 33.015 34.466 1.00 25.44 427 GLY A CA 1
ATOM 3144 C C . GLY A 1 427 ? 8.964 32.831 35.834 1.00 25.44 427 GLY A C 1
ATOM 3145 O O . GLY A 1 427 ? 7.998 33.511 36.158 1.00 25.44 427 GLY A O 1
ATOM 3146 N N . THR A 1 428 ? 9.473 31.883 36.623 1.00 26.56 428 THR A N 1
ATOM 3147 C CA . THR A 1 428 ? 9.238 31.643 38.072 1.00 26.56 428 THR A CA 1
ATOM 3148 C C . THR A 1 428 ? 9.732 32.801 38.972 1.00 26.56 428 THR A C 1
ATOM 3150 O O . THR A 1 428 ? 10.468 33.646 38.466 1.00 26.56 428 THR A O 1
ATOM 3153 N N . PRO A 1 429 ? 9.614 32.752 40.326 1.00 44.69 429 PRO A N 1
ATOM 3154 C CA . PRO A 1 429 ? 8.601 32.191 41.251 1.00 44.69 429 PRO A CA 1
ATOM 3155 C C . PRO A 1 429 ? 8.212 33.208 42.371 1.00 44.69 429 PRO A C 1
ATOM 3157 O O . PRO A 1 429 ? 8.799 34.278 42.431 1.00 44.69 429 PRO A O 1
ATOM 3160 N N . LEU A 1 430 ? 7.269 32.863 43.269 1.00 27.17 430 LEU A N 1
ATOM 3161 C CA . LEU A 1 430 ? 7.018 33.355 44.660 1.00 27.17 430 LEU A CA 1
ATOM 3162 C C . LEU A 1 430 ? 5.554 32.973 44.996 1.00 27.17 430 LEU A C 1
ATOM 3164 O O . LEU A 1 430 ? 4.707 33.071 44.120 1.00 27.17 430 LEU A O 1
ATOM 3168 N N . GLY A 1 431 ? 5.103 32.534 46.166 1.00 24.77 431 GLY A N 1
ATOM 3169 C CA . GLY A 1 431 ? 5.635 32.287 47.500 1.00 24.77 431 GLY A CA 1
ATOM 3170 C C . GLY A 1 431 ? 4.459 31.773 48.365 1.00 24.77 431 GLY A C 1
ATOM 3171 O O . GLY A 1 431 ? 3.311 31.777 47.926 1.00 24.77 431 GLY A O 1
ATOM 3172 N N . ASP A 1 432 ? 4.785 31.284 49.556 1.00 25.97 432 ASP A N 1
ATOM 3173 C CA . ASP A 1 432 ? 3.961 30.685 50.622 1.00 25.97 432 ASP A CA 1
ATOM 3174 C C . ASP A 1 432 ? 2.468 31.062 50.766 1.00 25.97 432 ASP A C 1
ATOM 3176 O O . ASP A 1 432 ? 2.116 32.236 50.752 1.00 25.97 432 ASP A O 1
ATOM 3180 N N . ALA A 1 433 ? 1.626 30.068 51.117 1.00 28.23 433 ALA A N 1
ATOM 3181 C CA . ALA A 1 433 ? 0.766 30.110 52.320 1.00 28.23 433 ALA A CA 1
ATOM 3182 C C . ALA A 1 433 ? -0.075 28.824 52.545 1.00 28.23 433 ALA A C 1
ATOM 3184 O O . ALA A 1 433 ? -1.012 28.508 51.823 1.00 28.23 433 ALA A O 1
ATOM 3185 N N . ALA A 1 434 ? 0.286 28.113 53.616 1.00 27.80 434 ALA A N 1
ATOM 3186 C CA . ALA A 1 434 ? -0.547 27.567 54.699 1.00 27.80 434 ALA A CA 1
ATOM 3187 C C . ALA A 1 434 ? -1.971 26.971 54.476 1.00 27.80 434 ALA A C 1
ATOM 3189 O O . ALA A 1 434 ? -2.947 27.671 54.254 1.00 27.80 434 ALA A O 1
ATOM 3190 N N . ARG A 1 435 ? -2.059 25.676 54.842 1.00 26.30 435 ARG A N 1
ATOM 3191 C CA . ARG A 1 435 ? -2.930 25.039 55.874 1.00 26.30 435 ARG A CA 1
ATOM 3192 C C . ARG A 1 435 ? -4.467 25.204 55.826 1.00 26.30 435 ARG A C 1
ATOM 3194 O O . ARG A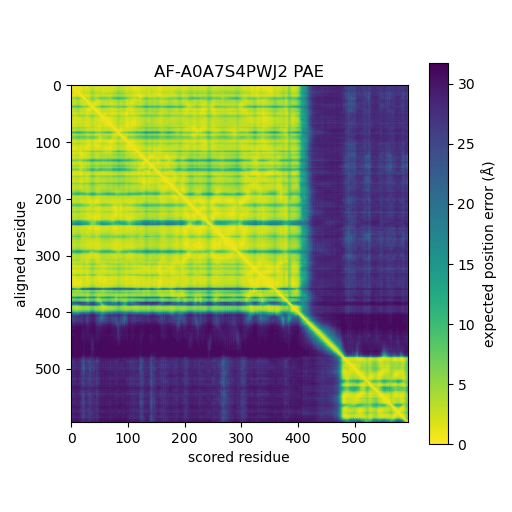 1 435 ? -4.979 26.261 56.156 1.00 26.30 435 ARG A O 1
ATOM 3201 N N . GLN A 1 436 ? -5.162 24.060 55.724 1.00 26.05 436 GLN A N 1
ATOM 3202 C CA . GLN A 1 436 ? -6.100 23.430 56.703 1.00 26.05 436 GLN A CA 1
ATOM 3203 C C . GLN A 1 436 ? -7.012 22.451 55.921 1.00 26.05 436 GLN A C 1
ATOM 3205 O O . GLN A 1 436 ? -7.634 22.847 54.951 1.00 26.05 436 GLN A O 1
ATOM 3210 N N . ALA A 1 437 ? -6.941 21.126 56.077 1.00 25.36 437 ALA A N 1
ATOM 3211 C CA . ALA A 1 437 ? -7.308 20.248 57.196 1.00 25.36 437 ALA A CA 1
ATOM 3212 C C . ALA A 1 437 ? -8.780 19.757 57.171 1.00 25.36 437 ALA A C 1
ATOM 3214 O O . ALA A 1 437 ? -9.717 20.541 57.174 1.00 25.36 437 ALA A O 1
ATOM 3215 N N . VAL A 1 438 ? -8.891 18.424 57.310 1.00 26.44 438 VAL A N 1
ATOM 3216 C CA . VAL A 1 438 ? -10.008 17.593 57.819 1.00 26.44 438 VAL A CA 1
ATOM 3217 C C . VAL A 1 438 ? -11.122 17.171 56.848 1.00 26.44 438 VAL A C 1
ATOM 3219 O O . VAL A 1 438 ? -11.814 17.987 56.259 1.00 26.44 438 VAL A O 1
ATOM 3222 N N . GLY A 1 439 ? -11.363 15.850 56.792 1.00 25.81 439 GLY A N 1
ATOM 3223 C CA . GLY A 1 439 ? -12.630 15.290 56.311 1.00 25.81 439 GLY A CA 1
ATOM 3224 C C . GLY A 1 439 ? -12.570 13.842 55.827 1.00 25.81 439 GLY A C 1
ATOM 3225 O O . GLY A 1 439 ? -12.786 13.571 54.654 1.00 25.81 439 GLY A O 1
ATOM 3226 N N . SER A 1 440 ? -12.252 12.898 56.710 1.00 26.52 440 SER A N 1
ATOM 3227 C CA . SER A 1 440 ? -12.269 11.457 56.443 1.00 26.52 440 SER A CA 1
ATOM 3228 C C . SER A 1 440 ? -13.695 10.883 56.380 1.00 26.52 440 SER A C 1
ATOM 3230 O O . SER A 1 440 ? -14.561 11.271 57.153 1.00 26.52 440 SER A O 1
ATOM 3232 N N . SER A 1 441 ? -13.924 9.859 55.551 1.00 27.95 441 SER A N 1
ATOM 3233 C CA . SER A 1 441 ? -14.682 8.668 55.981 1.00 27.95 441 SER A CA 1
ATOM 3234 C C . SER A 1 441 ? -14.536 7.498 55.004 1.00 27.95 441 SER A C 1
ATOM 3236 O O . SER A 1 441 ? -14.826 7.560 53.815 1.00 27.95 441 SER A O 1
ATOM 3238 N N . LYS A 1 442 ? -14.037 6.403 55.579 1.00 27.44 442 LYS A N 1
ATOM 3239 C CA . LYS A 1 442 ? -13.964 5.044 55.049 1.00 27.44 442 LYS A CA 1
ATOM 3240 C C . LYS A 1 442 ? -15.298 4.351 55.325 1.00 27.44 442 LYS A C 1
ATOM 3242 O O . LYS A 1 442 ? -15.781 4.452 56.448 1.00 27.44 442 LYS A O 1
ATOM 3247 N N . TRP A 1 443 ? -15.774 3.511 54.408 1.00 24.33 443 TRP A N 1
ATOM 3248 C CA . TRP A 1 443 ? -16.655 2.395 54.764 1.00 24.33 443 TRP A CA 1
ATOM 3249 C C . TRP A 1 443 ? -15.994 1.064 54.400 1.00 24.33 443 TRP A C 1
ATOM 3251 O O . TRP A 1 443 ? -15.553 0.831 53.277 1.00 24.33 443 TRP A O 1
ATOM 3261 N N . ARG A 1 444 ? -15.836 0.232 55.435 1.00 26.30 444 ARG A N 1
ATOM 3262 C CA . ARG A 1 444 ? -15.205 -1.091 55.435 1.00 26.30 444 ARG A CA 1
ATOM 3263 C C . ARG A 1 444 ? -16.215 -2.181 55.074 1.00 26.30 444 ARG A C 1
ATOM 3265 O O . ARG A 1 444 ? -17.388 -2.103 55.415 1.00 26.30 444 ARG A O 1
ATOM 3272 N N . ARG A 1 445 ? -15.662 -3.253 54.501 1.00 26.77 445 ARG A N 1
ATOM 3273 C CA . ARG A 1 445 ? -16.216 -4.608 54.354 1.00 26.77 445 ARG A CA 1
ATOM 3274 C C . ARG A 1 445 ? -16.829 -5.182 55.641 1.00 26.77 445 ARG A C 1
ATOM 3276 O O . ARG A 1 445 ? -16.225 -5.054 56.705 1.00 26.77 445 ARG A O 1
ATOM 3283 N N . ARG A 1 446 ? -17.864 -6.013 55.470 1.00 27.67 446 ARG A N 1
ATOM 3284 C CA . ARG A 1 446 ? -18.108 -7.257 56.227 1.00 27.67 446 ARG A CA 1
ATOM 3285 C C . ARG A 1 446 ? -18.759 -8.303 55.303 1.00 27.67 446 ARG A C 1
ATOM 3287 O O . ARG A 1 446 ? -19.723 -7.992 54.621 1.00 27.67 446 ARG A O 1
ATOM 3294 N N . GLY A 1 447 ? -18.219 -9.520 55.293 1.00 27.06 447 GLY A N 1
ATOM 3295 C CA . GLY A 1 447 ? -18.983 -10.770 55.110 1.00 27.06 447 GLY A CA 1
ATOM 3296 C C . GLY A 1 447 ? -18.875 -11.572 56.420 1.00 27.06 447 GLY A C 1
ATOM 3297 O O . GLY A 1 447 ? -18.409 -10.980 57.402 1.00 27.06 447 GLY A O 1
ATOM 3298 N N . PRO A 1 448 ? -19.148 -12.892 56.474 1.00 46.50 448 PRO A N 1
ATOM 3299 C CA . PRO A 1 448 ? -19.856 -13.784 55.540 1.00 46.50 448 PRO A CA 1
ATOM 3300 C C . PRO A 1 448 ? -21.007 -14.572 56.234 1.00 46.50 448 PRO A C 1
ATOM 3302 O O . PRO A 1 448 ? -21.112 -14.544 57.455 1.00 46.50 448 PRO A O 1
ATOM 3305 N N . ALA A 1 449 ? -21.817 -15.332 55.481 1.00 30.20 449 ALA A N 1
ATOM 3306 C CA . ALA A 1 449 ? -22.522 -16.531 55.978 1.00 30.20 449 ALA A CA 1
ATOM 3307 C C . ALA A 1 449 ? -23.076 -17.378 54.808 1.00 30.20 449 ALA A C 1
ATOM 3309 O O . ALA A 1 449 ? -23.863 -16.879 54.008 1.00 30.20 449 ALA A O 1
ATOM 3310 N N . GLY A 1 450 ? -22.650 -18.645 54.713 1.00 28.88 450 GLY A N 1
ATOM 3311 C CA . GLY A 1 450 ? -23.375 -19.728 54.019 1.00 28.88 450 GLY A CA 1
ATOM 3312 C C . GLY A 1 450 ? -24.389 -20.391 54.970 1.00 28.88 450 GLY A C 1
ATOM 3313 O O . GLY A 1 450 ? -24.400 -20.025 56.149 1.00 28.88 450 GLY A O 1
ATOM 3314 N N . PRO A 1 451 ? -25.227 -21.345 54.508 1.00 36.72 451 PRO A N 1
ATOM 3315 C CA . PRO A 1 451 ? -24.745 -22.659 54.048 1.00 36.72 451 PRO A CA 1
ATOM 3316 C C . PRO A 1 451 ? -25.443 -23.244 52.786 1.00 36.72 451 PRO A C 1
ATOM 3318 O O . PRO A 1 451 ? -26.509 -22.799 52.375 1.00 36.72 451 PRO A O 1
ATOM 3321 N N . SER A 1 452 ? -24.806 -24.260 52.182 1.00 29.50 452 SER A N 1
ATOM 3322 C CA . SER A 1 452 ? -25.295 -25.172 51.112 1.00 29.50 452 SER A CA 1
ATOM 3323 C C . SER A 1 452 ? -26.285 -26.237 51.659 1.00 29.50 452 SER A C 1
ATOM 3325 O O . SER A 1 452 ? -26.612 -26.154 52.842 1.00 29.50 452 SER A O 1
ATOM 3327 N N . PRO A 1 453 ? -26.637 -27.348 50.955 1.00 44.34 453 PRO A N 1
ATOM 3328 C CA . PRO A 1 453 ? -26.698 -27.685 49.514 1.00 44.34 453 PRO A CA 1
ATOM 3329 C C . PRO A 1 453 ? -28.077 -28.287 49.109 1.00 44.34 453 PRO A C 1
ATOM 3331 O O . PRO A 1 453 ? -28.900 -28.567 49.971 1.00 44.34 453 PRO A O 1
ATOM 3334 N N . THR A 1 454 ? -28.324 -28.570 47.820 1.00 28.77 454 THR A N 1
ATOM 3335 C CA . THR A 1 454 ? -29.095 -29.762 47.361 1.00 28.77 454 THR A CA 1
ATOM 3336 C C . THR A 1 454 ? -29.107 -29.892 45.831 1.00 28.77 454 THR A C 1
ATOM 3338 O O . THR A 1 454 ? -29.491 -28.980 45.108 1.00 28.77 454 THR A O 1
ATOM 3341 N N . THR A 1 455 ? -28.698 -31.064 45.345 1.00 30.22 455 THR A N 1
ATOM 3342 C CA . THR A 1 455 ? -29.062 -31.661 44.047 1.00 30.22 455 THR A CA 1
ATOM 3343 C C . THR A 1 455 ? -30.312 -32.535 44.220 1.00 30.22 455 THR A C 1
ATOM 3345 O O . THR A 1 455 ? -30.628 -32.926 45.347 1.00 30.22 455 THR A O 1
ATOM 3348 N N . PRO A 1 456 ? -30.995 -32.913 43.121 1.00 37.75 456 PRO A N 1
ATOM 3349 C CA . PRO A 1 456 ? -30.968 -34.340 42.779 1.00 37.75 456 PRO A CA 1
ATOM 3350 C C . PRO A 1 456 ? -30.956 -34.690 41.269 1.00 37.75 456 PRO A C 1
ATOM 3352 O O . PRO A 1 456 ? -31.613 -34.063 40.450 1.00 37.75 456 PRO A O 1
ATOM 3355 N N . ARG A 1 457 ? -30.209 -35.773 40.992 1.00 27.95 457 ARG A N 1
ATOM 3356 C CA . ARG A 1 457 ? -30.456 -36.951 40.122 1.00 27.95 457 ARG A CA 1
ATOM 3357 C C . ARG A 1 457 ? -30.992 -36.829 38.679 1.00 27.95 457 ARG A C 1
ATOM 3359 O O . ARG A 1 457 ? -32.141 -36.499 38.440 1.00 27.95 457 ARG A O 1
ATOM 3366 N N . ALA A 1 458 ? -30.142 -37.316 37.767 1.00 28.41 458 ALA A N 1
ATOM 3367 C CA . ALA A 1 458 ? -30.276 -38.540 36.952 1.00 28.41 458 ALA A CA 1
ATOM 3368 C C . ALA A 1 458 ? -31.672 -39.039 36.514 1.00 28.41 458 ALA A C 1
ATOM 3370 O O . ALA A 1 458 ? -32.488 -39.433 37.343 1.00 28.41 458 ALA A O 1
ATOM 3371 N N . GLY A 1 459 ? -31.814 -39.215 35.195 1.00 26.16 459 GLY A N 1
ATOM 3372 C CA . GLY A 1 459 ? -32.696 -40.184 34.544 1.00 26.16 459 GLY A CA 1
ATOM 3373 C C . GLY A 1 459 ? -31.945 -40.845 33.384 1.00 26.16 459 GLY A C 1
ATOM 3374 O O . GLY A 1 459 ? -31.529 -40.164 32.449 1.00 26.16 459 GLY A O 1
ATOM 3375 N N . ALA A 1 460 ? -31.716 -42.149 33.509 1.00 28.86 460 ALA A N 1
ATOM 3376 C CA . ALA A 1 460 ? -31.325 -43.064 32.445 1.00 28.86 460 ALA A CA 1
ATOM 3377 C C . ALA A 1 460 ? -32.587 -43.778 31.937 1.00 28.86 460 ALA A C 1
ATOM 3379 O O . ALA A 1 460 ? -33.538 -43.883 32.703 1.00 28.86 460 ALA A O 1
ATOM 3380 N N . ASP A 1 461 ? -32.557 -44.209 30.673 1.00 28.48 461 ASP A N 1
ATOM 3381 C CA . ASP A 1 461 ? -33.302 -45.304 30.012 1.00 28.48 461 ASP A CA 1
ATOM 3382 C C . ASP A 1 461 ? -33.355 -44.953 28.510 1.00 28.48 461 ASP A C 1
ATOM 3384 O O . ASP A 1 461 ? -33.596 -43.807 28.150 1.00 28.48 461 ASP A O 1
ATOM 3388 N N . GLY A 1 462 ? -33.111 -45.815 27.530 1.00 25.77 462 GLY A N 1
ATOM 3389 C CA . GLY A 1 462 ? -32.815 -47.234 27.491 1.00 25.77 462 GLY A CA 1
ATOM 3390 C C . GLY A 1 462 ? -32.769 -47.649 26.008 1.00 25.77 462 GLY A C 1
ATOM 3391 O O . GLY A 1 462 ? -33.581 -47.204 25.206 1.00 25.77 462 GLY A O 1
ATOM 3392 N N . LEU A 1 463 ? -31.742 -48.429 25.668 1.00 27.72 463 LEU A N 1
ATOM 3393 C CA . LEU A 1 463 ? -31.626 -49.463 24.626 1.00 27.72 463 LEU A CA 1
ATOM 3394 C C . LEU A 1 463 ? -32.690 -49.574 23.507 1.00 27.72 463 LEU A C 1
ATOM 3396 O O . LEU A 1 463 ? -33.850 -49.871 23.767 1.00 27.72 463 LEU A O 1
ATOM 3400 N N . ALA A 1 464 ? -32.211 -49.638 22.258 1.00 26.28 464 ALA A N 1
ATOM 3401 C CA . ALA A 1 464 ? -32.629 -50.676 21.307 1.00 26.28 464 ALA A CA 1
ATOM 3402 C C . ALA A 1 464 ? -31.521 -50.929 20.268 1.00 26.28 464 ALA A C 1
ATOM 3404 O O . ALA A 1 464 ? -31.188 -50.066 19.459 1.00 26.28 464 ALA A O 1
ATOM 3405 N N . ALA A 1 465 ? -30.951 -52.133 20.310 1.00 26.73 465 ALA A N 1
ATOM 3406 C CA . ALA A 1 465 ? -30.085 -52.690 19.284 1.00 26.73 465 ALA A CA 1
ATOM 3407 C C . ALA A 1 465 ? -30.941 -53.530 18.333 1.00 26.73 465 ALA A C 1
ATOM 3409 O O . ALA A 1 465 ? -31.735 -54.345 18.797 1.00 26.73 465 ALA A O 1
ATOM 3410 N N . CYS A 1 466 ? -30.739 -53.384 17.025 1.00 24.92 466 CYS A N 1
ATOM 3411 C CA . CYS A 1 466 ? -31.009 -54.441 16.058 1.00 24.92 466 CYS A CA 1
ATOM 3412 C C . CYS A 1 466 ? -29.913 -54.462 14.998 1.00 24.92 466 CYS A C 1
ATOM 3414 O O . CYS A 1 466 ? -29.434 -53.442 14.509 1.00 24.92 466 CYS A O 1
ATOM 3416 N N . SER A 1 467 ? -29.482 -55.685 14.750 1.00 25.62 467 SER A N 1
ATOM 3417 C CA . SER A 1 467 ? -28.286 -56.120 14.065 1.00 25.62 467 SER A CA 1
ATOM 3418 C C . SER A 1 467 ? -28.500 -56.338 12.570 1.00 25.62 467 SER A C 1
ATOM 3420 O O . SER A 1 467 ? -29.571 -56.749 12.143 1.00 25.62 467 SER A O 1
ATOM 3422 N N . ALA A 1 468 ? -27.365 -56.259 11.875 1.00 26.94 468 ALA A N 1
ATOM 3423 C CA . ALA A 1 468 ? -26.957 -57.081 10.739 1.00 26.94 468 ALA A CA 1
ATOM 3424 C C . ALA A 1 468 ? -27.437 -56.728 9.316 1.00 26.94 468 ALA A C 1
ATOM 3426 O O . ALA A 1 468 ? -28.575 -56.950 8.919 1.00 26.94 468 ALA A O 1
ATOM 3427 N N . SER A 1 469 ? -26.409 -56.417 8.516 1.00 27.06 469 SER A N 1
ATOM 3428 C CA . SER A 1 469 ? -26.027 -57.072 7.252 1.00 27.06 469 SER A CA 1
ATOM 3429 C C . SER A 1 469 ? -26.157 -56.217 5.990 1.00 27.06 469 SER A C 1
ATOM 3431 O O . SER A 1 469 ? -27.203 -55.660 5.684 1.00 27.06 469 SER A O 1
ATOM 3433 N N . GLY A 1 470 ? -25.041 -56.114 5.264 1.00 27.28 470 GLY A N 1
ATOM 3434 C CA . GLY A 1 470 ? -24.934 -55.371 4.011 1.00 27.28 470 GLY A CA 1
ATOM 3435 C C . GLY A 1 470 ? -23.497 -54.981 3.686 1.00 27.28 470 GLY A C 1
ATOM 3436 O O . GLY A 1 470 ? -23.192 -53.809 3.517 1.00 27.28 470 GLY A O 1
ATOM 3437 N N . ASP A 1 471 ? -22.620 -55.981 3.682 1.00 28.36 471 ASP A N 1
ATOM 3438 C CA . ASP A 1 471 ? -21.207 -55.917 3.320 1.00 28.36 471 ASP A CA 1
ATOM 3439 C C . ASP A 1 471 ? -21.006 -55.361 1.895 1.00 28.36 471 ASP A C 1
ATOM 3441 O O . ASP A 1 471 ? -21.481 -55.943 0.922 1.00 28.36 471 ASP A O 1
ATOM 3445 N N . GLN A 1 472 ? -20.235 -54.280 1.766 1.00 28.17 472 GLN A N 1
ATOM 3446 C CA . GLN A 1 472 ? -19.359 -54.046 0.612 1.00 28.17 472 GLN A CA 1
ATOM 3447 C C . GLN A 1 472 ? -18.018 -53.520 1.131 1.00 28.17 472 GLN A C 1
ATOM 3449 O O . GLN A 1 472 ? -17.652 -52.356 0.972 1.00 28.17 472 GLN A O 1
ATOM 3454 N N . ARG A 1 473 ? -17.270 -54.403 1.799 1.00 31.31 473 ARG A N 1
ATOM 3455 C CA . ARG A 1 473 ? -15.839 -54.214 2.041 1.00 31.31 473 ARG A CA 1
ATOM 3456 C C . ARG A 1 473 ? -15.078 -54.358 0.724 1.00 31.31 473 ARG A C 1
ATOM 3458 O O . ARG A 1 473 ? -14.713 -55.456 0.318 1.00 31.31 473 ARG A O 1
ATOM 3465 N N . SER A 1 474 ? -14.799 -53.228 0.082 1.00 33.03 474 SER A N 1
ATOM 3466 C CA . SER A 1 474 ? -13.691 -53.114 -0.865 1.00 33.03 474 SER A CA 1
ATOM 3467 C C . SER A 1 474 ? -12.404 -52.865 -0.073 1.00 33.03 474 SER A C 1
ATOM 3469 O O . SER A 1 474 ? -12.223 -51.785 0.478 1.00 33.03 474 SER A O 1
ATOM 3471 N N . ALA A 1 475 ? -11.574 -53.907 0.020 1.00 33.38 475 ALA A N 1
ATOM 3472 C CA . ALA A 1 475 ? -10.156 -53.953 0.398 1.00 33.38 475 ALA A CA 1
ATOM 3473 C C . ALA A 1 475 ? -9.557 -52.700 1.081 1.00 33.38 475 ALA A C 1
ATOM 3475 O O . ALA A 1 475 ? -9.134 -51.752 0.421 1.00 33.38 475 ALA A O 1
ATOM 3476 N N . CYS A 1 476 ? -9.438 -52.747 2.411 1.00 31.42 476 CYS A N 1
ATOM 3477 C CA . CYS A 1 476 ? -8.614 -51.810 3.170 1.00 31.42 476 CYS A CA 1
ATOM 3478 C C . CYS A 1 476 ? -7.142 -52.181 2.938 1.00 31.42 476 CYS A C 1
ATOM 3480 O O . CYS A 1 476 ? -6.695 -53.237 3.384 1.00 31.42 476 CYS A O 1
ATOM 3482 N N . ALA A 1 477 ? -6.407 -51.345 2.206 1.00 41.69 477 ALA A N 1
ATOM 3483 C CA . ALA A 1 477 ? -4.953 -51.373 2.262 1.00 41.69 477 ALA A CA 1
ATOM 3484 C C . ALA A 1 477 ? -4.534 -51.018 3.697 1.00 41.69 477 ALA A C 1
ATOM 3486 O O . ALA A 1 477 ? -5.098 -50.097 4.288 1.00 41.69 477 ALA A O 1
ATOM 3487 N N . ASP A 1 478 ? -3.587 -51.769 4.250 1.00 43.50 478 ASP A N 1
ATOM 3488 C CA . ASP A 1 478 ? -2.939 -51.479 5.528 1.00 43.50 478 ASP A CA 1
ATOM 3489 C C . ASP A 1 478 ? -2.260 -50.100 5.396 1.00 43.50 478 ASP A C 1
ATOM 3491 O O . ASP A 1 478 ? -1.230 -49.955 4.733 1.00 43.50 478 ASP A O 1
ATOM 3495 N N . GLU A 1 479 ? -2.907 -49.033 5.874 1.00 58.50 479 GLU A N 1
ATOM 3496 C CA . GLU A 1 479 ? -2.322 -47.694 5.824 1.00 58.50 479 GLU A CA 1
ATOM 3497 C C . GLU A 1 479 ? -1.276 -47.597 6.933 1.00 58.50 479 GLU A C 1
ATOM 3499 O O . GLU A 1 479 ? -1.610 -47.298 8.076 1.00 58.50 479 GLU A O 1
ATOM 3504 N N . ASP A 1 480 ? -0.006 -47.828 6.592 1.00 85.81 480 ASP A N 1
ATOM 3505 C CA . ASP A 1 480 ? 1.116 -47.606 7.507 1.00 85.81 480 ASP A CA 1
ATOM 3506 C C . ASP A 1 480 ? 1.016 -46.204 8.141 1.00 85.81 480 ASP A C 1
ATOM 3508 O O . ASP A 1 480 ? 1.102 -45.175 7.455 1.00 85.81 480 ASP A O 1
ATOM 3512 N N . LEU A 1 481 ? 0.836 -46.155 9.463 1.00 94.69 481 LEU A N 1
ATOM 3513 C CA . LEU A 1 481 ? 0.788 -44.919 10.240 1.00 94.69 481 LEU A CA 1
ATOM 3514 C C . LEU A 1 481 ? 2.157 -44.618 10.856 1.00 94.69 481 LEU A C 1
ATOM 3516 O O . LEU A 1 481 ? 2.886 -45.507 11.290 1.00 94.69 481 LEU A O 1
ATOM 3520 N N . VAL A 1 482 ? 2.510 -43.336 10.908 1.00 94.62 482 VAL A N 1
ATOM 3521 C CA . VAL A 1 482 ? 3.797 -42.855 11.414 1.00 94.62 482 VAL A CA 1
ATOM 3522 C C . VAL A 1 482 ? 3.559 -41.734 12.413 1.00 94.62 482 VAL A C 1
ATOM 3524 O O . VAL A 1 482 ? 2.962 -40.712 12.077 1.00 94.62 482 VAL A O 1
ATOM 3527 N N . TRP A 1 483 ? 4.091 -41.892 13.622 1.00 96.50 483 TRP A N 1
ATOM 3528 C CA . TRP A 1 483 ? 4.176 -40.798 14.582 1.00 96.50 483 TRP A CA 1
ATOM 3529 C C . TRP A 1 483 ? 5.287 -39.827 14.185 1.00 96.50 483 TRP A C 1
ATOM 3531 O O . TRP A 1 483 ? 6.434 -40.222 13.969 1.00 96.50 483 TRP A O 1
ATOM 3541 N N . TYR A 1 484 ? 4.947 -38.545 14.105 1.00 95.75 484 TYR A N 1
ATOM 3542 C CA . TYR A 1 484 ? 5.866 -37.440 13.860 1.00 95.75 484 TYR A CA 1
ATOM 3543 C C . TYR A 1 484 ? 5.809 -36.453 15.028 1.00 95.75 484 TYR A C 1
ATOM 3545 O O . TYR A 1 484 ? 4.728 -36.005 15.398 1.00 95.75 484 TYR A O 1
ATOM 3553 N N . PHE A 1 485 ? 6.954 -36.094 15.605 1.00 96.62 485 PHE A N 1
ATOM 3554 C CA . PHE A 1 485 ? 7.024 -35.046 16.624 1.00 96.62 485 PHE A CA 1
ATOM 3555 C C . PHE A 1 485 ? 7.314 -33.698 15.967 1.00 96.62 485 PHE A C 1
ATOM 3557 O O . PHE A 1 485 ? 8.426 -33.435 15.501 1.00 96.62 485 PHE A O 1
ATOM 3564 N N . GLY A 1 486 ? 6.299 -32.842 15.931 1.00 92.88 486 GLY A N 1
ATOM 3565 C CA . GLY A 1 486 ? 6.411 -31.476 15.452 1.00 92.88 486 GLY A CA 1
ATOM 3566 C C . GLY A 1 486 ? 6.771 -30.502 16.573 1.00 92.88 486 GLY A C 1
ATOM 3567 O O . GLY A 1 486 ? 6.261 -30.581 17.689 1.00 92.88 486 GLY A O 1
ATOM 3568 N N . PHE A 1 487 ? 7.588 -29.509 16.236 1.00 91.56 487 PHE A N 1
ATOM 3569 C CA . PHE A 1 487 ? 7.887 -28.338 17.060 1.00 91.56 487 PHE A CA 1
ATOM 3570 C C . PHE A 1 487 ? 8.002 -27.068 16.196 1.00 91.56 487 PHE A C 1
ATOM 3572 O O . PHE A 1 487 ? 8.156 -27.119 14.969 1.00 91.56 487 PHE A O 1
ATOM 3579 N N . GLY A 1 488 ? 7.898 -25.894 16.823 1.00 86.19 488 GLY A N 1
ATOM 3580 C CA . GLY A 1 488 ? 8.019 -24.608 16.131 1.00 86.19 488 GLY A CA 1
ATOM 3581 C C . GLY A 1 488 ? 6.973 -24.417 15.024 1.00 86.19 488 GLY A C 1
ATOM 3582 O O . GLY A 1 488 ? 5.774 -24.539 15.249 1.00 86.19 488 GLY A O 1
ATOM 3583 N N . ALA A 1 489 ? 7.410 -24.104 13.802 1.00 78.81 489 ALA A N 1
ATOM 3584 C CA . ALA A 1 489 ? 6.491 -23.849 12.690 1.00 78.81 489 ALA A CA 1
ATOM 3585 C C . ALA A 1 489 ? 5.774 -25.110 12.164 1.00 78.81 489 ALA A C 1
ATOM 3587 O O . ALA A 1 489 ? 4.748 -24.978 11.493 1.00 78.81 489 ALA A O 1
ATOM 3588 N N . SER A 1 490 ? 6.296 -26.308 12.449 1.00 83.25 490 SER A N 1
ATOM 3589 C CA . SER A 1 490 ? 5.745 -27.574 11.940 1.00 83.25 490 SER A CA 1
ATOM 3590 C C . SER A 1 490 ? 4.423 -27.981 12.598 1.00 83.25 490 SER A C 1
ATOM 3592 O O . SER A 1 490 ? 3.680 -28.753 12.006 1.00 83.25 490 SER A O 1
ATOM 3594 N N . ILE A 1 491 ? 4.090 -27.410 13.761 1.00 88.50 491 ILE A N 1
ATOM 3595 C CA . ILE A 1 491 ? 2.821 -27.645 14.474 1.00 88.50 491 ILE A CA 1
ATOM 3596 C C . ILE A 1 491 ? 1.747 -26.597 14.155 1.00 88.50 491 ILE A C 1
ATOM 3598 O O . ILE A 1 491 ? 0.672 -26.611 14.744 1.00 88.50 491 ILE A O 1
ATOM 3602 N N . SER A 1 492 ? 2.018 -25.662 13.237 1.00 86.50 492 SER A N 1
ATOM 3603 C CA . SER A 1 492 ? 1.033 -24.656 12.832 1.00 86.50 492 SER A CA 1
ATOM 3604 C C . SER A 1 492 ? -0.120 -25.318 12.058 1.00 86.50 492 SER A C 1
ATOM 3606 O O . SER A 1 492 ? 0.130 -25.862 10.976 1.00 86.50 492 SER A O 1
ATOM 3608 N N . PRO A 1 493 ? -1.384 -25.209 12.523 1.00 84.19 493 PRO A N 1
ATOM 3609 C CA . PRO A 1 493 ? -2.525 -25.821 11.837 1.00 84.19 493 PRO A CA 1
ATOM 3610 C C . PRO A 1 493 ? -2.693 -25.312 10.402 1.00 84.19 493 PRO A C 1
ATOM 3612 O O . PRO A 1 493 ? -2.959 -26.096 9.494 1.00 84.19 493 PRO A O 1
ATOM 3615 N N . VAL A 1 494 ? -2.455 -24.014 10.182 1.00 82.19 494 VAL A N 1
ATOM 3616 C CA . VAL A 1 494 ? -2.498 -23.374 8.857 1.00 82.19 494 VAL A CA 1
ATOM 3617 C C . VAL A 1 494 ? -1.428 -23.965 7.938 1.00 82.19 494 VAL A C 1
ATOM 3619 O O . VAL A 1 494 ? -1.719 -24.341 6.804 1.00 82.19 494 VAL A O 1
ATOM 3622 N N . LYS A 1 495 ? -0.183 -24.116 8.413 1.00 82.88 495 LYS A N 1
ATOM 3623 C CA . LYS A 1 495 ? 0.880 -24.707 7.585 1.00 82.88 495 LYS A CA 1
ATOM 3624 C C . LYS A 1 495 ? 0.597 -26.171 7.263 1.00 82.88 495 LYS A C 1
ATOM 3626 O O . LYS A 1 495 ? 0.718 -26.558 6.104 1.00 82.88 495 LYS A O 1
ATOM 3631 N N . LEU A 1 496 ? 0.203 -26.974 8.249 1.00 87.06 496 LEU A N 1
ATOM 3632 C CA . LEU A 1 496 ? -0.083 -28.395 8.044 1.00 87.06 496 LEU A CA 1
ATOM 3633 C C . LEU A 1 496 ? -1.263 -28.600 7.088 1.00 87.06 496 LEU A C 1
ATOM 3635 O O . LEU A 1 496 ? -1.114 -29.257 6.058 1.00 87.06 496 LEU A O 1
ATOM 3639 N N . ARG A 1 497 ? -2.410 -27.986 7.382 1.00 89.38 497 ARG A N 1
ATOM 3640 C CA . ARG A 1 497 ? -3.669 -28.278 6.685 1.00 89.38 497 ARG A CA 1
ATOM 3641 C C . ARG A 1 497 ? -3.817 -27.484 5.391 1.00 89.38 497 ARG A C 1
ATOM 3643 O O . ARG A 1 497 ? -4.197 -28.045 4.366 1.00 89.38 497 ARG A O 1
ATOM 3650 N N . GLU A 1 498 ? -3.483 -26.196 5.396 1.00 82.69 498 GLU A N 1
ATOM 3651 C CA . GLU A 1 498 ? -3.728 -25.329 4.237 1.00 82.69 498 GLU A CA 1
ATOM 3652 C C . GLU A 1 498 ? -2.573 -25.340 3.237 1.00 82.69 498 GLU A C 1
ATOM 3654 O O . GLU A 1 498 ? -2.829 -25.419 2.034 1.00 82.69 498 GLU A O 1
ATOM 3659 N N . GLN A 1 499 ? -1.321 -25.297 3.706 1.00 81.25 499 GLN A N 1
ATOM 3660 C CA . GLN A 1 499 ? -0.148 -25.222 2.823 1.00 81.25 499 GLN A CA 1
ATOM 3661 C C . GLN A 1 499 ? 0.374 -26.606 2.429 1.00 81.25 499 GLN A C 1
ATOM 3663 O O . GLN A 1 499 ? 0.625 -26.860 1.254 1.00 81.25 499 GLN A O 1
ATOM 3668 N N . ARG A 1 500 ? 0.524 -27.515 3.400 1.00 84.75 500 ARG A N 1
ATOM 3669 C CA . ARG A 1 500 ? 1.107 -28.852 3.182 1.00 84.75 500 ARG A CA 1
ATOM 3670 C C . ARG A 1 500 ? 0.067 -29.910 2.807 1.00 84.75 500 ARG A C 1
ATOM 3672 O O . ARG A 1 500 ? 0.447 -30.988 2.353 1.00 84.75 500 ARG A O 1
ATOM 3679 N N . LYS A 1 501 ? -1.226 -29.591 2.954 1.00 88.81 501 LYS A N 1
ATOM 3680 C CA . LYS A 1 501 ? -2.357 -30.503 2.708 1.00 88.81 501 LYS A CA 1
ATOM 3681 C C . LYS A 1 501 ? -2.211 -31.813 3.494 1.00 88.81 501 LYS A C 1
ATOM 3683 O O . LYS A 1 501 ? -2.409 -32.892 2.948 1.00 88.81 501 LYS A O 1
ATOM 3688 N N . ILE A 1 502 ? -1.796 -31.705 4.755 1.00 90.00 502 ILE A N 1
ATOM 3689 C CA . ILE A 1 502 ? -1.641 -32.819 5.692 1.00 90.00 502 ILE A CA 1
ATOM 3690 C C . ILE A 1 502 ? -2.687 -32.657 6.791 1.00 90.00 502 ILE A C 1
ATOM 3692 O O . ILE A 1 502 ? -2.750 -31.619 7.456 1.00 90.00 502 ILE A O 1
ATOM 3696 N N . THR A 1 503 ? -3.483 -33.701 6.998 1.00 90.50 503 THR A N 1
ATOM 3697 C CA . THR A 1 503 ? -4.442 -33.789 8.101 1.00 90.50 503 THR A CA 1
ATOM 3698 C C . THR A 1 503 ? -4.034 -34.964 8.983 1.00 90.50 503 THR A C 1
ATOM 3700 O O . THR A 1 503 ? -4.164 -36.105 8.542 1.00 90.50 503 THR A O 1
ATOM 3703 N N . PRO A 1 504 ? -3.502 -34.706 10.191 1.00 93.00 504 PRO A N 1
ATOM 3704 C CA . PRO A 1 504 ? -3.170 -35.768 11.130 1.00 93.00 504 PRO A CA 1
ATOM 3705 C C . PRO A 1 504 ? -4.398 -36.615 11.471 1.00 93.00 504 PRO A C 1
ATOM 3707 O O . PRO A 1 504 ? -5.507 -36.096 11.590 1.00 93.00 504 PRO A O 1
ATOM 3710 N N . VAL A 1 505 ? -4.178 -37.917 11.632 1.00 95.50 505 VAL A N 1
ATOM 3711 C CA . VAL A 1 505 ? -5.165 -38.874 12.148 1.00 95.50 505 VAL A CA 1
ATOM 3712 C C . VAL A 1 505 ? -5.403 -38.621 13.637 1.00 95.50 505 VAL A C 1
ATOM 3714 O O . VAL A 1 505 ? -6.531 -38.706 14.112 1.00 95.50 505 VAL A O 1
ATOM 3717 N N . GLU A 1 506 ? -4.339 -38.266 14.356 1.00 95.06 506 GLU A N 1
ATOM 3718 C CA . GLU A 1 506 ? -4.347 -37.976 15.786 1.00 95.06 506 GLU A CA 1
ATOM 3719 C C . GLU A 1 506 ? -3.320 -36.874 16.093 1.00 95.06 506 GLU A C 1
ATOM 3721 O O . GLU A 1 506 ? -2.264 -36.808 15.458 1.00 95.06 506 GLU A O 1
ATOM 3726 N N . GLU A 1 507 ? -3.628 -36.006 17.059 1.00 95.94 507 GLU A N 1
ATOM 3727 C CA . GLU A 1 507 ? -2.752 -34.923 17.518 1.00 95.94 507 GLU A CA 1
ATOM 3728 C C . GLU A 1 507 ? -2.694 -34.925 19.050 1.00 95.94 507 GLU A C 1
ATOM 3730 O O . GLU A 1 507 ? -3.722 -34.746 19.705 1.00 95.94 507 GLU A O 1
ATOM 3735 N N . VAL A 1 508 ? -1.507 -35.118 19.633 1.00 96.31 508 VAL A N 1
ATOM 3736 C CA . VAL A 1 508 ? -1.328 -35.224 21.091 1.00 96.31 508 VAL A CA 1
ATOM 3737 C C . VAL A 1 508 ? -0.153 -34.358 21.551 1.00 96.31 508 VAL A C 1
ATOM 3739 O O . VAL A 1 508 ? 0.961 -34.524 21.058 1.00 96.31 508 VAL A O 1
ATOM 3742 N N . PRO A 1 509 ? -0.341 -33.427 22.501 1.00 96.88 509 PRO A N 1
ATOM 3743 C CA . PRO A 1 509 ? 0.768 -32.680 23.083 1.00 96.88 509 PRO A CA 1
ATOM 3744 C C . PRO A 1 509 ? 1.758 -33.590 23.812 1.00 96.88 509 PRO A C 1
ATOM 3746 O O . PRO A 1 509 ? 1.364 -34.526 24.510 1.00 96.88 509 PRO A O 1
ATOM 3749 N N . GLY A 1 510 ? 3.048 -33.294 23.692 1.00 96.44 510 GLY A N 1
ATOM 3750 C CA . GLY A 1 510 ? 4.088 -34.071 24.352 1.00 96.44 510 GLY A CA 1
ATOM 3751 C C . GLY A 1 510 ? 5.394 -33.312 24.514 1.00 96.44 510 GLY A C 1
ATOM 3752 O O . GLY A 1 510 ? 5.540 -32.155 24.102 1.00 96.44 510 GLY A O 1
ATOM 3753 N N . ARG A 1 511 ? 6.366 -33.983 25.120 1.00 96.31 511 ARG A N 1
ATOM 3754 C CA . ARG A 1 511 ? 7.721 -33.479 25.314 1.00 96.31 511 ARG A CA 1
ATOM 3755 C C . ARG A 1 511 ? 8.766 -34.503 24.896 1.00 96.31 511 ARG A C 1
ATOM 3757 O O . ARG A 1 511 ? 8.545 -35.708 24.984 1.00 96.31 511 ARG A O 1
ATOM 3764 N N . LEU A 1 512 ? 9.924 -33.998 24.500 1.00 95.62 512 LEU A N 1
ATOM 3765 C CA . LEU A 1 512 ? 11.115 -34.758 24.150 1.00 95.62 512 LEU A CA 1
ATOM 3766 C C . LEU A 1 512 ? 12.223 -34.436 25.177 1.00 95.62 512 LEU A C 1
ATOM 3768 O O . LEU A 1 512 ? 12.914 -33.423 25.021 1.00 95.62 512 LEU A O 1
ATOM 3772 N N . PRO A 1 513 ? 12.356 -35.230 26.260 1.00 93.38 513 PRO A N 1
ATOM 3773 C CA . PRO A 1 513 ? 13.351 -35.010 27.313 1.00 93.38 513 PRO A CA 1
ATOM 3774 C C . PRO A 1 513 ? 14.786 -35.198 26.821 1.00 93.38 513 PRO A C 1
ATOM 3776 O O . PRO A 1 513 ? 15.047 -36.034 25.956 1.00 93.38 513 PRO A O 1
ATOM 3779 N N . GLY A 1 514 ? 15.739 -34.453 27.387 1.00 91.94 514 GLY A N 1
ATOM 3780 C CA . GLY A 1 514 ? 17.155 -34.573 27.006 1.00 91.94 514 GLY A CA 1
ATOM 3781 C C . GLY A 1 514 ? 17.517 -33.862 25.694 1.00 91.94 514 GLY A C 1
ATOM 3782 O O . GLY A 1 514 ? 18.650 -33.970 25.224 1.00 91.94 514 GLY A O 1
ATOM 3783 N N . TRP A 1 515 ? 16.571 -33.120 25.119 1.00 93.12 515 TRP A N 1
ATOM 3784 C CA . TRP A 1 515 ? 16.752 -32.272 23.944 1.00 93.12 515 TRP A CA 1
ATOM 3785 C C . TRP A 1 515 ? 16.392 -30.828 24.282 1.00 93.12 515 TRP A C 1
ATOM 3787 O O . TRP A 1 515 ? 15.526 -30.582 25.123 1.00 93.12 515 TRP A O 1
ATOM 3797 N N . ARG A 1 516 ? 17.013 -29.870 23.590 1.00 91.50 516 ARG A N 1
ATOM 3798 C CA . ARG A 1 516 ? 16.695 -28.442 23.710 1.00 91.50 516 ARG A CA 1
ATOM 3799 C C . ARG A 1 516 ? 16.394 -27.819 22.356 1.00 91.50 516 ARG A C 1
ATOM 3801 O O . ARG A 1 516 ? 16.989 -28.195 21.352 1.00 91.50 516 ARG A O 1
ATOM 3808 N N . LEU A 1 517 ? 15.510 -26.824 22.353 1.00 90.44 517 LEU A N 1
ATOM 3809 C CA . LEU A 1 517 ? 15.239 -25.994 21.182 1.00 90.44 517 LEU A CA 1
ATOM 3810 C C . LEU A 1 517 ? 16.325 -24.915 21.070 1.00 90.44 517 LEU A C 1
ATOM 3812 O O . LEU A 1 517 ? 16.587 -24.191 22.033 1.00 90.44 517 LEU A O 1
ATOM 3816 N N . VAL A 1 518 ? 16.937 -24.798 19.898 1.00 87.00 518 VAL A N 1
ATOM 3817 C CA . VAL A 1 518 ? 17.976 -23.819 19.561 1.00 87.00 518 VAL A CA 1
ATOM 3818 C C . VAL A 1 518 ? 17.574 -23.022 18.321 1.00 87.00 518 VAL A C 1
ATOM 3820 O O . VAL A 1 518 ? 16.816 -23.498 17.486 1.00 87.00 518 VAL A O 1
ATOM 3823 N N . PHE A 1 519 ? 18.091 -21.802 18.184 1.00 84.88 519 PHE A N 1
ATOM 3824 C CA . PHE A 1 519 ? 17.866 -20.935 17.017 1.00 84.88 519 PHE A CA 1
ATOM 3825 C C . PHE A 1 519 ? 19.202 -20.561 16.374 1.00 84.88 519 PHE A C 1
ATOM 3827 O O . PHE A 1 519 ? 19.557 -19.389 16.259 1.00 84.88 519 PHE A O 1
ATOM 3834 N N . ASN A 1 520 ? 19.992 -21.577 16.035 1.00 75.12 520 ASN A N 1
ATOM 3835 C CA . ASN A 1 520 ? 21.380 -21.429 15.597 1.00 75.12 520 ASN A CA 1
ATOM 3836 C C . ASN A 1 520 ? 21.571 -21.461 14.068 1.00 75.12 520 ASN A C 1
ATOM 3838 O O . ASN A 1 520 ? 22.697 -21.302 13.598 1.00 75.12 520 ASN A O 1
ATOM 3842 N N . HIS A 1 521 ? 20.495 -21.581 13.280 1.00 70.69 521 HIS A N 1
ATOM 3843 C CA . HIS A 1 521 ? 20.548 -21.441 11.820 1.00 70.69 521 HIS A CA 1
ATOM 3844 C C . HIS A 1 521 ? 20.599 -19.974 11.361 1.00 70.69 521 HIS A C 1
ATOM 3846 O O . HIS A 1 521 ? 20.091 -19.060 12.025 1.00 70.69 521 HIS A O 1
ATOM 3852 N N . LYS A 1 522 ? 21.176 -19.729 10.173 1.00 57.78 522 LYS A N 1
ATOM 3853 C CA . LYS A 1 522 ? 21.157 -18.398 9.541 1.00 57.78 522 LYS A CA 1
ATOM 3854 C C . LYS A 1 522 ? 19.704 -17.989 9.276 1.00 57.78 522 LYS A C 1
ATOM 3856 O O . LYS A 1 522 ? 18.948 -18.722 8.670 1.00 57.78 522 LYS A O 1
ATOM 3861 N N . GLY A 1 523 ? 19.307 -16.807 9.746 1.00 61.94 523 GLY A N 1
ATOM 3862 C CA . GLY A 1 523 ? 17.913 -16.350 9.658 1.00 61.94 523 GLY A CA 1
ATOM 3863 C C . GLY A 1 523 ? 17.052 -16.673 10.885 1.00 61.94 523 GLY A C 1
ATOM 3864 O O . GLY A 1 523 ? 15.883 -16.300 10.897 1.00 61.94 523 GLY A O 1
ATOM 3865 N N . GLY A 1 524 ? 17.621 -17.286 11.932 1.00 65.50 524 GLY A N 1
ATOM 3866 C CA . GLY A 1 524 ? 16.937 -17.488 13.215 1.00 65.50 524 GLY A CA 1
ATOM 3867 C C . GLY A 1 524 ? 15.886 -18.597 13.186 1.00 65.50 524 GLY A C 1
ATOM 3868 O O . GLY A 1 524 ? 14.897 -18.518 13.909 1.00 65.50 524 GLY A O 1
ATOM 3869 N N . MET A 1 525 ? 16.066 -19.610 12.335 1.00 72.00 525 MET A N 1
ATOM 3870 C CA . MET A 1 525 ? 15.185 -20.778 12.305 1.00 72.00 525 MET A CA 1
ATOM 3871 C C . MET A 1 525 ? 15.476 -21.726 13.469 1.00 72.00 525 MET A C 1
ATOM 3873 O O . MET A 1 525 ? 16.630 -21.911 13.859 1.00 72.00 525 MET A O 1
ATOM 3877 N N . GLY A 1 526 ? 14.404 -22.287 14.033 1.00 75.62 526 GLY A N 1
ATOM 3878 C CA . GLY A 1 526 ? 14.470 -23.191 15.177 1.00 75.62 526 GLY A CA 1
ATOM 3879 C C . GLY A 1 526 ? 14.855 -24.614 14.772 1.00 75.62 526 GLY A C 1
ATOM 3880 O O . GLY A 1 526 ? 14.316 -25.140 13.803 1.00 75.62 526 GLY A O 1
ATOM 3881 N N . ASN A 1 527 ? 15.738 -25.231 15.547 1.00 87.38 527 ASN A N 1
ATOM 3882 C CA . ASN A 1 527 ? 16.177 -26.623 15.457 1.00 87.38 527 ASN A CA 1
ATOM 3883 C C . ASN A 1 527 ? 16.232 -27.228 16.870 1.00 87.38 527 ASN A C 1
ATOM 3885 O O . ASN A 1 527 ? 16.107 -26.498 17.854 1.00 87.38 527 ASN A O 1
ATOM 3889 N N . ILE A 1 528 ? 16.410 -28.539 16.995 1.00 89.94 528 ILE A N 1
ATOM 3890 C CA . ILE A 1 528 ? 16.616 -29.204 18.282 1.00 89.94 528 ILE A CA 1
ATOM 3891 C C . ILE A 1 528 ? 17.994 -29.851 18.352 1.00 89.94 528 ILE A C 1
ATOM 3893 O O . ILE A 1 528 ? 18.498 -30.380 17.368 1.00 89.94 528 ILE A O 1
ATOM 3897 N N . GLU A 1 529 ? 18.590 -29.834 19.537 1.00 89.75 529 GLU A N 1
ATOM 3898 C CA . GLU A 1 529 ? 19.884 -30.460 19.799 1.00 89.75 529 GLU A CA 1
ATOM 3899 C C . GLU A 1 529 ? 19.828 -31.292 21.072 1.00 89.75 529 GLU A C 1
ATOM 3901 O O . GLU A 1 529 ? 19.145 -30.939 22.040 1.00 89.75 529 GLU A O 1
ATOM 3906 N N . ARG A 1 530 ? 20.568 -32.401 21.076 1.00 90.31 530 ARG A N 1
ATOM 3907 C CA . ARG A 1 530 ? 20.705 -33.245 22.257 1.00 90.31 530 ARG A CA 1
ATOM 3908 C C . ARG A 1 530 ? 21.515 -32.505 23.315 1.00 90.31 530 ARG A C 1
ATOM 3910 O O . ARG A 1 530 ? 22.576 -31.954 23.026 1.00 90.31 530 ARG A O 1
ATOM 3917 N N . MET A 1 531 ? 21.019 -32.492 24.544 1.00 88.00 531 MET A N 1
ATOM 3918 C CA . MET A 1 531 ? 21.709 -31.820 25.638 1.00 88.00 531 MET A CA 1
ATOM 3919 C C . MET A 1 531 ? 22.918 -32.639 26.113 1.00 88.00 531 MET A C 1
ATOM 3921 O O . MET A 1 531 ? 22.836 -33.868 26.165 1.00 88.00 531 MET A O 1
ATOM 3925 N N . PRO A 1 532 ? 24.033 -31.980 26.480 1.00 83.00 532 PRO A N 1
ATOM 3926 C CA . PRO A 1 532 ? 25.252 -32.665 26.910 1.00 83.00 532 PRO A CA 1
ATOM 3927 C C . PRO A 1 532 ? 25.144 -33.250 28.327 1.00 83.00 532 PRO A C 1
ATOM 3929 O O . PRO A 1 532 ? 25.843 -34.205 28.650 1.00 83.00 532 PRO A O 1
ATOM 3932 N N . SER A 1 533 ? 24.274 -32.692 29.172 1.00 83.12 533 SER A N 1
ATOM 3933 C CA . SER A 1 533 ? 24.021 -33.147 30.539 1.00 83.12 533 SER A CA 1
ATOM 3934 C C . SER A 1 533 ? 22.589 -32.821 30.961 1.00 83.12 533 SER A C 1
ATOM 3936 O O . SER A 1 533 ? 21.980 -31.888 30.436 1.00 83.12 533 SER A O 1
ATOM 3938 N N . MET A 1 534 ? 22.072 -33.582 31.926 1.00 80.19 534 MET A N 1
ATOM 3939 C CA . MET A 1 534 ? 20.786 -33.349 32.585 1.00 80.19 534 MET A CA 1
ATOM 3940 C C . MET A 1 534 ? 21.005 -33.281 34.105 1.00 80.19 534 MET A C 1
ATOM 3942 O O . MET A 1 534 ? 21.620 -34.210 34.635 1.00 80.19 534 MET A O 1
ATOM 3946 N N . PRO A 1 535 ? 20.527 -32.231 34.808 1.00 82.75 535 PRO A N 1
ATOM 3947 C CA . PRO A 1 535 ? 19.799 -31.065 34.287 1.00 82.75 535 PRO A CA 1
ATOM 3948 C C . PRO A 1 535 ? 20.690 -30.113 33.450 1.00 82.75 535 PRO A C 1
ATOM 3950 O O . PRO A 1 535 ? 21.921 -30.236 33.482 1.00 82.75 535 PRO A O 1
ATOM 3953 N N . PRO A 1 536 ? 20.100 -29.179 32.676 1.00 81.94 536 PRO A N 1
ATOM 3954 C CA . PRO A 1 536 ? 20.848 -28.251 31.832 1.00 81.94 536 PRO A CA 1
ATOM 3955 C C . PRO A 1 536 ? 21.741 -27.323 32.669 1.00 81.94 536 PRO A C 1
ATOM 3957 O O . PRO A 1 536 ? 21.269 -26.739 33.647 1.00 81.94 536 PRO A O 1
ATOM 3960 N N . PRO A 1 537 ? 23.016 -27.124 32.288 1.00 76.12 537 PRO A N 1
ATOM 3961 C CA . PRO A 1 537 ? 23.960 -26.323 33.072 1.00 76.12 537 PRO A CA 1
ATOM 3962 C C . PRO A 1 537 ? 23.605 -24.828 33.112 1.00 76.12 537 PRO A C 1
ATOM 3964 O O . PRO A 1 537 ? 24.075 -24.107 33.985 1.00 76.12 537 PRO A O 1
ATOM 3967 N N . ASP A 1 538 ? 22.773 -24.360 32.182 1.00 81.62 538 ASP A N 1
ATOM 3968 C CA . ASP A 1 538 ? 22.283 -22.983 32.085 1.00 81.62 538 ASP A CA 1
ATOM 3969 C C . ASP A 1 538 ? 20.907 -22.774 32.747 1.00 81.62 538 ASP A C 1
ATOM 3971 O O . ASP A 1 538 ? 20.337 -21.688 32.641 1.00 81.62 538 ASP A O 1
ATOM 3975 N N . GLY A 1 539 ? 20.356 -23.798 33.414 1.00 83.00 539 GLY A N 1
ATOM 3976 C CA . GLY A 1 539 ? 19.019 -23.746 34.016 1.00 83.00 539 GLY A CA 1
ATOM 3977 C C . GLY A 1 539 ? 17.881 -23.654 32.992 1.00 83.00 539 GLY A C 1
ATOM 3978 O O . GLY A 1 539 ? 16.770 -23.255 33.344 1.00 83.00 539 GLY A O 1
ATOM 3979 N N . GLY A 1 540 ? 18.153 -23.973 31.721 1.00 82.62 540 GLY A N 1
ATOM 3980 C CA . GLY A 1 540 ? 17.156 -23.998 30.657 1.00 82.62 540 GLY A CA 1
ATOM 3981 C C . GLY A 1 540 ? 16.137 -25.143 30.788 1.00 82.62 540 GLY A C 1
ATOM 3982 O O . GLY A 1 540 ? 16.233 -25.975 31.689 1.00 82.62 540 GLY A O 1
ATOM 3983 N N . PRO A 1 541 ? 15.147 -25.213 29.879 1.00 86.69 541 PRO A N 1
ATOM 3984 C CA . PRO A 1 541 ? 14.166 -26.296 29.863 1.00 86.69 541 PRO A CA 1
ATOM 3985 C C . PRO A 1 541 ? 14.810 -27.677 29.680 1.00 86.69 541 PRO A C 1
ATOM 3987 O O . PRO A 1 541 ? 15.677 -27.859 28.829 1.00 86.69 541 PRO A O 1
ATOM 3990 N N . GLU A 1 542 ? 14.321 -28.662 30.431 1.00 90.31 542 GLU A N 1
ATOM 3991 C CA . GLU A 1 542 ? 14.805 -30.054 30.428 1.00 90.31 542 GLU A CA 1
ATOM 3992 C C . GLU A 1 542 ? 14.322 -30.891 29.223 1.00 90.31 542 GLU A C 1
ATOM 3994 O O . GLU A 1 542 ? 14.730 -32.043 29.033 1.00 90.31 542 GLU A O 1
ATOM 3999 N N . ALA A 1 543 ? 13.421 -30.333 28.412 1.00 93.69 543 ALA A N 1
ATOM 4000 C CA . ALA A 1 543 ? 12.812 -31.001 27.271 1.00 93.69 543 ALA A CA 1
ATOM 4001 C C . ALA A 1 543 ? 12.380 -30.002 26.189 1.00 93.69 543 ALA A C 1
ATOM 4003 O O . ALA A 1 543 ? 12.102 -28.832 26.469 1.00 93.69 543 ALA A O 1
ATOM 4004 N N . VAL A 1 544 ? 12.221 -30.488 24.956 1.00 95.00 544 VAL A N 1
ATOM 4005 C CA . VAL A 1 544 ? 11.502 -29.764 23.895 1.00 95.00 544 VAL A CA 1
ATOM 4006 C C . VAL A 1 544 ? 10.021 -30.091 23.984 1.00 95.00 544 VAL A C 1
ATOM 4008 O O . VAL A 1 544 ? 9.649 -31.257 24.027 1.00 95.00 544 VAL A O 1
ATOM 4011 N N . HIS A 1 545 ? 9.171 -29.070 23.974 1.00 94.88 545 HIS A N 1
ATOM 4012 C CA . HIS A 1 545 ? 7.719 -29.222 24.009 1.00 94.88 545 HIS A CA 1
ATOM 4013 C C . HIS A 1 545 ? 7.156 -29.091 22.588 1.00 94.88 545 HIS A C 1
ATOM 4015 O O . HIS A 1 545 ? 7.554 -28.192 21.842 1.00 94.88 545 HIS A O 1
ATOM 4021 N N . GLY A 1 546 ? 6.244 -29.983 22.208 1.00 95.25 546 GLY A N 1
ATOM 4022 C CA . GLY A 1 546 ? 5.729 -30.073 20.843 1.00 95.25 546 GLY A CA 1
ATOM 4023 C C . GLY A 1 546 ? 4.426 -30.861 20.750 1.00 95.25 546 GLY A C 1
ATOM 4024 O O . GLY A 1 546 ? 3.760 -31.106 21.757 1.00 95.25 546 GLY A O 1
ATOM 4025 N N . ILE A 1 547 ? 4.060 -31.250 19.529 1.00 96.44 547 ILE A N 1
ATOM 4026 C CA . ILE A 1 547 ? 2.863 -32.049 19.246 1.00 96.44 547 ILE A CA 1
ATOM 4027 C C . ILE A 1 547 ? 3.278 -33.326 18.512 1.00 96.44 547 ILE A C 1
ATOM 4029 O O . ILE A 1 547 ? 3.976 -33.273 17.500 1.00 96.44 547 ILE A O 1
ATOM 4033 N N . LEU A 1 548 ? 2.825 -34.469 19.013 1.00 96.81 548 LEU A N 1
ATOM 4034 C CA . LEU A 1 548 ? 2.842 -35.753 18.327 1.00 96.81 548 LEU A CA 1
ATOM 4035 C C . LEU A 1 548 ? 1.691 -35.791 17.324 1.00 96.81 548 LEU A C 1
ATOM 4037 O O . LEU A 1 548 ? 0.530 -35.646 17.695 1.00 96.81 548 LEU A O 1
ATOM 4041 N N . LEU A 1 549 ? 2.022 -35.976 16.053 1.00 96.19 549 LEU A N 1
ATOM 4042 C CA . LEU A 1 549 ? 1.090 -36.039 14.937 1.00 96.19 549 LEU A CA 1
ATOM 4043 C C . LEU A 1 549 ? 1.131 -37.455 14.360 1.00 96.19 549 LEU A C 1
ATOM 4045 O O . LEU A 1 549 ? 2.173 -37.880 13.853 1.00 96.19 549 LEU A O 1
ATOM 4049 N N . LEU A 1 550 ? 0.021 -38.185 14.426 1.00 96.62 550 LEU A N 1
ATOM 4050 C CA . LEU A 1 550 ? -0.119 -39.480 13.764 1.00 96.62 550 LEU A CA 1
ATOM 4051 C C . LEU A 1 550 ? -0.482 -39.234 12.304 1.00 96.62 550 LEU A C 1
ATOM 4053 O O . LEU A 1 550 ? -1.557 -38.720 12.002 1.00 96.62 550 LEU A O 1
ATOM 4057 N N . LEU A 1 551 ? 0.427 -39.553 11.390 1.00 95.25 551 LEU A N 1
ATOM 4058 C CA . LEU A 1 551 ? 0.275 -39.279 9.964 1.00 95.25 551 LEU A CA 1
ATOM 4059 C C . LEU A 1 551 ? 0.184 -40.580 9.172 1.00 95.25 551 LEU A C 1
ATOM 4061 O O . LEU A 1 551 ? 0.847 -41.562 9.501 1.00 95.25 551 LEU A O 1
ATOM 4065 N N . ARG A 1 552 ? -0.542 -40.560 8.053 1.00 94.38 552 ARG A N 1
ATOM 4066 C CA . ARG A 1 552 ? -0.415 -41.607 7.030 1.00 94.38 552 ARG A CA 1
ATOM 4067 C C . ARG A 1 552 ? 0.997 -41.592 6.446 1.00 94.38 552 ARG A C 1
ATOM 4069 O O . ARG A 1 552 ? 1.569 -40.517 6.232 1.00 94.38 552 ARG A O 1
ATOM 4076 N N . ALA A 1 553 ? 1.547 -42.749 6.083 1.00 89.75 553 ALA A N 1
ATOM 4077 C CA . ALA A 1 553 ? 2.884 -42.848 5.491 1.00 89.75 553 ALA A CA 1
ATOM 4078 C C . ALA A 1 553 ? 3.066 -41.972 4.235 1.00 89.75 553 ALA A C 1
ATOM 4080 O O . ALA A 1 553 ? 4.165 -41.476 3.972 1.00 89.75 553 ALA A O 1
ATOM 4081 N N . GLN A 1 554 ? 2.011 -41.750 3.442 1.00 89.00 554 GLN A N 1
ATOM 4082 C CA . GLN A 1 554 ? 2.058 -40.840 2.290 1.00 89.00 554 GLN A CA 1
ATOM 4083 C C . GLN A 1 554 ? 2.224 -39.372 2.708 1.00 89.00 554 GLN A C 1
ATOM 4085 O O . GLN A 1 554 ? 3.038 -38.658 2.119 1.00 89.00 554 GLN A O 1
ATOM 4090 N N . ASP A 1 555 ? 1.509 -38.934 3.742 1.00 91.19 555 ASP A N 1
ATOM 4091 C CA . ASP A 1 555 ? 1.599 -37.566 4.253 1.00 91.19 555 ASP A CA 1
ATOM 4092 C C . ASP A 1 555 ? 2.944 -37.319 4.935 1.00 91.19 555 ASP A C 1
ATOM 4094 O O . ASP A 1 555 ? 3.567 -36.278 4.715 1.00 91.19 555 ASP A O 1
ATOM 4098 N N . PHE A 1 556 ? 3.466 -38.311 5.665 1.00 90.94 556 PHE A N 1
ATOM 4099 C CA . PHE A 1 556 ? 4.822 -38.234 6.204 1.00 90.94 556 PHE A CA 1
ATOM 4100 C C . PHE A 1 556 ? 5.883 -38.173 5.092 1.00 90.94 556 PHE A C 1
ATOM 4102 O O . PHE A 1 556 ? 6.845 -37.416 5.202 1.00 90.94 556 PHE A O 1
ATOM 4109 N N . ARG A 1 557 ? 5.721 -38.917 3.986 1.00 87.56 557 ARG A N 1
ATOM 4110 C CA . ARG A 1 557 ? 6.626 -38.815 2.823 1.00 87.56 557 ARG A CA 1
ATOM 4111 C C . ARG A 1 557 ? 6.587 -37.428 2.183 1.00 87.56 557 ARG A C 1
ATOM 4113 O O . ARG A 1 557 ? 7.648 -36.887 1.879 1.00 87.56 557 ARG A O 1
ATOM 4120 N N . ARG A 1 558 ? 5.399 -36.837 2.022 1.00 86.75 558 ARG A N 1
ATOM 4121 C CA . ARG A 1 558 ? 5.236 -35.459 1.524 1.00 86.75 558 ARG A CA 1
ATOM 4122 C C . ARG A 1 558 ? 5.938 -34.459 2.444 1.00 86.75 558 ARG A C 1
ATOM 4124 O O . ARG A 1 558 ? 6.679 -33.605 1.967 1.00 86.75 558 ARG A O 1
ATOM 4131 N N . LEU A 1 559 ? 5.755 -34.610 3.754 1.00 86.31 559 LEU A N 1
ATOM 4132 C CA . LEU A 1 559 ? 6.432 -33.798 4.761 1.00 86.31 559 LEU A CA 1
ATOM 4133 C C . LEU A 1 559 ? 7.961 -33.940 4.667 1.00 86.31 559 LEU A C 1
ATOM 4135 O O . LEU A 1 559 ? 8.668 -32.942 4.612 1.00 86.31 559 LEU A O 1
ATOM 4139 N N . ALA A 1 560 ? 8.473 -35.167 4.560 1.00 84.81 560 ALA A N 1
ATOM 4140 C CA . ALA A 1 560 ? 9.906 -35.439 4.461 1.00 84.81 560 ALA A CA 1
ATOM 4141 C C . ALA A 1 560 ? 10.555 -34.914 3.169 1.00 84.81 560 ALA A C 1
ATOM 4143 O O . ALA A 1 560 ? 11.736 -34.588 3.181 1.00 84.81 560 ALA A O 1
ATOM 4144 N N . GLN A 1 561 ? 9.813 -34.809 2.062 1.00 82.50 561 GLN A N 1
ATOM 4145 C CA . GLN A 1 561 ? 10.301 -34.157 0.837 1.00 82.50 561 GLN A CA 1
ATOM 4146 C C . GLN A 1 561 ? 10.461 -32.641 1.018 1.00 82.50 561 GLN A C 1
ATOM 4148 O O . GLN A 1 561 ? 11.372 -32.034 0.456 1.00 82.50 561 GLN A O 1
ATOM 4153 N N . MET A 1 562 ? 9.584 -32.020 1.809 1.00 79.38 562 MET A N 1
ATOM 4154 C CA . MET A 1 562 ? 9.660 -30.589 2.113 1.00 79.38 562 MET A CA 1
ATOM 4155 C C . MET A 1 562 ? 10.810 -30.278 3.076 1.00 79.38 562 MET A C 1
ATOM 4157 O O . MET A 1 562 ? 11.460 -29.251 2.921 1.00 79.38 562 MET A O 1
ATOM 4161 N N . GLU A 1 563 ? 11.095 -31.190 4.005 1.00 75.88 563 GLU A N 1
ATOM 4162 C CA . GLU A 1 563 ? 12.155 -31.087 5.018 1.00 75.88 563 GLU A CA 1
ATOM 4163 C C . GLU A 1 563 ? 13.425 -31.873 4.609 1.00 75.88 563 GLU A C 1
ATOM 4165 O O . GLU A 1 563 ? 14.114 -32.440 5.451 1.00 75.88 563 GLU A O 1
ATOM 4170 N N . HIS A 1 564 ? 13.727 -31.966 3.307 1.00 67.38 564 HIS A N 1
ATOM 4171 C CA . HIS A 1 564 ? 14.789 -32.834 2.765 1.00 67.38 564 HIS A CA 1
ATOM 4172 C C . HIS A 1 564 ? 16.213 -32.482 3.230 1.00 67.38 564 HIS A C 1
ATOM 4174 O O . HIS A 1 564 ? 17.110 -33.315 3.123 1.00 67.38 564 HIS A O 1
ATOM 4180 N N . GLU A 1 565 ? 16.423 -31.269 3.741 1.00 60.88 565 GLU A N 1
ATOM 4181 C CA . GLU A 1 565 ? 17.695 -30.821 4.321 1.00 60.88 565 GLU A CA 1
ATOM 4182 C C . GLU A 1 565 ? 17.832 -31.197 5.812 1.00 60.88 565 GLU A C 1
ATOM 4184 O O . GLU A 1 565 ? 18.895 -31.019 6.406 1.00 60.88 565 GLU A O 1
ATOM 4189 N N . CYS A 1 566 ? 16.779 -31.744 6.426 1.00 66.56 566 CYS A N 1
ATOM 4190 C CA . CYS A 1 566 ? 16.790 -32.232 7.800 1.00 66.56 566 CYS A CA 1
ATOM 4191 C C . CYS A 1 566 ? 17.068 -33.740 7.846 1.00 66.56 566 CYS A C 1
ATOM 4193 O O . CYS A 1 566 ? 16.548 -34.533 7.055 1.00 66.56 566 CYS A O 1
ATOM 4195 N N . THR A 1 567 ? 17.834 -34.164 8.845 1.00 75.31 567 THR A N 1
ATOM 4196 C CA . THR A 1 567 ? 17.992 -35.582 9.180 1.00 75.31 567 THR A CA 1
ATOM 4197 C C . THR A 1 567 ? 16.745 -36.059 9.920 1.00 75.31 567 THR A C 1
ATOM 4199 O O . THR A 1 567 ? 16.123 -35.303 10.664 1.00 75.31 567 THR A O 1
ATOM 4202 N N . LYS A 1 568 ? 16.348 -37.314 9.700 1.00 82.38 568 LYS A N 1
ATOM 4203 C CA . LYS A 1 568 ? 15.236 -37.948 10.416 1.00 82.38 568 LYS A CA 1
ATOM 4204 C C . LYS A 1 568 ? 15.808 -38.820 11.520 1.00 82.38 568 LYS A C 1
ATOM 4206 O O . LYS A 1 568 ? 16.490 -39.795 11.214 1.00 82.38 568 LYS A O 1
ATOM 4211 N N . GLU A 1 569 ? 15.486 -38.501 12.761 1.00 87.19 569 GLU A N 1
ATOM 4212 C CA . GLU A 1 569 ? 15.771 -39.360 13.907 1.00 87.19 569 GLU A CA 1
ATOM 4213 C C . GLU A 1 569 ? 14.479 -39.979 14.427 1.00 87.19 569 GLU A C 1
ATOM 4215 O O . GLU A 1 569 ? 13.415 -39.368 14.358 1.00 87.19 569 GLU A O 1
ATOM 4220 N N . GLU A 1 570 ? 14.554 -41.207 14.924 1.00 91.50 570 GLU A N 1
ATOM 4221 C CA . GLU A 1 570 ? 13.425 -41.882 15.554 1.00 91.50 570 GLU A CA 1
ATOM 4222 C C . GLU A 1 570 ? 13.664 -41.901 17.064 1.00 91.50 570 GLU A C 1
ATOM 4224 O O . GLU A 1 570 ? 14.584 -42.557 17.552 1.00 91.50 570 GLU A O 1
ATOM 4229 N N . LEU A 1 571 ? 12.873 -41.115 17.793 1.00 92.75 571 LEU A N 1
ATOM 4230 C CA . LEU A 1 571 ? 13.097 -40.795 19.199 1.00 92.75 571 LEU A CA 1
ATOM 4231 C C . LEU A 1 571 ? 11.899 -41.217 20.050 1.00 92.75 571 LEU A C 1
ATOM 4233 O O . LEU A 1 571 ? 10.762 -41.251 19.578 1.00 92.75 571 LEU A O 1
ATOM 4237 N N . GLN A 1 572 ? 12.160 -41.520 21.322 1.00 95.50 572 GLN A N 1
ATOM 4238 C CA . GLN A 1 572 ? 11.102 -41.716 22.309 1.00 95.50 572 GLN A CA 1
ATOM 4239 C C . GLN A 1 572 ? 10.609 -40.361 22.813 1.00 95.50 572 GLN A C 1
ATOM 4241 O O . GLN A 1 572 ? 11.398 -39.545 23.289 1.00 95.50 572 GLN A O 1
ATOM 4246 N N . VAL A 1 573 ? 9.303 -40.139 22.710 1.00 96.06 573 VAL A N 1
ATOM 4247 C CA . VAL A 1 573 ? 8.616 -38.909 23.108 1.00 96.06 573 VAL A CA 1
ATOM 4248 C C . VAL A 1 573 ? 7.583 -39.249 24.175 1.00 96.06 573 VAL A C 1
ATOM 4250 O O . VAL A 1 573 ? 6.879 -40.254 24.084 1.00 96.06 573 VAL A O 1
ATOM 4253 N N . GLU A 1 574 ? 7.479 -38.400 25.188 1.00 96.88 574 GLU A N 1
ATOM 4254 C CA . GLU A 1 574 ? 6.493 -38.529 26.257 1.00 96.88 574 GLU A CA 1
ATOM 4255 C C . GLU A 1 574 ? 5.266 -37.682 25.919 1.00 96.88 574 GLU A C 1
ATOM 4257 O O . GLU A 1 574 ? 5.331 -36.450 25.913 1.00 96.88 574 GLU A O 1
ATOM 4262 N N . ALA A 1 575 ? 4.140 -38.325 25.630 1.00 95.50 575 ALA A N 1
ATOM 4263 C CA . ALA A 1 575 ? 2.859 -37.654 25.486 1.00 95.50 575 ALA A CA 1
ATOM 4264 C C . ALA A 1 575 ? 2.311 -37.233 26.858 1.00 95.50 575 ALA A C 1
ATOM 4266 O O . ALA A 1 575 ? 2.494 -37.918 27.866 1.00 95.50 575 ALA A O 1
ATOM 4267 N N . TYR A 1 576 ? 1.591 -36.115 26.908 1.00 94.69 576 TYR A N 1
ATOM 4268 C CA . TYR A 1 576 ? 0.994 -35.615 28.155 1.00 94.69 576 TYR A CA 1
ATOM 4269 C C . TYR A 1 576 ? -0.229 -36.386 28.630 1.00 94.69 576 TYR A C 1
ATOM 4271 O O . TYR A 1 576 ? -0.662 -36.194 29.762 1.00 94.69 576 TYR A O 1
ATOM 4279 N N . ASP A 1 577 ? -0.750 -37.285 27.804 1.00 92.00 577 ASP A N 1
ATOM 4280 C CA . ASP A 1 577 ? -1.755 -38.264 28.210 1.00 92.00 577 ASP A CA 1
ATOM 4281 C C . ASP A 1 577 ? -1.148 -39.511 28.884 1.00 92.00 577 ASP A C 1
ATOM 4283 O O . ASP A 1 577 ? -1.875 -40.438 29.235 1.00 92.00 577 ASP A O 1
ATOM 4287 N N . GLY A 1 578 ? 0.176 -39.534 29.085 1.00 91.62 578 GLY A N 1
ATOM 4288 C CA . GLY A 1 578 ? 0.899 -40.605 29.767 1.00 91.62 578 GLY A CA 1
ATOM 4289 C C . GLY A 1 578 ? 1.478 -41.677 28.842 1.00 91.62 578 GLY A C 1
ATOM 4290 O O . GLY A 1 578 ? 2.159 -42.581 29.330 1.00 91.62 578 GLY A O 1
ATOM 4291 N N . ARG A 1 579 ? 1.262 -41.602 27.522 1.00 95.25 579 ARG A N 1
ATOM 4292 C CA . ARG A 1 579 ? 1.879 -42.544 26.572 1.00 95.25 579 ARG A CA 1
ATOM 4293 C C . ARG A 1 579 ? 3.353 -42.213 26.323 1.00 95.25 579 ARG A C 1
ATOM 4295 O O . ARG A 1 579 ? 3.745 -41.053 26.234 1.00 95.25 579 ARG A O 1
ATOM 4302 N N . SER A 1 580 ? 4.169 -43.247 26.126 1.00 94.69 580 SER A N 1
ATOM 4303 C CA . SER A 1 580 ? 5.519 -43.118 25.567 1.00 94.69 580 SER A CA 1
ATOM 4304 C C . SER A 1 580 ? 5.493 -43.640 24.136 1.00 94.69 580 SER A C 1
ATOM 4306 O O . SER A 1 580 ? 5.171 -44.807 23.905 1.00 94.69 580 SER A O 1
ATOM 4308 N N . LEU A 1 581 ? 5.747 -42.754 23.176 1.00 95.00 581 LEU A N 1
ATOM 4309 C CA . LEU A 1 581 ? 5.567 -43.020 21.754 1.00 95.00 581 LEU A CA 1
ATOM 4310 C C . LEU A 1 581 ? 6.884 -42.847 21.012 1.00 95.00 581 LEU A C 1
ATOM 4312 O O . LEU A 1 581 ? 7.607 -41.869 21.205 1.00 95.00 581 LEU A O 1
ATOM 4316 N N . ARG A 1 582 ? 7.154 -43.780 20.099 1.00 95.38 582 ARG A N 1
ATOM 4317 C CA . ARG A 1 582 ? 8.290 -43.680 19.194 1.00 95.38 582 ARG A CA 1
ATOM 4318 C C . ARG A 1 582 ? 7.889 -42.843 17.986 1.00 95.38 582 ARG A C 1
ATOM 4320 O O . ARG A 1 582 ? 7.035 -43.262 17.207 1.00 95.38 582 ARG A O 1
ATOM 4327 N N . ALA A 1 583 ? 8.490 -41.668 17.843 1.00 95.62 583 ALA A N 1
ATOM 4328 C CA . ALA A 1 583 ? 8.146 -40.706 16.807 1.00 95.62 583 ALA A CA 1
ATOM 4329 C C . ALA A 1 583 ? 9.369 -40.298 15.988 1.00 95.62 583 ALA A C 1
ATOM 4331 O O . ALA A 1 583 ? 10.482 -40.174 16.499 1.00 95.62 583 ALA A O 1
ATOM 4332 N N . ARG A 1 584 ? 9.147 -40.044 14.701 1.00 95.00 584 ARG A N 1
ATOM 4333 C CA . ARG A 1 584 ? 10.152 -39.446 13.826 1.00 95.00 584 ARG A CA 1
ATOM 4334 C C . ARG A 1 584 ? 10.246 -37.954 14.096 1.00 95.00 584 ARG A C 1
ATOM 4336 O O . ARG A 1 584 ? 9.226 -37.286 14.256 1.00 95.00 584 ARG A O 1
ATOM 4343 N N . VAL A 1 585 ? 11.460 -37.427 14.102 1.00 92.50 585 VAL A N 1
ATOM 4344 C CA . VAL A 1 585 ? 11.762 -36.029 14.406 1.00 92.50 585 VAL A CA 1
ATOM 4345 C C . VAL A 1 585 ? 12.755 -35.507 13.375 1.00 92.50 585 VAL A C 1
ATOM 4347 O O . VAL A 1 585 ? 13.695 -36.211 13.005 1.00 92.50 585 VAL A O 1
ATOM 4350 N N . PHE A 1 586 ? 12.529 -34.291 12.878 1.00 89.88 586 PHE A N 1
ATOM 4351 C CA . PHE A 1 586 ? 13.475 -33.630 11.982 1.00 89.88 586 PHE A CA 1
ATOM 4352 C C . PHE A 1 586 ? 14.521 -32.881 12.804 1.00 89.88 586 PHE A C 1
ATOM 4354 O O . PHE A 1 586 ? 14.169 -32.036 13.626 1.00 89.88 586 PHE A O 1
ATOM 4361 N N . VAL A 1 587 ? 15.789 -33.204 12.561 1.00 85.38 587 VAL A N 1
ATOM 4362 C CA . VAL A 1 587 ? 16.963 -32.613 13.208 1.00 85.38 587 VAL A CA 1
ATOM 4363 C C . VAL A 1 587 ? 17.916 -32.147 12.114 1.00 85.38 587 VAL A C 1
ATOM 4365 O O . VAL A 1 587 ? 18.336 -32.937 11.267 1.00 85.38 587 VAL A O 1
ATOM 4368 N N . SER A 1 588 ? 18.268 -30.870 12.094 1.00 78.06 588 SER A N 1
ATOM 4369 C CA . SER A 1 588 ? 19.290 -30.339 11.186 1.00 78.06 588 SER A CA 1
ATOM 4370 C C . SER A 1 588 ? 20.638 -30.264 11.903 1.00 78.06 588 SER A C 1
ATOM 4372 O O . SER A 1 588 ? 20.707 -30.022 13.106 1.00 78.06 588 SER A O 1
ATOM 4374 N N . GLN A 1 589 ? 21.748 -30.477 11.189 1.00 67.44 589 GLN A N 1
ATOM 4375 C CA . GLN A 1 589 ? 23.059 -30.237 11.798 1.00 67.44 589 GLN A CA 1
ATOM 4376 C C . GLN A 1 589 ? 23.359 -28.725 11.819 1.00 67.44 589 GLN A C 1
ATOM 4378 O O . GLN A 1 589 ? 22.982 -28.022 10.875 1.00 67.44 589 GLN A O 1
ATOM 4383 N N . PRO A 1 590 ? 24.116 -28.218 12.812 1.00 57.47 590 PRO A N 1
ATOM 4384 C CA . PRO A 1 590 ? 24.397 -26.782 12.971 1.00 57.47 590 PRO A CA 1
ATOM 4385 C C . PRO A 1 590 ? 25.041 -26.126 11.738 1.00 57.47 590 PRO A C 1
ATOM 4387 O O . PRO A 1 590 ? 24.864 -24.941 11.470 1.00 57.47 590 PRO A O 1
ATOM 4390 N N . GLN A 1 591 ? 25.792 -26.914 10.965 1.00 55.34 591 GLN A N 1
ATOM 4391 C CA . GLN A 1 591 ? 26.482 -26.497 9.741 1.00 55.34 591 GLN A CA 1
ATOM 4392 C C . GLN A 1 591 ? 25.580 -26.339 8.503 1.00 55.34 591 GLN A C 1
ATOM 4394 O O . GLN A 1 591 ? 26.054 -25.858 7.469 1.00 55.34 591 GLN A O 1
ATOM 4399 N N . TRP A 1 592 ? 24.301 -26.719 8.576 1.00 53.81 592 TRP A N 1
ATOM 4400 C CA . TRP A 1 592 ? 23.401 -26.706 7.422 1.00 53.81 592 TRP A CA 1
ATOM 4401 C C . TRP A 1 592 ? 22.732 -25.336 7.300 1.00 53.81 592 TRP A C 1
ATOM 4403 O O . TRP A 1 592 ? 22.148 -24.795 8.244 1.00 53.81 592 TRP A O 1
ATOM 4413 N N . ARG A 1 593 ? 22.894 -24.743 6.115 1.00 41.78 593 ARG A N 1
ATOM 4414 C CA . ARG A 1 593 ? 22.347 -23.439 5.738 1.00 41.78 593 ARG A CA 1
ATOM 4415 C C . ARG A 1 593 ? 20.905 -23.623 5.266 1.00 41.78 593 ARG A C 1
ATOM 4417 O O . ARG A 1 593 ? 20.672 -23.573 4.065 1.00 41.78 593 ARG A O 1
ATOM 4424 N N . LEU A 1 594 ? 19.989 -23.839 6.203 1.00 48.41 594 LEU A N 1
ATOM 4425 C CA . LEU A 1 594 ? 18.575 -23.587 5.943 1.00 48.41 594 LEU A CA 1
ATOM 4426 C C . LEU A 1 594 ? 18.349 -22.074 5.874 1.00 48.41 594 LEU A C 1
ATOM 4428 O O . LEU A 1 594 ? 18.903 -21.370 6.756 1.00 48.41 594 LEU A O 1
#